Protein AF-A0A6A4HMK0-F1 (afdb_monomer)

Foldseek 3Di:
DPVVLVDDLVVLLVVLVVDPDLVVLVVQLVPDVSSVVRSLLSNAQADAPVDPVLVQLLDDLVRDPPNPHARSLLSYQHYAQADDQDDDDPPDDPVVSVVVSVVVQVVQLSSQQSNQQSNLVRYQHAYYAYADLEDQQCSSHPPQLPRANANHQEYAYHYDCQDPSSLSNVLSHLQSYPNHAEYHYACQSDPDQLLSVLVSLLSCCVSHQNHQYYAYAHDDDLVRNPSVLVSLQDLSSAHQNHQYYHYECNLSRLCLSVLLRVLNHQEYAYAAPPDDPVPPSLVSVLNSLLNNQNHAEYAAPHPPPDFDDLVSLLSNLQSHQNYQYYHGEHDPVVVDVVVPLCPLVSNCVSNCVSHLNHAEYEYEYEAAADPCPVVVVVSNQVNQQDDHNHQKYKYWYFYDDPVDTDIDIWIWGDDPNGIDTDDVVCCVVVPPD

InterPro domains:
  IPR032675 Leucine-rich repeat domain superfamily [G3DSA:3.80.10.10] (70-401)

pLDDT: mean 87.78, std 10.61, range [50.75, 98.56]

Secondary structure (DSSP, 8-state):
--SSTTS-HHHHHHHHHH---HHHHHHHHTS-HHHHHHHHHHHHSEEETTSTHHHHHH--GGG-SSTTSPPGGGG-SEEEEE--PPP--TTS-HHHHHHHHHHHHHHHHHHHHHHHHHHHHH----EEEEEEEEEEHHHHH-SGGG---TT--EEEEEEE--SHHHHHHHHHHHHH-TT--EEEEE-TT----HHHHHHHHHHHHHH-TT--EEEEE----GGG-HHHHHHHH-TT---TT--EEEEESGGGS--HHHHHH-TT--EEEEE----SSHHHHHHHHHHHHHH-TT--EEEE----SS-B-HHHHHHHHHH-TT-SEEEEEEP--HHHHTT-TTHHHHHHHHHHHH-TT--EEEEEEEES-STTHHHHHHHHHHHHTSS---SEEEEEEEEEETTEEEEEEEEEEEETTEEEEEPGGGGGGG---

Radius of gyration: 25.21 Å; Cα contacts (8 Å, |Δi|>4): 790; chains: 1; bounding box: 72×58×59 Å

Mean predicted aligned error: 6.37 Å

Sequence (433 aa):
MDRFSALPDEILDLISGEVQEPRSLFYMSLVSKNCYHVFSRRLYESVKSGDKQIDTLALLENERIPLTSPHPASFVKTLELEFFPLDPEWDVEEKEWQEQETIRENLFKRQADSALNNVAKYAILRRLSLRFPKIHLHKGLGKLNSIKLGHLRHLAVRCLILEHQSLDIFESLCRSSRTLNHLELHWDEWNDSPEAVARLLEVIPKACSNLQGIRMSTSFYPESYEPVQRVLDDPNFTFPLLDNCHCNDFMQCNALKFLERHPKIEKLQVSNVNIGDPEDEELDLVNGLANAKTLRQLDLTDYSMNTMSLVLLASVTKACPKLTHFKCALGNEKSMASRCPTFPDLIYSTIFRNLPNLEHLRLQFRHASDPEADMFQNSYFQVLASRHPLKTMQIDILVICAQRAQWKCFYFMKDNNRIIPAPKLDANRFDWF

Structure (mmCIF, N/CA/C/O backbone):
data_AF-A0A6A4HMK0-F1
#
_entry.id   AF-A0A6A4HMK0-F1
#
loop_
_atom_site.group_PDB
_atom_site.id
_atom_site.type_symbol
_atom_site.label_atom_id
_atom_site.label_alt_id
_atom_site.label_comp_id
_atom_site.label_asym_id
_atom_site.label_entity_id
_atom_site.label_seq_id
_atom_site.pdbx_PDB_ins_code
_atom_site.Cartn_x
_atom_site.Cartn_y
_atom_site.Cartn_z
_atom_site.occupancy
_atom_site.B_iso_or_equiv
_atom_site.auth_seq_id
_atom_site.auth_comp_id
_atom_site.auth_asym_id
_atom_site.auth_atom_id
_atom_site.pdbx_PDB_model_num
ATOM 1 N N . MET A 1 1 ? -43.613 18.886 -5.105 1.00 55.53 1 MET A N 1
ATOM 2 C CA . MET A 1 1 ? -42.780 17.817 -4.519 1.00 55.53 1 MET A CA 1
ATOM 3 C C . MET A 1 1 ? -41.610 17.594 -5.448 1.00 55.53 1 MET A C 1
ATOM 5 O O . MET A 1 1 ? -41.834 17.514 -6.653 1.00 55.53 1 MET A O 1
ATOM 9 N N . ASP A 1 2 ? -40.397 17.576 -4.908 1.00 71.88 2 ASP A N 1
ATOM 10 C CA . ASP A 1 2 ? -39.198 17.279 -5.683 1.00 71.88 2 ASP A CA 1
ATOM 11 C C . ASP A 1 2 ? -39.264 15.826 -6.180 1.00 71.88 2 ASP A C 1
ATOM 13 O O . ASP A 1 2 ? -39.354 14.897 -5.381 1.00 71.88 2 ASP A O 1
ATOM 17 N N . ARG A 1 3 ? -39.293 15.632 -7.503 1.00 87.12 3 ARG A N 1
ATOM 18 C CA . ARG A 1 3 ? -39.366 14.293 -8.112 1.00 87.12 3 ARG A CA 1
ATOM 19 C C . ARG A 1 3 ? -38.065 13.517 -7.927 1.00 87.12 3 ARG A C 1
ATOM 21 O O . ARG A 1 3 ? -38.087 12.296 -8.018 1.00 87.12 3 ARG A O 1
ATOM 28 N N . PHE A 1 4 ? -36.960 14.212 -7.668 1.00 88.12 4 PHE A N 1
ATOM 29 C CA . PHE A 1 4 ? -35.649 13.599 -7.535 1.00 88.12 4 PHE A CA 1
ATOM 30 C C . PHE A 1 4 ? -35.541 12.738 -6.270 1.00 88.12 4 PHE A C 1
ATOM 32 O O . PHE A 1 4 ? -35.101 11.596 -6.327 1.00 88.12 4 PHE A O 1
ATOM 39 N N . SER A 1 5 ? -36.031 13.241 -5.135 1.00 87.06 5 SER A N 1
ATOM 40 C CA . SER A 1 5 ? -36.038 12.495 -3.864 1.00 87.06 5 SER A CA 1
ATOM 41 C C . SER A 1 5 ? -37.018 11.315 -3.823 1.00 87.06 5 SER A C 1
ATOM 43 O O . SER A 1 5 ? -36.953 10.499 -2.905 1.00 87.06 5 SER A O 1
ATOM 45 N N . ALA A 1 6 ? -37.907 11.211 -4.816 1.00 91.75 6 ALA A N 1
ATOM 46 C CA . ALA A 1 6 ? -38.821 10.086 -4.991 1.00 91.75 6 ALA A CA 1
ATOM 47 C C . ALA A 1 6 ? -38.238 8.959 -5.867 1.00 91.75 6 ALA A C 1
ATOM 49 O O . ALA A 1 6 ? -38.919 7.956 -6.086 1.00 91.75 6 ALA A O 1
ATOM 50 N N . LEU A 1 7 ? -37.019 9.121 -6.398 1.00 93.69 7 LEU A N 1
ATOM 51 C CA . LEU A 1 7 ? -36.340 8.060 -7.139 1.00 93.69 7 LEU A CA 1
ATOM 52 C C . LEU A 1 7 ? -36.016 6.872 -6.210 1.00 93.69 7 LEU A C 1
ATOM 54 O O . LEU A 1 7 ? -35.704 7.096 -5.039 1.00 93.69 7 LEU A O 1
ATOM 58 N N . PRO A 1 8 ? -36.061 5.624 -6.716 1.00 95.06 8 PRO A N 1
ATOM 59 C CA . PRO A 1 8 ? -35.603 4.454 -5.969 1.00 95.06 8 PRO A CA 1
ATOM 60 C C . PRO A 1 8 ? -34.127 4.562 -5.570 1.00 95.06 8 PRO A C 1
ATOM 62 O O . PRO A 1 8 ? -33.325 5.144 -6.309 1.00 95.06 8 PRO A O 1
ATOM 65 N N . ASP A 1 9 ? -33.763 3.954 -4.439 1.00 94.06 9 ASP A N 1
ATOM 66 C CA . ASP A 1 9 ? -32.397 3.985 -3.904 1.00 94.06 9 ASP A CA 1
ATOM 67 C C . ASP A 1 9 ? -31.376 3.429 -4.906 1.00 94.06 9 ASP A C 1
ATOM 69 O O . ASP A 1 9 ? -30.271 3.953 -4.996 1.00 94.06 9 ASP A O 1
ATOM 73 N N . GLU A 1 10 ? -31.746 2.439 -5.723 1.00 96.00 10 GLU A N 1
ATOM 74 C CA . GLU A 1 10 ? -30.881 1.866 -6.760 1.00 96.00 10 GLU A CA 1
ATOM 75 C C . GLU A 1 10 ? -30.523 2.891 -7.842 1.00 96.00 10 GLU A C 1
ATOM 77 O O . GLU A 1 10 ? -29.394 2.930 -8.327 1.00 96.00 10 GLU A O 1
ATOM 82 N N . ILE A 1 11 ? -31.476 3.751 -8.214 1.00 96.81 11 ILE A N 1
ATOM 83 C CA . ILE A 1 11 ? -31.242 4.810 -9.201 1.00 96.81 11 ILE A CA 1
ATOM 84 C C . ILE A 1 11 ? -30.371 5.907 -8.592 1.00 96.81 11 ILE A C 1
ATOM 86 O O . ILE A 1 11 ? -29.451 6.395 -9.247 1.00 96.81 11 ILE A O 1
ATOM 90 N N . LEU A 1 12 ? -30.626 6.278 -7.335 1.00 95.69 12 LEU A N 1
ATOM 91 C CA . LEU A 1 12 ? -29.790 7.240 -6.619 1.00 95.69 12 LEU A CA 1
ATOM 92 C C . LEU A 1 12 ? -28.357 6.718 -6.437 1.00 95.69 12 LEU A C 1
ATOM 94 O O . LEU A 1 12 ? -27.416 7.499 -6.560 1.00 95.69 12 LEU A O 1
ATOM 98 N N . ASP A 1 13 ? -28.182 5.418 -6.183 1.00 94.69 13 ASP A N 1
ATOM 99 C CA . ASP A 1 13 ? -26.871 4.780 -6.022 1.00 94.69 13 ASP A CA 1
ATOM 100 C C . ASP A 1 13 ? -26.079 4.826 -7.334 1.00 94.69 13 ASP A C 1
ATOM 102 O O . ASP A 1 13 ? -24.933 5.281 -7.329 1.00 94.69 13 ASP A O 1
ATOM 106 N N . LEU A 1 14 ? -26.717 4.498 -8.469 1.00 96.25 14 LEU A N 1
ATOM 107 C CA . LEU A 1 14 ? -26.123 4.657 -9.804 1.00 96.25 14 LEU A CA 1
ATOM 108 C C . LEU A 1 14 ? -25.698 6.106 -10.068 1.00 96.25 14 LEU A C 1
ATOM 110 O O . LEU A 1 14 ? -24.568 6.346 -10.485 1.00 96.25 14 LEU A O 1
ATOM 114 N N . ILE A 1 15 ? -26.561 7.081 -9.763 1.00 95.75 15 ILE A N 1
ATOM 115 C CA . ILE A 1 15 ? -26.228 8.506 -9.906 1.00 95.75 15 ILE A CA 1
ATOM 116 C C . ILE A 1 15 ? -25.032 8.871 -9.019 1.00 95.75 15 ILE A C 1
ATOM 118 O O . ILE A 1 15 ? -24.119 9.556 -9.470 1.00 95.75 15 ILE A O 1
ATOM 122 N N . SER A 1 16 ? -24.996 8.398 -7.770 1.00 94.88 16 SER A N 1
ATOM 123 C CA . SER A 1 16 ? -23.876 8.655 -6.856 1.00 94.88 16 SER A CA 1
ATOM 124 C C . SER A 1 16 ? -22.554 8.058 -7.356 1.00 94.88 16 SER A C 1
ATOM 126 O O . SER A 1 16 ? -21.490 8.602 -7.066 1.00 94.88 16 SER A O 1
ATOM 128 N N . GLY A 1 17 ? -22.614 6.970 -8.132 1.00 93.44 17 GLY A N 1
ATOM 129 C CA . GLY A 1 17 ? -21.458 6.360 -8.785 1.00 93.44 17 GLY A CA 1
ATOM 130 C C . GLY A 1 17 ? -20.823 7.255 -9.851 1.00 93.44 17 GLY A C 1
ATOM 131 O O . GLY A 1 17 ? -19.598 7.272 -9.964 1.00 93.44 17 GLY A O 1
ATOM 132 N N . GLU A 1 18 ? -21.640 8.030 -10.566 1.00 95.81 18 GLU A N 1
ATOM 133 C CA . GLU A 1 18 ? -21.206 8.949 -11.629 1.00 95.81 18 GLU A CA 1
ATOM 134 C C . GLU A 1 18 ? -20.711 10.305 -11.091 1.00 95.81 18 GLU A C 1
ATOM 136 O O . GLU A 1 18 ? -19.932 11.001 -11.747 1.00 95.81 18 GLU A O 1
ATOM 141 N N . VAL A 1 19 ? -21.127 10.702 -9.884 1.00 93.50 19 VAL A N 1
ATOM 142 C CA . VAL A 1 19 ? -20.701 11.968 -9.267 1.00 93.50 19 VAL A CA 1
ATOM 143 C C . VAL A 1 19 ? -19.356 11.787 -8.562 1.00 93.50 19 VAL A C 1
ATOM 145 O O . VAL A 1 19 ? -19.277 11.248 -7.460 1.00 93.50 19 VAL A O 1
ATOM 148 N N . GLN A 1 20 ? -18.287 12.293 -9.180 1.00 87.44 20 GLN A N 1
ATOM 149 C CA . GLN A 1 20 ? -16.934 12.211 -8.614 1.00 87.44 20 GLN A CA 1
ATOM 150 C C . GLN A 1 20 ? -16.586 13.362 -7.662 1.00 87.44 20 GLN A C 1
ATOM 152 O O . GLN A 1 20 ? -15.716 13.209 -6.809 1.00 87.44 20 GLN A O 1
ATOM 157 N N . GLU A 1 21 ? -17.241 14.519 -7.794 1.00 92.25 21 GLU A N 1
ATOM 158 C CA . GLU A 1 21 ? -16.908 15.703 -7.000 1.00 92.25 21 GLU A CA 1
ATOM 159 C C . GLU A 1 21 ? -17.531 15.626 -5.587 1.00 92.25 21 GLU A C 1
ATOM 161 O O . GLU A 1 21 ? -18.763 15.613 -5.459 1.00 92.25 21 GLU A O 1
ATOM 166 N N . PRO A 1 22 ? -16.728 15.675 -4.504 1.00 91.12 22 PRO A N 1
ATOM 167 C CA . PRO A 1 22 ? -17.240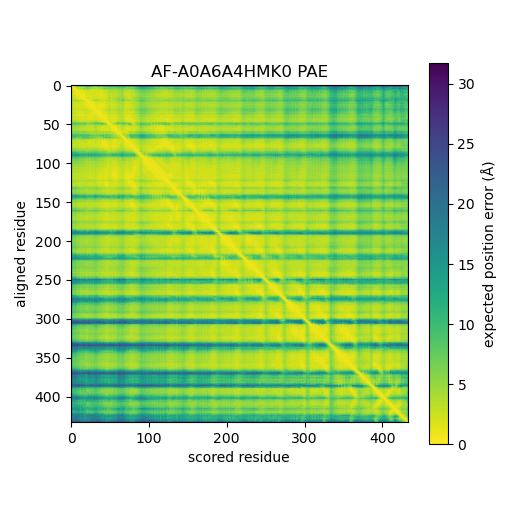 15.606 -3.132 1.00 91.12 22 PRO A CA 1
ATOM 168 C C . PRO A 1 22 ? -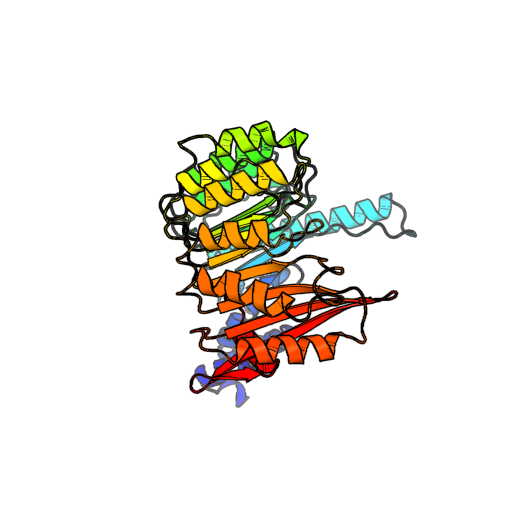18.237 16.717 -2.791 1.00 91.12 22 PRO A C 1
ATOM 170 O O . PRO A 1 22 ? -19.200 16.502 -2.057 1.00 91.12 22 PRO A O 1
ATOM 173 N N . ARG A 1 23 ? -18.043 17.916 -3.350 1.00 92.06 23 ARG A N 1
ATOM 174 C CA . ARG A 1 23 ? -18.943 19.054 -3.132 1.00 92.06 23 ARG A CA 1
ATOM 175 C C . ARG A 1 23 ? -20.336 18.788 -3.700 1.00 92.06 23 ARG A C 1
ATOM 177 O O . ARG A 1 23 ? -21.334 19.115 -3.059 1.00 92.06 23 ARG A O 1
ATOM 184 N N . SER A 1 24 ? -20.398 18.165 -4.872 1.00 94.50 24 SER A N 1
ATOM 185 C CA . SER A 1 24 ? -21.652 17.772 -5.506 1.00 94.50 24 SER A CA 1
ATOM 186 C C . SER A 1 24 ? -22.370 16.710 -4.666 1.00 94.50 24 SER A C 1
ATOM 188 O O . SER A 1 24 ? -23.535 16.894 -4.322 1.00 94.50 24 SER A O 1
ATOM 190 N N . LEU A 1 25 ? -21.661 15.669 -4.214 1.00 94.31 25 LEU A N 1
ATOM 191 C CA . LEU A 1 25 ? -22.210 14.665 -3.288 1.00 94.31 25 LEU A CA 1
ATOM 192 C C . LEU A 1 25 ? -22.740 15.284 -1.982 1.00 94.31 25 LEU A C 1
ATOM 194 O O . LEU A 1 25 ? -23.803 14.888 -1.503 1.00 94.31 25 LEU A O 1
ATOM 198 N N . PHE A 1 26 ? -22.035 16.275 -1.428 1.00 92.69 26 PHE A N 1
ATOM 199 C CA . PHE A 1 26 ? -22.480 17.006 -0.242 1.00 92.69 26 PHE A CA 1
ATOM 200 C C . PHE A 1 26 ? -23.797 17.748 -0.478 1.00 92.69 26 PHE A C 1
ATOM 202 O O . PHE A 1 26 ? -24.720 17.607 0.313 1.00 92.69 26 PHE A O 1
ATOM 209 N N . TYR A 1 27 ? -23.942 18.504 -1.568 1.00 92.25 27 TYR A N 1
ATOM 210 C CA . TYR A 1 27 ? -25.212 19.190 -1.828 1.00 92.25 27 TYR A CA 1
ATOM 211 C C . TYR A 1 27 ? -26.361 18.210 -2.072 1.00 92.25 27 TYR A C 1
ATOM 213 O O . TYR A 1 27 ? -27.469 18.432 -1.586 1.00 92.25 27 TYR A O 1
ATOM 221 N N . MET A 1 28 ? -26.090 17.100 -2.761 1.00 93.31 28 MET A N 1
ATOM 222 C CA . MET A 1 28 ? -27.088 16.060 -3.003 1.00 93.31 28 MET A CA 1
ATOM 223 C C . MET A 1 28 ? -27.552 15.400 -1.701 1.00 93.31 28 MET A C 1
ATOM 225 O O . MET A 1 28 ? -28.738 15.106 -1.555 1.00 93.31 28 MET A O 1
ATOM 229 N N . SER A 1 29 ? -26.667 15.228 -0.714 1.00 92.69 29 SER A N 1
ATOM 230 C CA . SER A 1 29 ? -27.039 14.652 0.583 1.00 92.69 29 SER A CA 1
ATOM 231 C C . SER A 1 29 ? -27.976 15.544 1.409 1.00 92.69 29 SER A C 1
ATOM 233 O O . SER A 1 29 ? -28.674 15.039 2.290 1.00 92.69 29 SER A O 1
ATOM 235 N N . LEU A 1 30 ? -28.054 16.844 1.097 1.00 90.44 30 LEU A N 1
ATOM 236 C CA . LEU A 1 30 ? -28.933 17.808 1.768 1.00 90.44 30 LEU A CA 1
ATOM 237 C C . LEU A 1 30 ? -30.353 17.869 1.181 1.00 90.44 30 LEU A C 1
ATOM 239 O O . LEU A 1 30 ? -31.225 18.493 1.782 1.00 90.44 30 LEU A O 1
ATOM 243 N N . VAL A 1 31 ? -30.610 17.233 0.031 1.00 91.00 31 VAL A N 1
ATOM 244 C CA . VAL A 1 31 ? -31.899 17.334 -0.683 1.00 91.00 31 VAL A CA 1
ATOM 245 C C . VAL A 1 31 ? -33.040 16.654 0.079 1.00 91.00 31 VAL A C 1
ATOM 247 O O . VAL A 1 31 ? -34.144 17.186 0.176 1.00 91.00 31 VAL A O 1
ATOM 250 N N . SER A 1 32 ? -32.800 15.456 0.614 1.00 90.25 32 SER A N 1
ATOM 251 C CA . SER A 1 32 ? -33.805 14.678 1.346 1.00 90.25 32 SER A CA 1
ATOM 252 C C . SER A 1 32 ? -33.154 13.630 2.245 1.00 90.25 32 SER A C 1
ATOM 254 O O . SER A 1 32 ? -31.968 13.335 2.111 1.00 90.25 32 SER A O 1
ATOM 256 N N . LYS A 1 33 ? -33.940 12.997 3.127 1.00 88.69 33 LYS A N 1
ATOM 257 C CA . LYS A 1 33 ? -33.454 11.892 3.967 1.00 88.69 33 LYS A CA 1
ATOM 258 C C . LYS A 1 33 ? -32.966 10.691 3.141 1.00 88.69 33 LYS A C 1
ATOM 260 O O . LYS A 1 33 ? -31.953 10.098 3.494 1.00 88.69 33 LYS A O 1
ATOM 265 N N . ASN A 1 34 ? -33.642 10.358 2.040 1.00 89.69 34 ASN A N 1
ATOM 266 C CA . ASN A 1 34 ? -33.226 9.255 1.164 1.00 89.69 34 ASN A CA 1
ATOM 267 C C . ASN A 1 34 ? -31.892 9.589 0.487 1.00 89.69 34 ASN A C 1
ATOM 269 O O . ASN A 1 34 ? -30.935 8.819 0.557 1.00 89.69 34 ASN A O 1
ATOM 273 N N . CYS A 1 35 ? -31.789 10.805 -0.058 1.00 92.75 35 CYS A N 1
ATOM 274 C CA . CYS A 1 35 ? -30.549 11.309 -0.636 1.00 92.75 35 CYS A CA 1
ATOM 275 C C . CYS A 1 35 ? -29.411 11.332 0.400 1.00 92.75 35 CYS A C 1
ATOM 277 O O . CYS A 1 35 ? -28.285 10.960 0.078 1.00 92.75 35 CYS A O 1
ATOM 279 N N . TYR A 1 36 ? -29.692 11.686 1.659 1.00 92.25 36 TYR A N 1
ATOM 280 C CA . TYR A 1 36 ? -28.692 11.647 2.721 1.00 92.25 36 TYR A CA 1
ATOM 281 C C . TYR A 1 36 ? -28.042 10.265 2.836 1.00 92.25 36 TYR A C 1
ATOM 283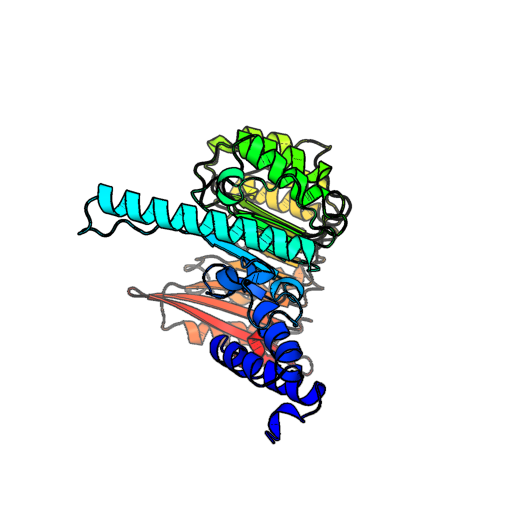 O O . TYR A 1 36 ? -26.818 10.180 2.841 1.00 92.25 36 TYR A O 1
ATOM 291 N N . HIS A 1 37 ? -28.830 9.189 2.901 1.00 91.06 37 HIS A N 1
ATOM 292 C CA . HIS A 1 37 ? -28.291 7.837 3.066 1.00 91.06 37 HIS A CA 1
ATOM 293 C C . HIS A 1 37 ? -27.422 7.397 1.885 1.00 91.06 37 HIS A C 1
ATOM 295 O O . HIS A 1 37 ? -26.344 6.843 2.100 1.00 91.06 37 HIS A O 1
ATOM 301 N N . VAL A 1 38 ? -27.860 7.668 0.655 1.00 94.44 38 VAL A N 1
ATOM 302 C CA . VAL A 1 38 ? -27.146 7.241 -0.554 1.00 94.44 38 VAL A CA 1
ATOM 303 C C . VAL A 1 38 ? -25.898 8.095 -0.794 1.00 94.44 38 VAL A C 1
ATOM 305 O O . VAL A 1 38 ? -24.782 7.579 -0.856 1.00 94.44 38 VAL A O 1
ATOM 308 N N . PHE A 1 39 ? -26.051 9.420 -0.851 1.00 95.44 39 PHE A N 1
ATOM 309 C CA . PHE A 1 39 ? -24.945 10.311 -1.199 1.00 95.44 39 PHE A CA 1
ATOM 310 C C . PHE A 1 39 ? -23.952 10.496 -0.048 1.00 95.44 39 PHE A C 1
ATOM 312 O O . PHE A 1 39 ? -22.755 10.558 -0.314 1.00 95.44 39 PHE A O 1
ATOM 319 N N . SER A 1 40 ? -24.386 10.509 1.225 1.00 94.81 40 SER A N 1
ATOM 320 C CA . SER A 1 40 ? -23.434 10.574 2.354 1.00 94.81 40 SER A CA 1
ATOM 321 C C . SER A 1 40 ? -22.623 9.294 2.476 1.00 94.81 40 SER A C 1
ATOM 323 O O . SER A 1 40 ? -21.447 9.360 2.827 1.00 94.81 40 SER A O 1
ATOM 325 N N . ARG A 1 41 ? -23.210 8.134 2.143 1.00 95.06 41 ARG A N 1
ATOM 326 C CA . ARG A 1 41 ? -22.447 6.889 2.071 1.00 95.06 41 ARG A CA 1
ATOM 327 C C . ARG A 1 41 ? -21.294 7.033 1.090 1.00 95.06 41 ARG A C 1
ATOM 329 O O . ARG A 1 41 ? -20.169 6.742 1.467 1.00 95.06 41 ARG A O 1
ATOM 336 N N . ARG A 1 42 ? -21.555 7.506 -0.132 1.00 95.06 42 ARG A N 1
ATOM 337 C CA . ARG A 1 42 ? -20.510 7.691 -1.149 1.00 95.06 42 ARG A CA 1
ATOM 338 C C . ARG A 1 42 ? -19.501 8.770 -0.760 1.00 95.06 42 ARG A C 1
ATOM 340 O O . ARG A 1 42 ? -18.305 8.561 -0.921 1.00 95.06 42 ARG A O 1
ATOM 347 N N . LEU A 1 43 ? -19.987 9.882 -0.209 1.00 95.38 43 LEU A N 1
ATOM 348 C CA . LEU A 1 43 ? -19.169 11.005 0.241 1.00 95.38 43 LEU A CA 1
ATOM 349 C C . LEU A 1 43 ? -18.161 10.571 1.311 1.00 95.38 43 LEU A C 1
ATOM 351 O O . LEU A 1 43 ? -16.985 10.880 1.185 1.00 95.38 43 LEU A O 1
ATOM 355 N N . TYR A 1 44 ? -18.602 9.844 2.340 1.00 96.69 44 TYR A N 1
ATOM 356 C CA . TYR A 1 44 ? -17.776 9.513 3.505 1.00 96.69 44 TYR A CA 1
ATOM 357 C C . TYR A 1 44 ? -17.198 8.089 3.489 1.00 96.69 44 TYR A C 1
ATOM 359 O O . TYR A 1 44 ? -16.541 7.704 4.449 1.00 96.69 44 TYR A O 1
ATOM 367 N N . GLU A 1 45 ? -17.401 7.287 2.436 1.00 96.56 45 GLU A N 1
ATOM 368 C CA . GLU A 1 45 ? -16.859 5.916 2.370 1.00 96.56 45 GLU A CA 1
ATOM 369 C C . GLU A 1 45 ? -15.324 5.888 2.471 1.00 96.56 45 GLU A C 1
ATOM 371 O O . GLU A 1 45 ? -14.756 4.992 3.108 1.00 96.56 45 GLU A O 1
ATOM 376 N N . SER A 1 46 ? -14.661 6.886 1.882 1.00 96.50 46 SER A N 1
ATOM 377 C CA . SER A 1 46 ? -13.212 7.073 1.915 1.00 96.50 46 SER A CA 1
ATOM 378 C C . SER A 1 46 ? -12.886 8.534 2.202 1.00 96.50 46 SER A C 1
ATOM 380 O O . SER A 1 46 ? -13.090 9.376 1.335 1.00 96.50 46 SER A O 1
ATOM 382 N N . VAL A 1 47 ? -12.368 8.823 3.395 1.00 96.44 47 VAL A N 1
ATOM 383 C CA . VAL A 1 47 ? -12.099 10.193 3.861 1.00 96.44 47 VAL A CA 1
ATOM 384 C C . VAL A 1 47 ? -10.603 10.431 4.007 1.00 96.44 47 VAL A C 1
ATOM 386 O O . VAL A 1 47 ? -9.902 9.592 4.577 1.00 96.44 47 VAL A O 1
ATOM 389 N N . LYS A 1 48 ? -10.138 11.593 3.539 1.00 95.06 48 LYS A N 1
ATOM 390 C CA . LYS A 1 48 ? -8.771 12.093 3.725 1.00 95.06 48 LYS A CA 1
ATOM 391 C C . LYS A 1 48 ? -8.788 13.376 4.555 1.00 95.06 48 LYS A C 1
ATOM 393 O O . LYS A 1 48 ? -9.676 14.203 4.375 1.00 95.06 48 LYS A O 1
ATOM 398 N N . SER A 1 49 ? -7.823 13.579 5.451 1.00 88.50 49 SER A N 1
ATOM 399 C CA . SER A 1 49 ? -7.761 14.792 6.293 1.00 88.50 49 SER A CA 1
ATOM 400 C C . SER A 1 49 ? -7.502 16.085 5.518 1.00 88.50 49 SER A C 1
ATOM 402 O O . SER A 1 49 ? -7.831 17.154 6.019 1.00 88.50 49 SER A O 1
ATOM 404 N N . GLY A 1 50 ? -6.937 16.004 4.307 1.00 81.69 50 GLY A N 1
ATOM 405 C CA . GLY A 1 50 ? -6.830 17.153 3.401 1.00 81.69 50 GLY A CA 1
ATOM 406 C C . GLY A 1 50 ? -8.194 17.688 2.945 1.00 81.69 50 GLY A C 1
ATOM 407 O O . GLY A 1 50 ? -8.295 18.836 2.511 1.00 81.69 50 GLY A O 1
ATOM 408 N N . ASP A 1 51 ? -9.253 16.886 3.089 1.00 84.69 51 ASP A N 1
ATOM 409 C CA . ASP A 1 51 ? -10.618 17.264 2.758 1.00 84.69 51 ASP A CA 1
ATOM 410 C C . ASP A 1 51 ? -11.363 17.789 3.994 1.00 84.69 51 ASP A C 1
ATOM 412 O O . ASP A 1 51 ? -11.239 17.272 5.104 1.00 84.69 51 ASP A O 1
ATOM 416 N N . LYS A 1 52 ? -12.281 18.742 3.787 1.00 89.50 52 LYS A N 1
ATOM 417 C CA . LYS A 1 52 ? -13.171 19.291 4.841 1.00 89.50 52 LYS A CA 1
ATOM 418 C C . LYS A 1 52 ? -14.117 18.258 5.475 1.00 89.50 52 LYS A C 1
ATOM 420 O O . LYS A 1 52 ? -14.912 18.570 6.358 1.00 89.50 52 LYS A O 1
ATOM 425 N N . GLN A 1 53 ? -14.083 17.019 4.995 1.00 92.75 53 GLN A N 1
ATOM 426 C CA . GLN A 1 53 ? -14.884 15.919 5.511 1.00 92.75 53 GLN A CA 1
ATOM 427 C C . GLN A 1 53 ? -14.484 15.546 6.940 1.00 92.75 53 GLN A C 1
ATOM 429 O O . GLN A 1 53 ? -15.363 15.180 7.722 1.00 92.75 53 GLN A O 1
ATOM 434 N N . ILE A 1 54 ? -13.197 15.673 7.292 1.00 94.50 54 ILE A N 1
ATOM 435 C CA . ILE A 1 54 ? -12.696 15.339 8.632 1.00 94.50 54 ILE A CA 1
ATOM 436 C C . ILE A 1 54 ? -13.352 16.205 9.711 1.00 94.50 54 ILE A C 1
ATOM 438 O O . ILE A 1 54 ? -13.752 15.677 10.747 1.00 94.50 54 ILE A O 1
ATOM 442 N N . ASP A 1 55 ? -13.585 17.489 9.421 1.00 94.00 55 ASP A N 1
ATOM 443 C CA . ASP A 1 55 ? -14.285 18.421 10.308 1.00 94.00 55 ASP A CA 1
ATOM 444 C C . ASP A 1 55 ? -15.664 17.876 10.678 1.00 94.00 55 ASP A C 1
ATOM 446 O O . ASP A 1 55 ? -16.058 17.880 11.839 1.00 94.00 55 ASP A O 1
ATOM 450 N N . THR A 1 56 ? -16.377 17.334 9.686 1.00 93.69 56 THR A N 1
ATOM 451 C CA . THR A 1 56 ? -17.716 16.764 9.875 1.00 93.69 56 THR A CA 1
ATOM 452 C C . THR A 1 56 ? -17.675 15.431 10.624 1.00 93.69 56 THR A C 1
ATOM 454 O O . THR A 1 56 ? -18.585 15.132 11.397 1.00 93.69 56 THR A O 1
ATOM 457 N N . LEU A 1 57 ? -16.631 14.621 10.417 1.00 95.56 57 LEU A N 1
ATOM 458 C CA . LEU A 1 57 ? -16.429 13.386 11.177 1.00 95.56 57 LEU A CA 1
ATOM 459 C C . LEU A 1 57 ? -16.091 13.656 12.646 1.00 95.56 57 LEU A C 1
ATOM 461 O O . LEU A 1 57 ? -16.399 12.815 13.488 1.00 95.56 57 LEU A O 1
ATOM 465 N N . ALA A 1 58 ? -15.462 14.794 12.937 1.00 95.81 58 ALA A N 1
ATOM 466 C CA . ALA A 1 58 ? -15.050 15.207 14.272 1.00 95.81 58 ALA A CA 1
ATOM 467 C C . ALA A 1 58 ? -16.190 15.804 15.116 1.00 95.81 58 ALA A C 1
ATOM 469 O O . ALA A 1 58 ? -16.045 15.882 16.333 1.00 95.81 58 ALA A O 1
ATOM 470 N N . LEU A 1 59 ? -17.310 16.202 14.501 1.00 95.44 59 LEU A N 1
ATOM 471 C CA . LEU A 1 59 ? -18.441 16.801 15.216 1.00 95.44 59 LEU A CA 1
ATOM 472 C C . LEU A 1 59 ? -19.050 15.847 16.246 1.00 95.44 59 LEU A C 1
ATOM 474 O O . LEU A 1 59 ? -19.183 14.641 16.018 1.00 95.44 59 LEU A O 1
ATOM 478 N N . LEU A 1 60 ? -19.498 16.409 17.365 1.00 93.44 60 LEU A N 1
ATOM 479 C CA . LEU A 1 60 ? -20.311 15.691 18.336 1.00 93.44 60 LEU A CA 1
ATOM 480 C C . LEU A 1 60 ? -21.726 15.454 17.800 1.00 93.44 60 LEU A C 1
ATOM 482 O O . LEU A 1 60 ? -22.216 16.125 16.894 1.00 93.44 60 LEU A O 1
ATOM 486 N N . GLU A 1 61 ? -22.434 14.501 18.403 1.00 89.38 61 GLU A N 1
ATOM 487 C CA . GLU A 1 61 ? -23.794 14.138 17.999 1.00 89.38 61 GLU A CA 1
ATOM 488 C C . GLU A 1 61 ? -24.767 15.324 17.968 1.00 89.38 61 GLU A C 1
ATOM 490 O O . GLU A 1 61 ? -25.565 15.419 17.042 1.00 89.38 61 GLU A O 1
ATOM 495 N N . ASN A 1 62 ? -24.648 16.245 18.922 1.00 91.50 62 ASN A N 1
ATOM 496 C CA . ASN A 1 62 ? -25.468 17.449 19.048 1.00 91.50 62 ASN A CA 1
ATOM 497 C C . ASN A 1 62 ? -25.024 18.625 18.158 1.00 91.50 62 ASN A C 1
ATOM 499 O O . ASN A 1 62 ? -25.754 19.607 18.065 1.00 91.50 62 ASN A O 1
ATOM 503 N N . GLU A 1 63 ? -23.856 18.546 17.521 1.00 89.94 63 GLU A N 1
ATOM 504 C CA . GLU A 1 63 ? -23.320 19.591 16.634 1.00 89.94 63 GLU A CA 1
ATOM 505 C C . GLU A 1 63 ? -23.627 19.308 15.157 1.00 89.94 63 GLU A C 1
ATOM 507 O O . GLU A 1 63 ? -23.423 20.156 14.287 1.00 89.94 63 GLU A O 1
ATOM 512 N N . ARG A 1 64 ? -24.126 18.105 14.853 1.00 84.25 64 ARG A N 1
ATOM 513 C CA . ARG A 1 64 ? -24.416 17.669 13.487 1.00 84.25 64 ARG A CA 1
ATOM 514 C C . ARG A 1 64 ? -25.721 18.248 12.963 1.00 84.25 64 ARG A C 1
ATOM 516 O O . ARG A 1 64 ? -26.71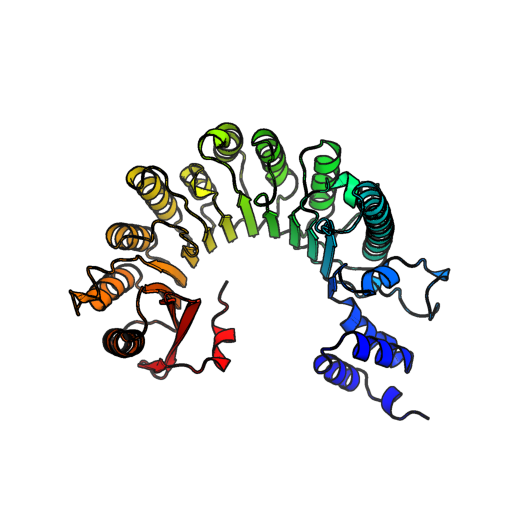0 18.384 13.676 1.00 84.25 64 ARG A O 1
ATOM 523 N N . ILE A 1 65 ? -25.769 18.462 11.653 1.00 74.81 65 ILE A N 1
ATOM 524 C CA . ILE A 1 65 ? -27.010 18.749 10.936 1.00 74.81 65 ILE A CA 1
ATOM 525 C C . ILE A 1 65 ? -27.099 17.796 9.734 1.00 74.81 65 ILE A C 1
ATOM 527 O O . ILE A 1 65 ? -26.155 17.748 8.946 1.00 74.81 65 ILE A O 1
ATOM 531 N N . PRO A 1 66 ? -28.206 17.045 9.566 1.00 77.81 66 PRO A N 1
ATOM 532 C CA . PRO A 1 66 ? -29.338 16.902 10.490 1.00 77.81 66 PRO A CA 1
ATOM 533 C C . PRO A 1 66 ? -29.031 15.955 11.671 1.00 77.81 66 PRO A C 1
ATOM 535 O O . PRO A 1 66 ? -28.361 14.935 11.511 1.00 77.81 66 PRO A O 1
ATOM 538 N N . LEU A 1 67 ? -29.592 16.249 12.849 1.00 80.31 67 LEU A N 1
ATOM 539 C CA . LEU A 1 67 ? -29.388 15.466 14.083 1.00 80.31 67 LEU A CA 1
ATOM 540 C C . LEU A 1 67 ? -29.998 14.054 14.036 1.00 80.31 67 LEU A C 1
ATOM 542 O O . LEU A 1 67 ? -29.528 13.148 14.714 1.00 80.31 67 LEU A O 1
ATOM 546 N N . THR A 1 68 ? -31.052 13.853 13.242 1.00 81.81 68 THR A N 1
ATOM 547 C CA . THR A 1 68 ? -31.829 12.598 13.207 1.00 81.81 68 THR A CA 1
ATOM 548 C C . THR A 1 68 ? -31.267 11.537 12.264 1.00 81.81 68 THR A C 1
ATOM 550 O O . THR A 1 68 ? -31.817 10.439 12.174 1.00 81.81 68 THR A O 1
ATOM 553 N N . SER A 1 69 ? -30.230 11.872 11.501 1.00 85.94 69 SER A N 1
ATOM 554 C CA . SER A 1 69 ? -29.600 10.951 10.558 1.00 85.94 69 SER A CA 1
ATOM 555 C C . SER A 1 69 ? -28.409 10.226 11.200 1.00 85.94 69 SER A C 1
ATOM 557 O O . SER A 1 69 ? -27.844 10.731 12.180 1.00 85.94 69 SER A O 1
ATOM 559 N N . PRO A 1 70 ? -28.000 9.056 10.662 1.00 91.62 70 PRO A N 1
ATOM 560 C CA . PRO A 1 70 ? -26.801 8.362 11.120 1.00 91.62 70 PRO A CA 1
ATOM 561 C C . PRO A 1 70 ? -25.590 9.290 11.152 1.00 91.62 70 PRO A C 1
ATOM 563 O O . PRO A 1 70 ? -25.468 10.194 10.330 1.00 91.62 70 PRO A O 1
ATOM 566 N N . HIS A 1 71 ? -24.673 9.050 12.084 1.00 94.56 71 HIS A N 1
ATOM 567 C CA . HIS A 1 71 ? -23.424 9.798 12.122 1.00 94.56 71 HIS A CA 1
ATOM 568 C C . HIS A 1 71 ? -22.654 9.599 10.799 1.00 94.56 71 HIS A C 1
ATOM 570 O O . HIS A 1 71 ? -22.499 8.446 10.393 1.00 94.56 71 HIS A O 1
ATOM 576 N N . PRO A 1 72 ? -22.112 10.645 10.145 1.00 94.69 72 PRO A N 1
ATOM 577 C CA . PRO A 1 72 ? -21.319 10.509 8.914 1.00 94.69 72 PRO A CA 1
ATOM 578 C C . PRO A 1 72 ? -20.198 9.464 9.013 1.00 94.69 72 PRO A C 1
ATOM 580 O O . PRO A 1 72 ? -19.996 8.664 8.105 1.00 94.69 72 PRO A O 1
ATOM 583 N N . ALA A 1 73 ? -19.548 9.392 10.179 1.00 96.56 73 ALA A N 1
ATOM 584 C CA . ALA A 1 73 ? -18.554 8.364 10.500 1.00 96.56 73 ALA A CA 1
ATOM 585 C C . ALA A 1 73 ? -19.039 6.919 10.282 1.00 96.56 73 ALA A C 1
ATOM 587 O O . ALA A 1 73 ? -18.229 6.076 9.926 1.00 96.56 73 ALA A O 1
ATOM 588 N N . SER A 1 74 ? -20.337 6.622 10.425 1.00 96.69 74 SER A N 1
ATOM 589 C CA . SER A 1 74 ? -20.886 5.271 10.208 1.00 96.69 74 SER A CA 1
ATOM 590 C C . SER A 1 74 ? -20.691 4.738 8.784 1.00 96.69 74 SER A C 1
ATOM 592 O O . SER A 1 74 ? -20.717 3.526 8.571 1.00 96.69 74 SER A O 1
ATOM 594 N N . PHE A 1 75 ? -20.460 5.624 7.813 1.00 96.69 75 PHE A N 1
ATOM 595 C CA . PHE A 1 75 ? -20.213 5.252 6.423 1.00 96.69 75 PHE A CA 1
ATOM 596 C C . PHE A 1 75 ? -18.733 4.995 6.111 1.00 96.69 75 PHE A C 1
ATOM 598 O O . PHE A 1 75 ? -18.430 4.420 5.065 1.00 96.69 75 PHE A O 1
ATOM 605 N N . VAL A 1 76 ? -17.818 5.385 7.004 1.00 97.88 76 VAL A N 1
ATOM 606 C CA . VAL A 1 76 ? -16.372 5.363 6.757 1.00 97.88 76 VAL A CA 1
ATOM 607 C C . VAL A 1 76 ? -15.849 3.930 6.707 1.00 97.88 76 VAL A C 1
ATOM 609 O O . VAL A 1 76 ? -15.951 3.170 7.671 1.00 97.88 76 VAL A O 1
ATOM 612 N N . LYS A 1 77 ? -15.233 3.566 5.578 1.00 98.25 77 LYS A N 1
ATOM 613 C CA . LYS A 1 77 ? -14.500 2.300 5.400 1.00 98.25 77 LYS A CA 1
ATOM 614 C C . LYS A 1 77 ? -12.996 2.515 5.309 1.00 98.25 77 LYS A C 1
ATOM 616 O O . LYS A 1 77 ? -12.243 1.645 5.753 1.00 98.25 77 LYS A O 1
ATOM 621 N N . THR A 1 78 ? -12.581 3.653 4.763 1.00 98.38 78 THR A N 1
ATOM 622 C CA . THR A 1 78 ? -11.182 4.064 4.641 1.00 98.38 78 THR A CA 1
ATOM 623 C C . THR A 1 78 ? -11.011 5.439 5.265 1.00 98.38 78 THR A C 1
ATOM 625 O O . THR A 1 78 ? -11.738 6.367 4.916 1.00 98.38 78 THR A O 1
ATOM 628 N N . LEU A 1 79 ? -10.041 5.565 6.165 1.00 98.12 79 LEU A N 1
ATOM 629 C CA . LEU A 1 79 ? -9.656 6.833 6.771 1.00 98.12 79 LEU A CA 1
ATOM 630 C C . LEU A 1 79 ? -8.161 7.061 6.551 1.00 98.12 79 LEU A C 1
ATOM 632 O O . LEU A 1 79 ? -7.342 6.218 6.916 1.00 98.12 79 LEU A O 1
ATOM 636 N N . GLU A 1 80 ? -7.820 8.200 5.965 1.00 98.00 80 GLU A N 1
ATOM 637 C CA . GLU A 1 80 ? -6.451 8.667 5.780 1.00 98.00 80 GLU A CA 1
ATOM 638 C C . GLU A 1 80 ? -6.266 9.979 6.538 1.00 98.00 80 GLU A C 1
ATOM 640 O O . GLU A 1 80 ? -6.938 10.975 6.276 1.00 98.00 80 GLU A O 1
ATOM 645 N N . LEU A 1 81 ? -5.370 9.956 7.517 1.00 97.19 81 LEU A N 1
ATOM 646 C CA . LEU A 1 81 ? -5.001 11.109 8.314 1.00 97.19 81 LEU A CA 1
ATOM 647 C C . LEU A 1 81 ? -3.588 11.505 7.927 1.00 97.19 81 LEU A C 1
ATOM 649 O O . LEU A 1 81 ? -2.643 10.754 8.137 1.00 97.19 81 LEU A O 1
ATOM 653 N N . GLU A 1 82 ? -3.470 12.692 7.369 1.00 95.56 82 GLU A N 1
ATOM 654 C CA . GLU A 1 82 ? -2.260 13.271 6.821 1.00 95.56 82 GLU A CA 1
ATOM 655 C C . GLU A 1 82 ? -2.064 14.680 7.390 1.00 95.56 82 GLU A C 1
ATOM 657 O O . GLU A 1 82 ? -3.000 15.488 7.432 1.00 95.56 82 GLU A O 1
ATOM 662 N N . PHE A 1 83 ? -0.849 14.960 7.849 1.00 94.12 83 PHE A N 1
ATOM 663 C CA . PHE A 1 83 ? -0.438 16.280 8.304 1.00 94.12 83 PHE A CA 1
ATOM 664 C C . PHE A 1 83 ? 0.974 16.568 7.806 1.00 94.12 83 PHE A C 1
ATOM 666 O O . PHE A 1 83 ? 1.927 15.876 8.175 1.00 94.12 83 PHE A O 1
ATOM 673 N N . PHE A 1 84 ? 1.094 17.620 6.999 1.00 91.81 84 PHE A N 1
ATOM 674 C CA . PHE A 1 84 ? 2.373 18.161 6.567 1.00 91.81 84 PHE A CA 1
ATOM 675 C C . PHE A 1 84 ? 2.569 19.553 7.143 1.00 91.81 84 PHE A C 1
ATOM 677 O O . PHE A 1 84 ? 1.697 20.418 6.954 1.00 91.81 84 PHE A O 1
ATOM 684 N N . PRO A 1 85 ? 3.720 19.784 7.788 1.00 88.38 85 PRO A N 1
ATOM 685 C CA . PRO A 1 85 ? 4.115 21.130 8.133 1.00 88.38 85 PRO A CA 1
ATOM 686 C C . PRO A 1 85 ? 4.203 22.011 6.898 1.00 88.38 85 PRO A C 1
ATOM 688 O O . PRO A 1 85 ? 4.605 21.529 5.837 1.00 88.38 85 PRO A O 1
ATOM 691 N N . LEU A 1 86 ? 3.801 23.279 7.028 1.00 88.44 86 LEU A N 1
ATOM 692 C CA . LEU A 1 86 ? 4.024 24.249 5.955 1.00 88.44 86 LEU A CA 1
ATOM 693 C C . LEU A 1 86 ? 5.521 24.350 5.673 1.00 88.44 86 LEU A C 1
ATOM 695 O O . LEU A 1 86 ? 6.332 24.302 6.597 1.00 88.44 86 LEU A O 1
ATOM 699 N N . ASP A 1 87 ? 5.896 24.536 4.414 1.00 88.75 87 ASP A N 1
ATOM 700 C CA . ASP A 1 87 ? 7.239 25.027 4.135 1.00 88.75 87 ASP A CA 1
ATOM 701 C C . ASP A 1 87 ? 7.338 26.469 4.665 1.00 88.75 87 ASP A C 1
ATOM 703 O O . ASP A 1 87 ? 6.368 27.225 4.549 1.00 88.75 87 ASP A O 1
ATOM 707 N N . PRO A 1 88 ? 8.455 26.861 5.300 1.00 85.00 88 PRO A N 1
ATOM 708 C CA . PRO A 1 88 ? 8.625 28.228 5.771 1.00 85.00 88 PRO A CA 1
ATOM 709 C C . PRO A 1 88 ? 8.596 29.186 4.575 1.00 85.00 88 PRO A C 1
ATOM 711 O O . PRO A 1 88 ? 9.457 29.124 3.694 1.00 85.00 88 PRO A O 1
ATOM 714 N N . GLU A 1 89 ? 7.588 30.059 4.531 1.00 87.31 89 GLU A N 1
ATOM 715 C CA . GLU A 1 89 ? 7.524 31.138 3.545 1.00 87.31 89 GLU A CA 1
ATOM 716 C C . GLU A 1 89 ? 8.667 32.122 3.810 1.00 87.31 89 GLU A C 1
ATOM 718 O O . GLU A 1 89 ? 8.893 32.529 4.948 1.00 87.31 89 GLU A O 1
ATOM 723 N N . TRP A 1 90 ? 9.401 32.509 2.763 1.00 85.06 90 TRP A N 1
ATOM 724 C CA . TRP A 1 90 ? 10.607 33.337 2.908 1.00 85.06 90 TRP A CA 1
ATOM 725 C C . TRP A 1 90 ? 10.336 34.732 3.493 1.00 85.06 90 TRP A C 1
ATOM 727 O O . TRP A 1 90 ? 11.252 35.337 4.044 1.00 85.06 90 TRP A O 1
ATOM 737 N N . ASP A 1 91 ? 9.095 35.214 3.397 1.00 85.56 91 ASP A N 1
ATOM 738 C CA . ASP A 1 91 ? 8.696 36.567 3.795 1.00 85.56 91 ASP A CA 1
ATOM 739 C C . ASP A 1 91 ? 7.940 36.623 5.139 1.00 85.56 91 ASP A C 1
ATOM 741 O O . ASP A 1 91 ? 7.580 37.711 5.590 1.00 85.56 91 ASP A O 1
ATOM 745 N N . VAL A 1 92 ? 7.692 35.480 5.792 1.00 86.12 92 VAL A N 1
ATOM 746 C CA . VAL A 1 92 ? 7.000 35.419 7.092 1.00 86.12 92 VAL A CA 1
ATOM 747 C C . VAL A 1 92 ? 8.035 35.311 8.209 1.00 86.12 92 VAL A C 1
ATOM 749 O O . VAL A 1 92 ? 8.948 34.489 8.147 1.00 86.12 92 VAL A O 1
ATOM 752 N N . GLU A 1 93 ? 7.903 36.131 9.257 1.00 92.81 93 GLU A N 1
ATOM 753 C CA . GLU A 1 93 ? 8.778 36.020 10.427 1.00 92.81 93 GLU A CA 1
ATOM 754 C C . GLU A 1 93 ? 8.677 34.608 11.029 1.00 92.81 93 GLU A C 1
ATOM 756 O O . GLU A 1 93 ? 7.581 34.103 11.272 1.00 92.81 93 GLU A O 1
ATOM 761 N N . GLU A 1 94 ? 9.819 33.975 11.329 1.00 92.81 94 GLU A N 1
ATOM 762 C CA . GLU A 1 94 ? 9.888 32.589 11.827 1.00 92.81 94 GLU A CA 1
ATOM 763 C C . GLU A 1 94 ? 8.938 32.335 13.009 1.00 92.81 94 GLU A C 1
ATOM 765 O O . GLU A 1 94 ? 8.309 31.282 13.105 1.00 92.81 94 GLU A O 1
ATOM 770 N N . LYS A 1 95 ? 8.787 33.328 13.892 1.00 93.12 95 LYS A N 1
ATOM 771 C CA . LYS A 1 95 ? 7.887 33.262 15.045 1.00 93.12 95 LYS A CA 1
ATOM 772 C C . LYS A 1 95 ? 6.410 33.197 14.644 1.00 93.12 95 LYS A C 1
ATOM 774 O O . LYS A 1 95 ? 5.666 32.422 15.240 1.00 93.12 95 LYS A O 1
ATOM 779 N N . GLU A 1 96 ? 5.987 33.996 13.665 1.00 92.69 96 GLU A N 1
ATOM 780 C CA . GLU A 1 96 ? 4.611 33.972 13.156 1.00 92.69 96 GLU A CA 1
ATOM 781 C C . GLU A 1 96 ? 4.322 32.631 12.475 1.00 92.69 96 GLU A C 1
ATOM 783 O O . GLU A 1 96 ? 3.295 32.008 12.745 1.00 92.69 96 GLU A O 1
ATOM 788 N N . TRP A 1 97 ? 5.268 32.133 11.674 1.00 92.25 97 TRP A N 1
ATOM 789 C CA . TRP A 1 97 ? 5.164 30.815 11.049 1.00 92.25 97 TRP A CA 1
ATOM 790 C C . TRP A 1 97 ? 5.040 29.690 12.095 1.00 92.25 97 TRP A C 1
ATOM 792 O O . TRP A 1 97 ? 4.141 28.854 11.997 1.00 92.25 97 TRP A O 1
ATOM 802 N N . GLN A 1 98 ? 5.869 29.700 13.148 1.00 92.31 98 GLN A N 1
ATOM 803 C CA . GLN A 1 98 ? 5.797 28.720 14.243 1.00 92.31 98 GLN A CA 1
ATOM 804 C C . GLN A 1 98 ? 4.453 28.768 14.988 1.00 92.31 98 GLN A C 1
ATOM 806 O O . GLN A 1 98 ? 3.912 27.723 15.366 1.00 92.31 98 GLN A O 1
ATOM 811 N N . GLU A 1 99 ? 3.899 29.963 15.210 1.00 94.62 99 GLU A N 1
ATOM 812 C CA 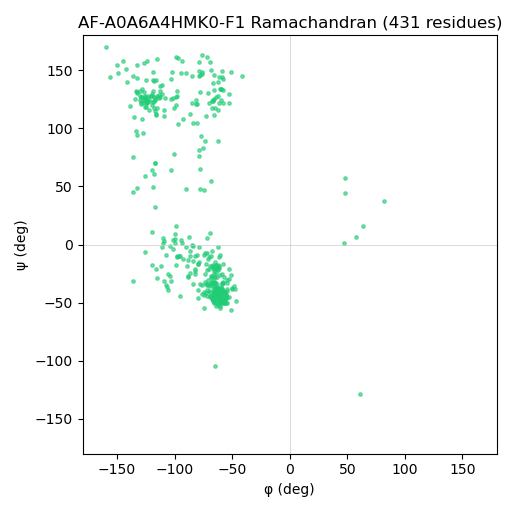. GLU A 1 99 ? 2.595 30.134 15.855 1.00 94.62 99 GLU A CA 1
ATOM 813 C C . GLU A 1 99 ? 1.463 29.575 14.982 1.00 94.62 99 GLU A C 1
ATOM 815 O O . GLU A 1 99 ? 0.644 28.784 15.464 1.00 94.62 99 GLU A O 1
ATOM 820 N N . GLN A 1 100 ? 1.448 29.910 13.689 1.00 93.12 100 GLN A N 1
ATOM 821 C CA . GLN A 1 100 ? 0.471 29.379 12.735 1.00 93.12 100 GLN A CA 1
ATOM 822 C C . GLN A 1 100 ? 0.548 27.851 12.633 1.00 93.12 100 GLN A C 1
ATOM 824 O O . GLN A 1 100 ? -0.481 27.172 12.684 1.00 93.12 100 GLN A O 1
ATOM 829 N N . GLU A 1 101 ? 1.756 27.297 12.546 1.00 92.81 101 GLU A N 1
ATOM 830 C CA . GLU A 1 101 ? 1.972 25.855 12.458 1.00 92.81 101 GLU A CA 1
ATOM 831 C C . GLU A 1 101 ? 1.510 25.138 13.736 1.00 92.81 101 GLU A C 1
ATOM 833 O O . GLU A 1 101 ? 0.796 24.137 13.666 1.00 92.81 101 GLU A O 1
ATOM 838 N N . THR A 1 102 ? 1.777 25.719 14.910 1.00 93.94 102 THR A N 1
ATOM 839 C CA . THR A 1 102 ? 1.274 25.213 16.197 1.00 93.94 102 THR A CA 1
ATOM 840 C C . THR A 1 102 ? -0.259 25.208 16.250 1.00 93.94 102 THR A C 1
ATOM 842 O O . THR A 1 102 ? -0.871 24.258 16.752 1.00 93.94 102 THR A O 1
ATOM 845 N N . ILE A 1 103 ? -0.917 26.253 15.733 1.00 95.25 103 ILE A N 1
ATOM 846 C CA . ILE A 1 103 ? -2.385 26.329 15.665 1.00 95.25 103 ILE A CA 1
ATOM 847 C C . ILE A 1 103 ? -2.937 25.238 14.738 1.00 95.25 103 ILE A C 1
ATOM 849 O O . ILE A 1 103 ? -3.885 24.542 15.122 1.00 95.25 103 ILE A O 1
ATOM 853 N N . ARG A 1 104 ? -2.339 25.058 13.552 1.00 94.12 104 ARG A N 1
ATOM 854 C CA . ARG A 1 104 ? -2.725 24.019 12.579 1.00 94.12 104 ARG A CA 1
ATOM 855 C C . ARG A 1 104 ? -2.563 22.625 13.168 1.00 94.12 104 ARG A C 1
ATOM 857 O O . ARG A 1 104 ? -3.503 21.834 13.110 1.00 94.12 104 ARG A O 1
ATOM 864 N N . GLU A 1 105 ? -1.420 22.345 13.788 1.00 93.69 105 GLU A N 1
ATOM 865 C CA . GLU A 1 105 ? -1.132 21.060 14.422 1.00 93.69 105 GLU A CA 1
ATOM 866 C C . GLU A 1 105 ? -2.142 20.751 15.542 1.00 93.69 105 GLU A C 1
ATOM 868 O O . GLU A 1 105 ? -2.701 19.655 15.604 1.00 93.69 105 GLU A O 1
ATOM 873 N N . ASN A 1 106 ? -2.448 21.723 16.407 1.00 94.44 106 ASN A N 1
ATOM 874 C CA . ASN A 1 106 ? -3.415 21.544 17.495 1.00 94.44 106 ASN A CA 1
ATOM 875 C C . ASN A 1 106 ? -4.860 21.383 17.004 1.00 94.44 106 ASN A C 1
ATOM 877 O O . ASN A 1 106 ? -5.652 20.662 17.621 1.00 94.44 106 ASN A O 1
ATOM 881 N N . LEU A 1 107 ? -5.242 22.066 15.922 1.00 94.00 107 LEU A N 1
ATOM 882 C CA . LEU A 1 107 ? -6.542 21.864 15.286 1.00 94.00 107 LEU A CA 1
ATOM 883 C C . LEU A 1 107 ? -6.633 20.453 14.697 1.00 94.00 107 LEU A C 1
ATOM 885 O O . LEU A 1 107 ? -7.569 19.727 15.034 1.00 94.00 107 LEU A O 1
ATOM 889 N N . PHE A 1 108 ? -5.625 20.051 13.920 1.00 94.06 108 PHE A N 1
ATOM 890 C CA . PHE A 1 108 ? -5.540 18.725 13.321 1.00 94.06 108 PHE A CA 1
ATOM 891 C C . PHE A 1 108 ? -5.643 17.621 14.379 1.00 94.06 108 PHE A C 1
ATOM 893 O O . PHE A 1 108 ? -6.497 16.748 14.260 1.00 94.06 108 PHE A O 1
ATOM 900 N N . LYS A 1 109 ? -4.855 17.689 15.461 1.00 93.81 109 LYS A N 1
ATOM 901 C CA . LYS A 1 109 ? -4.890 16.695 16.551 1.00 93.81 109 LYS A CA 1
ATOM 902 C C . LYS A 1 109 ? -6.284 16.537 17.152 1.00 93.81 109 LYS A C 1
ATOM 904 O O . LYS A 1 109 ? -6.754 15.416 17.332 1.00 93.81 109 LYS A O 1
ATOM 909 N N . ARG A 1 110 ? -6.966 17.652 17.444 1.00 94.00 110 ARG A N 1
ATOM 910 C CA . ARG A 1 110 ? -8.331 17.628 17.999 1.00 94.00 110 ARG A CA 1
ATOM 911 C C . ARG A 1 110 ? -9.325 16.988 17.032 1.00 94.00 110 ARG A C 1
ATOM 913 O O . ARG A 1 110 ? -10.167 16.198 17.459 1.00 94.00 110 ARG A O 1
ATOM 920 N N . GLN A 1 111 ? -9.226 17.318 15.747 1.00 94.38 111 GLN A N 1
ATOM 921 C CA . GLN A 1 111 ? -10.104 16.767 14.716 1.00 94.38 111 GLN A CA 1
ATOM 922 C C . GLN A 1 111 ? -9.833 15.281 14.478 1.00 94.38 111 GLN A C 1
ATOM 924 O O . GLN A 1 111 ? -10.776 14.497 14.442 1.00 94.38 111 GLN A O 1
ATOM 929 N N . ALA A 1 112 ? -8.565 14.884 14.376 1.00 94.69 112 ALA A N 1
ATOM 930 C CA . ALA A 1 112 ? -8.143 13.502 14.188 1.00 94.69 112 ALA A CA 1
ATOM 931 C C . ALA A 1 112 ? -8.604 12.606 15.346 1.00 94.69 112 ALA A C 1
ATOM 933 O O . ALA A 1 112 ? -9.221 11.572 15.097 1.00 94.69 112 ALA A O 1
ATOM 934 N N . ASP A 1 113 ? -8.382 13.027 16.596 1.00 94.00 113 ASP A N 1
ATOM 935 C CA . ASP A 1 113 ? -8.831 12.299 17.789 1.00 94.00 113 ASP A CA 1
ATOM 936 C C . ASP A 1 113 ? -10.360 12.148 17.810 1.00 94.00 113 ASP A C 1
ATOM 938 O O . ASP A 1 113 ? -10.890 11.040 17.920 1.00 94.00 113 ASP A O 1
ATOM 942 N N . SER A 1 114 ? -11.097 13.245 17.613 1.00 95.06 114 SER A N 1
ATOM 943 C CA . SER A 1 114 ? -12.568 13.216 17.604 1.00 95.06 114 SER A CA 1
ATOM 944 C C . SER A 1 114 ? -13.120 12.343 16.471 1.00 95.06 114 SER A C 1
ATOM 946 O O . SER A 1 114 ? -14.009 11.516 16.690 1.00 95.06 114 SER A O 1
ATOM 948 N N . ALA A 1 115 ? -12.559 12.468 15.265 1.00 96.00 115 ALA A N 1
ATOM 949 C CA . ALA A 1 115 ? -12.966 11.688 14.104 1.00 96.00 115 ALA A CA 1
ATOM 950 C C . ALA A 1 115 ? -12.686 10.193 14.295 1.00 96.00 115 ALA A C 1
ATOM 952 O O . ALA A 1 115 ? -13.557 9.376 14.004 1.00 96.00 115 ALA A O 1
ATOM 953 N N . LEU A 1 116 ? -11.519 9.818 14.825 1.00 96.06 116 LEU A N 1
ATOM 954 C CA . LEU A 1 116 ? -11.178 8.423 15.117 1.00 96.06 116 LEU A CA 1
ATOM 955 C C . LEU A 1 116 ? -12.089 7.821 16.183 1.00 96.06 116 LEU A C 1
ATOM 957 O O . LEU A 1 116 ? -12.557 6.697 16.007 1.00 96.06 116 LEU A O 1
ATOM 961 N N . ASN A 1 117 ? -12.394 8.569 17.246 1.00 95.69 117 ASN A N 1
ATOM 962 C CA . ASN A 1 117 ? -13.343 8.137 18.272 1.00 95.69 117 ASN A CA 1
ATOM 963 C C . ASN A 1 117 ? -14.737 7.893 17.679 1.00 95.69 117 ASN A C 1
ATOM 965 O O . ASN A 1 117 ? -15.352 6.854 17.932 1.00 95.69 117 ASN A O 1
ATOM 969 N N . ASN A 1 118 ? -15.219 8.806 16.834 1.00 96.44 118 ASN A N 1
ATOM 970 C CA . ASN A 1 118 ? -16.497 8.645 16.147 1.00 96.44 118 ASN A CA 1
ATOM 971 C C . ASN A 1 118 ? -16.478 7.460 15.166 1.00 96.44 118 ASN A C 1
ATOM 973 O O . ASN A 1 118 ? -17.410 6.657 15.150 1.00 96.44 118 ASN A O 1
ATOM 977 N N . VAL A 1 119 ? -15.417 7.294 14.377 1.00 97.19 119 VAL A N 1
ATOM 978 C CA . VAL A 1 119 ? -15.263 6.163 13.447 1.00 97.19 119 VAL A CA 1
ATOM 979 C C . VAL A 1 119 ? -15.226 4.838 14.197 1.00 97.19 119 VAL A C 1
ATOM 981 O O . VAL A 1 119 ? -15.934 3.909 13.824 1.00 97.19 119 VAL A O 1
ATOM 984 N N . ALA A 1 120 ? -14.484 4.746 15.294 1.00 96.12 120 ALA A N 1
ATOM 985 C CA . ALA A 1 120 ? -14.448 3.536 16.103 1.00 96.12 120 ALA A CA 1
ATOM 986 C C . ALA A 1 120 ? -15.794 3.215 16.763 1.00 96.12 120 ALA A C 1
ATOM 988 O O . ALA A 1 120 ? -16.126 2.046 16.953 1.00 96.12 120 ALA A O 1
ATOM 989 N N . LYS A 1 121 ? -16.577 4.245 17.105 1.00 96.06 121 LYS A N 1
ATOM 990 C CA . LYS A 1 121 ? -17.905 4.086 17.703 1.00 96.06 121 LYS A CA 1
ATOM 991 C C . LYS A 1 121 ? -18.958 3.635 16.691 1.00 96.06 121 LYS A C 1
ATOM 993 O O . LYS A 1 121 ? -19.816 2.827 17.037 1.00 96.06 121 LYS A O 1
ATOM 998 N N . TYR A 1 122 ? -18.935 4.184 15.477 1.00 96.31 122 TYR A N 1
ATOM 999 C CA . TYR A 1 122 ? -20.048 4.050 14.531 1.00 96.31 122 TYR A CA 1
ATOM 1000 C C . TYR A 1 122 ? -19.740 3.204 13.292 1.00 96.31 122 TYR A C 1
ATOM 1002 O O . TYR A 1 122 ? -20.678 2.797 12.608 1.00 96.31 122 TYR A O 1
ATOM 1010 N N . ALA A 1 123 ? -18.468 2.971 12.965 1.00 96.81 123 ALA A N 1
ATOM 1011 C CA . ALA A 1 123 ? -18.051 2.446 11.670 1.00 96.81 123 ALA A CA 1
ATOM 1012 C C . ALA A 1 123 ? -17.399 1.063 11.753 1.00 96.81 123 ALA A C 1
ATOM 1014 O O . ALA A 1 123 ? -16.827 0.653 12.761 1.00 96.81 123 ALA A O 1
ATOM 1015 N N . ILE A 1 124 ? -17.403 0.375 10.612 1.00 97.00 124 ILE A N 1
ATOM 1016 C CA . ILE A 1 124 ? -16.577 -0.808 10.362 1.00 97.00 124 ILE A CA 1
ATOM 1017 C C . ILE A 1 124 ? -15.381 -0.345 9.528 1.00 97.00 124 ILE A C 1
ATOM 1019 O O . ILE A 1 124 ? -15.354 -0.516 8.305 1.00 97.00 124 ILE A O 1
ATOM 1023 N N . LEU A 1 125 ? -14.404 0.278 10.191 1.00 98.00 125 LEU A N 1
ATOM 1024 C CA . LEU A 1 125 ? -13.204 0.775 9.523 1.00 98.00 125 LEU A CA 1
ATOM 1025 C C . LEU A 1 125 ? -12.364 -0.400 9.009 1.00 98.00 125 LEU A C 1
ATOM 1027 O O . LEU A 1 125 ? -11.976 -1.274 9.780 1.00 98.00 125 LEU A O 1
ATOM 1031 N N . ARG A 1 126 ? -12.080 -0.419 7.703 1.00 98.25 126 ARG A N 1
ATOM 1032 C CA . ARG A 1 126 ? -11.306 -1.479 7.037 1.00 98.25 126 ARG A CA 1
ATOM 1033 C C . ARG A 1 126 ? -9.878 -1.055 6.729 1.00 98.25 126 ARG A C 1
ATOM 1035 O O . ARG A 1 126 ? -8.995 -1.910 6.735 1.00 98.25 126 ARG A O 1
ATOM 1042 N N . ARG A 1 127 ? -9.647 0.230 6.458 1.00 98.44 127 ARG A N 1
ATOM 1043 C CA . ARG A 1 127 ? -8.321 0.777 6.161 1.00 98.44 127 ARG A CA 1
ATOM 1044 C C . ARG A 1 127 ? -8.070 2.049 6.957 1.00 98.44 127 ARG A C 1
ATOM 1046 O O . ARG A 1 127 ? -8.894 2.959 6.925 1.00 98.44 127 ARG A O 1
ATOM 1053 N N . LEU A 1 128 ? -6.920 2.101 7.617 1.00 98.19 128 LEU A N 1
ATOM 1054 C CA . LEU A 1 128 ? -6.410 3.278 8.309 1.00 98.19 128 LEU A CA 1
ATOM 1055 C C . LEU A 1 128 ? -5.029 3.611 7.746 1.00 98.19 128 LEU A C 1
ATOM 1057 O O . LEU A 1 128 ? -4.160 2.742 7.711 1.00 98.19 128 LEU A O 1
ATOM 1061 N N . SER A 1 129 ? -4.844 4.850 7.305 1.00 97.94 129 SER A N 1
ATOM 1062 C CA . SER A 1 129 ? -3.557 5.398 6.876 1.00 97.94 129 SER A CA 1
ATOM 1063 C C . SER A 1 129 ? -3.213 6.596 7.752 1.00 97.94 129 SER A C 1
ATOM 1065 O O . SER A 1 129 ? -4.043 7.486 7.929 1.00 97.94 129 SER A O 1
ATOM 1067 N N . LEU A 1 130 ? -2.014 6.597 8.325 1.00 96.81 130 LEU A N 1
ATOM 1068 C CA . LEU A 1 130 ? -1.507 7.632 9.221 1.00 96.81 130 LEU A CA 1
ATOM 1069 C C . LEU A 1 130 ? -0.221 8.191 8.622 1.00 96.81 130 LEU A C 1
ATOM 1071 O O . LEU A 1 130 ? 0.752 7.452 8.494 1.00 96.81 130 LEU A O 1
ATOM 1075 N N . ARG A 1 131 ? -0.199 9.469 8.247 1.00 95.38 131 ARG A N 1
ATOM 1076 C CA . ARG A 1 131 ? 0.928 10.100 7.556 1.00 95.38 131 ARG A CA 1
ATOM 1077 C C . ARG A 1 131 ? 1.297 11.438 8.179 1.00 95.38 131 ARG A C 1
ATOM 1079 O O . ARG A 1 131 ? 0.738 12.477 7.843 1.00 95.38 131 ARG A O 1
ATOM 1086 N N . PHE A 1 132 ? 2.264 11.389 9.089 1.00 92.44 132 PHE A N 1
ATOM 1087 C CA . PHE A 1 132 ? 2.762 12.540 9.839 1.00 92.44 132 PHE A CA 1
ATOM 1088 C C . PHE A 1 132 ? 4.303 12.490 9.880 1.00 92.44 132 PHE A C 1
ATOM 1090 O O . PHE A 1 132 ? 4.865 12.117 10.911 1.00 92.44 132 PHE A O 1
ATOM 1097 N N . PRO A 1 133 ? 5.012 12.823 8.782 1.00 89.19 133 PRO A N 1
ATOM 1098 C CA . PRO A 1 133 ? 6.464 12.627 8.651 1.00 89.19 133 PRO A CA 1
ATOM 1099 C C . PRO A 1 133 ? 7.294 13.115 9.840 1.00 89.19 133 PRO A C 1
ATOM 1101 O O . PRO A 1 133 ? 8.266 12.482 10.230 1.00 89.19 133 PRO A O 1
ATOM 1104 N N . LYS A 1 134 ? 6.900 14.256 10.418 1.00 88.94 134 LYS A N 1
ATOM 1105 C CA . LYS A 1 134 ? 7.657 14.964 11.461 1.00 88.94 134 LYS A CA 1
ATOM 1106 C C . LYS A 1 134 ? 6.996 14.908 12.841 1.00 88.94 134 LYS A C 1
ATOM 1108 O O . LYS A 1 134 ? 7.456 15.571 13.765 1.00 88.94 134 LYS A O 1
ATOM 1113 N N . ILE A 1 135 ? 5.905 14.154 12.994 1.00 91.31 135 ILE A N 1
ATOM 1114 C CA . ILE A 1 135 ? 5.144 14.079 14.246 1.00 91.31 135 ILE A CA 1
ATOM 1115 C C . ILE A 1 135 ? 5.140 12.636 14.734 1.00 91.31 135 ILE A C 1
ATOM 1117 O O . ILE A 1 135 ? 4.789 11.709 14.006 1.00 91.31 135 ILE A O 1
ATOM 1121 N N . HIS A 1 136 ? 5.493 12.446 16.003 1.00 92.56 136 HIS A N 1
ATOM 1122 C CA . HIS A 1 136 ? 5.379 11.139 16.639 1.00 92.56 136 HIS A CA 1
ATOM 1123 C C . HIS A 1 136 ? 3.927 10.676 16.686 1.00 92.56 136 HIS A C 1
ATOM 1125 O O . HIS A 1 136 ? 3.035 11.460 17.015 1.00 92.56 136 HIS A O 1
ATOM 1131 N N . LEU A 1 137 ? 3.706 9.385 16.438 1.00 93.44 137 LEU A N 1
ATOM 1132 C CA . LEU A 1 137 ? 2.378 8.771 16.422 1.00 93.44 137 LEU A CA 1
ATOM 1133 C C . LEU A 1 137 ? 1.527 9.181 17.638 1.00 93.44 137 LEU A C 1
ATOM 1135 O O . LEU A 1 137 ? 0.412 9.663 17.463 1.00 93.44 137 LEU A O 1
ATOM 1139 N N . HIS A 1 138 ? 2.070 9.100 18.859 1.00 93.88 138 HIS A N 1
ATOM 1140 C CA . HIS A 1 138 ? 1.343 9.491 20.076 1.00 93.88 138 HIS A CA 1
ATOM 1141 C C . HIS A 1 138 ? 1.005 10.988 20.165 1.00 93.88 138 HIS A C 1
ATOM 1143 O O . HIS A 1 138 ? -0.012 11.351 20.752 1.00 93.88 138 HIS A O 1
ATOM 1149 N N . LYS A 1 139 ? 1.808 11.871 19.557 1.00 92.81 139 LYS A N 1
ATOM 1150 C CA . LYS A 1 139 ? 1.510 13.310 19.504 1.00 92.81 139 LYS A CA 1
ATOM 1151 C C . LYS A 1 139 ? 0.396 13.593 18.508 1.00 92.81 139 LYS A C 1
ATOM 1153 O O . LYS A 1 139 ? -0.494 14.374 18.827 1.00 92.81 139 LYS A O 1
ATOM 1158 N N . GLY A 1 140 ? 0.435 12.965 17.331 1.00 90.12 140 GLY A N 1
ATOM 1159 C CA . GLY A 1 140 ? -0.581 13.149 16.289 1.00 90.12 140 GLY A CA 1
ATOM 1160 C C . GLY A 1 140 ? -1.951 12.597 16.686 1.00 90.12 140 GLY A C 1
ATOM 1161 O O . GLY A 1 140 ? -2.977 13.151 16.306 1.00 90.12 140 GLY A O 1
ATOM 1162 N N . LEU A 1 141 ? -1.956 11.530 17.485 1.00 89.75 141 LEU A N 1
ATOM 1163 C CA . LEU A 1 141 ? -3.151 10.764 17.824 1.00 89.75 141 LEU A CA 1
ATOM 1164 C C . LEU A 1 141 ? -3.660 10.957 19.259 1.00 89.75 141 LEU A C 1
ATOM 1166 O O . LEU A 1 141 ? -4.753 10.502 19.586 1.00 89.75 141 LEU A O 1
ATOM 1170 N N . GLY A 1 142 ? -2.906 11.637 20.123 1.00 84.94 142 GLY A N 1
ATOM 1171 C CA . GLY A 1 142 ? -3.340 11.940 21.484 1.00 84.94 142 GLY A CA 1
ATOM 1172 C C . GLY A 1 142 ? -3.610 10.683 22.324 1.00 84.94 142 GLY A C 1
ATOM 1173 O O . GLY A 1 142 ? -2.764 9.801 22.446 1.00 84.94 142 GLY A O 1
ATOM 1174 N N . LYS A 1 143 ? -4.790 10.603 22.954 1.00 80.50 143 LYS A N 1
ATOM 1175 C CA . LYS A 1 143 ? -5.144 9.568 23.951 1.00 80.50 143 LYS A CA 1
ATOM 1176 C C . LYS A 1 143 ? -5.783 8.322 23.324 1.00 80.50 143 LYS A C 1
ATOM 1178 O O . LYS A 1 143 ? -6.793 7.817 23.810 1.00 80.50 143 LYS A O 1
ATOM 1183 N N . LEU A 1 144 ? -5.176 7.799 22.266 1.00 78.44 144 LEU A N 1
ATOM 1184 C CA . LEU A 1 144 ? -5.774 6.761 21.421 1.00 78.44 144 LEU A CA 1
ATOM 1185 C C . LEU A 1 144 ? -5.696 5.329 22.004 1.00 78.44 144 LEU A C 1
ATOM 1187 O O . LEU A 1 144 ? -6.255 4.389 21.446 1.00 78.44 144 LEU A O 1
ATOM 1191 N N . ASN A 1 145 ? -5.076 5.141 23.172 1.00 74.25 145 ASN A N 1
ATOM 1192 C CA . ASN A 1 145 ? -4.860 3.817 23.783 1.00 74.25 145 ASN A CA 1
ATOM 1193 C C . ASN A 1 145 ? -6.146 3.005 24.048 1.00 74.25 145 ASN A C 1
ATOM 1195 O O . ASN A 1 145 ? -6.066 1.797 24.266 1.00 74.25 145 ASN A O 1
ATOM 1199 N N . SER A 1 146 ? -7.324 3.634 24.047 1.00 82.19 146 SER A N 1
ATOM 1200 C CA . SER A 1 146 ? -8.614 2.989 24.325 1.00 82.19 146 SER A CA 1
ATOM 1201 C C . SER A 1 146 ? -9.416 2.597 23.079 1.00 82.19 146 SER A C 1
ATOM 1203 O O . SER A 1 146 ? -10.420 1.888 23.212 1.00 82.19 146 SER A O 1
ATOM 1205 N N . ILE A 1 147 ? -9.016 3.039 21.882 1.00 89.81 147 ILE A N 1
ATOM 1206 C CA . ILE A 1 147 ? -9.820 2.841 20.674 1.00 89.81 147 ILE A CA 1
ATOM 1207 C C . ILE A 1 147 ? -9.677 1.406 20.167 1.00 89.81 147 ILE A C 1
ATOM 1209 O O . ILE A 1 147 ? -8.577 0.883 20.004 1.00 89.81 147 ILE A O 1
ATOM 1213 N N . LYS A 1 148 ? -10.813 0.763 19.882 1.00 93.12 148 LYS A N 1
ATOM 1214 C CA . LYS A 1 148 ? -10.863 -0.599 19.342 1.00 93.12 148 LYS A CA 1
ATOM 1215 C C . LYS A 1 148 ? -11.323 -0.572 17.892 1.00 93.12 148 LYS A C 1
ATOM 1217 O O . LYS A 1 148 ? -12.495 -0.324 17.626 1.00 93.12 148 LYS A O 1
ATOM 1222 N N . LEU A 1 149 ? -10.424 -0.884 16.961 1.00 95.06 149 LEU A N 1
ATOM 1223 C CA . LEU A 1 149 ? -10.723 -0.948 15.527 1.00 95.06 149 LEU A CA 1
ATOM 1224 C C . LEU A 1 149 ? -10.849 -2.409 15.076 1.00 95.06 149 LEU A C 1
ATOM 1226 O O . LEU A 1 149 ? -10.068 -2.895 14.267 1.00 95.06 149 LEU A O 1
ATOM 1230 N N . GLY A 1 150 ? -11.851 -3.124 15.599 1.00 95.62 150 GLY A N 1
ATOM 1231 C CA . GLY A 1 150 ? -11.952 -4.591 15.505 1.00 95.62 150 GLY A CA 1
ATOM 1232 C C . GLY A 1 150 ? -12.049 -5.207 14.100 1.00 95.62 150 GLY A C 1
ATOM 1233 O O . GLY A 1 150 ? -11.943 -6.427 13.969 1.00 95.62 150 GLY A O 1
ATOM 1234 N N . HIS A 1 151 ? -12.256 -4.387 13.067 1.00 97.19 151 HIS A N 1
ATOM 1235 C CA . HIS A 1 151 ? -12.440 -4.807 11.673 1.00 97.19 151 HIS A CA 1
ATOM 1236 C C . HIS A 1 151 ? -11.381 -4.251 10.711 1.00 97.19 151 HIS A C 1
ATOM 1238 O O . HIS A 1 151 ? -11.534 -4.372 9.488 1.00 97.19 151 HIS A O 1
ATOM 1244 N N . LEU A 1 152 ? -10.316 -3.649 11.246 1.00 98.12 152 LEU A N 1
ATOM 1245 C CA . LEU A 1 152 ? -9.226 -3.110 10.446 1.00 98.12 152 LEU A CA 1
ATOM 1246 C C . LEU A 1 152 ? -8.549 -4.247 9.672 1.00 98.12 152 LEU A C 1
ATOM 1248 O O . LEU A 1 152 ? -8.184 -5.260 10.260 1.00 98.12 152 LEU A O 1
ATOM 1252 N N . ARG A 1 153 ? -8.403 -4.107 8.357 1.00 98.25 153 ARG A N 1
ATOM 1253 C CA . ARG A 1 153 ? -7.725 -5.081 7.483 1.00 98.25 153 ARG A CA 1
ATOM 1254 C C . ARG A 1 153 ? -6.372 -4.579 7.013 1.00 98.25 153 ARG A C 1
ATOM 1256 O O . ARG A 1 153 ? -5.443 -5.362 6.889 1.00 98.25 153 ARG A O 1
ATOM 1263 N N . HIS A 1 154 ? -6.274 -3.274 6.795 1.00 98.56 154 HIS A N 1
ATOM 1264 C CA . HIS A 1 154 ? -5.076 -2.613 6.306 1.00 98.56 154 HIS A CA 1
ATOM 1265 C C . HIS A 1 154 ? -4.712 -1.464 7.245 1.00 98.56 154 HIS A C 1
ATOM 1267 O O . HIS A 1 154 ? -5.525 -0.559 7.454 1.00 98.56 154 HIS A O 1
ATOM 1273 N N . LEU A 1 155 ? -3.483 -1.475 7.754 1.00 98.06 155 LEU A N 1
ATOM 1274 C CA . LEU A 1 155 ? -2.890 -0.368 8.501 1.00 98.06 155 LEU A CA 1
ATOM 1275 C C . LEU A 1 155 ? -1.659 0.148 7.751 1.00 98.06 155 LEU A C 1
ATOM 1277 O O . LEU A 1 155 ? -0.749 -0.626 7.483 1.00 98.06 155 LEU A O 1
ATOM 1281 N N . ALA A 1 156 ? -1.629 1.437 7.429 1.00 97.62 156 ALA A N 1
ATOM 1282 C CA . ALA A 1 156 ? -0.452 2.106 6.887 1.00 97.62 156 ALA A CA 1
ATOM 1283 C C . ALA A 1 156 ? 0.034 3.170 7.874 1.00 97.62 156 ALA A C 1
ATOM 1285 O O . ALA A 1 156 ? -0.749 4.018 8.307 1.00 97.62 156 ALA A O 1
ATOM 1286 N N . VAL A 1 157 ? 1.317 3.126 8.232 1.00 95.75 157 VAL A N 1
ATOM 1287 C CA . VAL A 1 157 ? 1.940 4.048 9.186 1.00 95.75 157 VAL A CA 1
ATOM 1288 C C . VAL A 1 157 ? 3.160 4.704 8.548 1.00 95.75 157 VAL A C 1
ATOM 1290 O O . VAL A 1 157 ? 4.124 4.045 8.164 1.00 95.75 157 VAL A O 1
ATOM 1293 N N . ARG A 1 158 ? 3.086 6.028 8.434 1.00 94.44 158 ARG A N 1
ATOM 1294 C CA . ARG A 1 158 ? 4.081 6.940 7.859 1.00 94.44 158 ARG A CA 1
ATOM 1295 C C . ARG A 1 158 ? 4.297 8.128 8.810 1.00 94.44 158 ARG A C 1
ATOM 1297 O O . ARG A 1 158 ? 4.169 9.290 8.436 1.00 94.44 158 ARG A O 1
ATOM 1304 N N . CYS A 1 159 ? 4.506 7.831 10.089 1.00 91.94 159 CYS A N 1
ATOM 1305 C CA . CYS A 1 159 ? 4.823 8.789 11.149 1.00 91.94 159 CYS A CA 1
ATOM 1306 C C . CYS A 1 159 ? 5.786 8.181 12.178 1.00 91.94 159 CYS A C 1
ATOM 1308 O O . CYS A 1 159 ? 5.793 6.964 12.349 1.00 91.94 159 CYS A O 1
ATOM 1310 N N . LEU A 1 160 ? 6.506 9.013 12.933 1.00 90.38 160 LEU A N 1
ATOM 1311 C CA . LEU A 1 160 ? 7.588 8.566 13.823 1.00 90.38 160 LEU A CA 1
ATOM 1312 C C . LEU A 1 160 ? 7.090 7.649 14.965 1.00 90.38 160 LEU A C 1
ATOM 1314 O O . LEU A 1 160 ? 6.216 8.028 15.761 1.00 90.38 160 LEU A O 1
ATOM 1318 N N . ILE A 1 161 ? 7.701 6.464 15.109 1.00 87.44 161 ILE A N 1
ATOM 1319 C CA . ILE A 1 161 ? 7.387 5.462 16.159 1.00 87.44 161 ILE A CA 1
ATOM 1320 C C . ILE A 1 161 ? 8.585 5.226 17.100 1.00 87.44 161 ILE A C 1
ATOM 1322 O O . ILE A 1 161 ? 8.796 4.139 17.626 1.00 87.44 161 ILE A O 1
ATOM 1326 N N . LEU A 1 162 ? 9.396 6.260 17.329 1.00 84.06 162 LEU A N 1
ATOM 1327 C CA . LEU A 1 162 ? 10.608 6.149 18.151 1.00 84.06 162 LEU A CA 1
ATOM 1328 C C . LEU A 1 162 ? 10.337 5.966 19.653 1.00 84.06 162 LEU A C 1
ATOM 1330 O O . LEU A 1 162 ? 11.106 5.310 20.360 1.00 84.06 162 LEU A O 1
ATOM 1334 N N . GLU A 1 163 ? 9.267 6.588 20.147 1.00 90.50 163 GLU A N 1
ATOM 1335 C CA . GLU A 1 163 ? 8.961 6.670 21.574 1.00 90.50 163 GLU A CA 1
ATOM 1336 C C . GLU A 1 163 ? 8.092 5.496 22.040 1.00 90.50 163 GLU A C 1
ATOM 1338 O O . GLU A 1 163 ? 7.219 5.026 21.309 1.00 90.50 163 GLU A O 1
ATOM 1343 N N . HIS A 1 164 ? 8.273 5.071 23.295 1.00 92.12 164 HIS A N 1
ATOM 1344 C CA . HIS A 1 164 ? 7.531 3.946 23.875 1.00 92.12 164 HIS A CA 1
ATOM 1345 C C . HIS A 1 164 ? 6.008 4.124 23.764 1.00 92.12 164 HIS A C 1
ATOM 1347 O O . HIS A 1 164 ? 5.315 3.199 23.361 1.00 92.12 164 HIS A O 1
ATOM 1353 N N . GLN A 1 165 ? 5.501 5.343 23.982 1.00 93.50 165 GLN A N 1
ATOM 1354 C CA . GLN A 1 165 ? 4.072 5.651 23.839 1.00 93.50 165 GLN A CA 1
ATOM 1355 C C . GLN A 1 165 ? 3.562 5.468 22.402 1.00 93.50 165 GLN A C 1
ATOM 1357 O O . GLN A 1 165 ? 2.437 5.019 22.195 1.00 93.50 165 GLN A O 1
ATOM 1362 N N . SER A 1 166 ? 4.375 5.809 21.395 1.00 93.94 166 SER A N 1
ATOM 1363 C CA . SER A 1 166 ? 4.026 5.559 19.993 1.00 93.94 166 SER A CA 1
ATOM 1364 C C . SER A 1 166 ? 3.972 4.057 19.709 1.00 93.94 166 SER A C 1
ATOM 1366 O O . SER A 1 166 ? 3.059 3.601 19.025 1.00 93.94 166 SER A O 1
ATOM 1368 N N . LEU A 1 167 ? 4.918 3.288 20.255 1.00 93.75 167 LEU A N 1
ATOM 1369 C CA . LEU A 1 167 ? 4.935 1.834 20.115 1.00 93.75 167 LEU A CA 1
ATOM 1370 C C . LEU A 1 167 ? 3.708 1.189 20.777 1.00 93.75 167 LEU A C 1
ATOM 1372 O O . LEU A 1 167 ? 3.081 0.330 20.167 1.00 93.75 167 LEU A O 1
ATOM 1376 N N . ASP A 1 168 ? 3.305 1.663 21.958 1.00 94.19 168 ASP A N 1
ATOM 1377 C CA . ASP A 1 168 ? 2.106 1.186 22.657 1.00 94.19 168 ASP A CA 1
ATOM 1378 C C . ASP A 1 168 ? 0.828 1.440 21.842 1.00 94.19 168 ASP A C 1
ATOM 1380 O O . ASP A 1 168 ? -0.040 0.569 21.745 1.00 94.19 168 ASP A O 1
ATOM 1384 N N . ILE A 1 169 ? 0.712 2.615 21.210 1.00 94.94 169 ILE A N 1
ATOM 1385 C CA . ILE A 1 169 ? -0.412 2.933 20.315 1.00 94.94 169 ILE A CA 1
ATOM 1386 C C . ILE A 1 169 ? -0.393 2.020 19.092 1.00 94.94 169 ILE A C 1
ATOM 1388 O O . ILE A 1 169 ? -1.430 1.460 18.738 1.00 94.94 169 ILE A O 1
ATOM 1392 N N . PHE A 1 170 ? 0.767 1.848 18.456 1.00 95.62 170 PHE A N 1
ATOM 1393 C CA . PHE A 1 170 ? 0.920 0.956 17.309 1.00 95.62 170 PHE A CA 1
ATOM 1394 C C . PHE A 1 170 ? 0.511 -0.483 17.657 1.00 95.62 170 PHE A C 1
ATOM 1396 O O . PHE A 1 170 ? -0.299 -1.095 16.957 1.00 95.62 170 PHE A O 1
ATOM 1403 N N . GLU A 1 171 ? 1.013 -1.002 18.775 1.00 95.56 171 GLU A N 1
ATOM 1404 C CA . GLU A 1 171 ? 0.708 -2.336 19.281 1.00 95.56 171 GLU A CA 1
ATOM 1405 C C . GLU A 1 171 ? -0.782 -2.484 19.612 1.00 95.56 171 GLU A C 1
ATOM 1407 O O . GLU A 1 171 ? -1.396 -3.493 19.257 1.00 95.56 171 GLU A O 1
ATOM 1412 N N . SER A 1 172 ? -1.386 -1.463 20.230 1.00 95.12 172 SER A N 1
ATOM 1413 C CA . SER A 1 172 ? -2.821 -1.419 20.522 1.00 95.12 172 SER A CA 1
ATOM 1414 C C . SER A 1 172 ? -3.660 -1.459 19.243 1.00 95.12 172 SER A C 1
ATOM 1416 O O . SER A 1 172 ? -4.567 -2.288 19.133 1.00 95.12 172 SER A O 1
ATOM 1418 N N . LEU A 1 173 ? -3.323 -0.646 18.232 1.00 95.31 173 LEU A N 1
ATOM 1419 C CA . LEU A 1 173 ? -4.006 -0.639 16.934 1.00 95.31 173 LEU A CA 1
ATOM 1420 C C . LEU A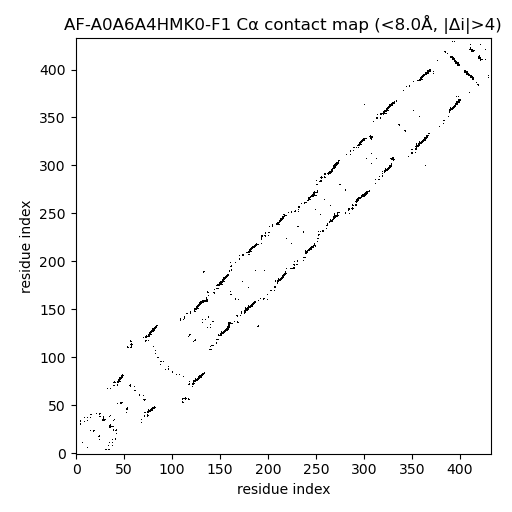 1 173 ? -3.962 -2.023 16.282 1.00 95.31 173 LEU A C 1
ATOM 1422 O O . LEU A 1 173 ? -5.010 -2.548 15.894 1.00 95.31 173 LEU A O 1
ATOM 1426 N N . CYS A 1 174 ? -2.780 -2.638 16.241 1.00 96.12 174 CYS A N 1
ATOM 1427 C CA . CYS A 1 174 ? -2.576 -3.967 15.675 1.00 96.12 174 CYS A CA 1
ATOM 1428 C C . CYS A 1 174 ? -3.374 -5.043 16.425 1.00 96.12 174 CYS A C 1
ATOM 1430 O O . CYS A 1 174 ? -4.171 -5.763 15.824 1.00 96.12 174 CYS A O 1
ATOM 1432 N N . ARG A 1 175 ? -3.244 -5.106 17.757 1.00 94.81 175 ARG A N 1
ATOM 1433 C CA . ARG A 1 175 ? -3.928 -6.112 18.588 1.00 94.81 175 ARG A CA 1
ATOM 1434 C C . ARG A 1 175 ? -5.436 -5.930 18.652 1.00 94.81 175 ARG A C 1
ATOM 1436 O O . ARG A 1 175 ? -6.159 -6.903 18.879 1.00 94.81 175 ARG A O 1
ATOM 1443 N N . SER A 1 176 ? -5.922 -4.701 18.487 1.00 94.56 176 SER A N 1
ATOM 1444 C CA . SER A 1 176 ? -7.356 -4.421 18.519 1.00 94.56 176 SER A CA 1
ATOM 1445 C C . SER A 1 176 ? -8.100 -5.075 17.354 1.00 94.56 176 SER A C 1
ATOM 1447 O O . SER A 1 176 ? -9.295 -5.343 17.489 1.00 94.56 176 SER A O 1
ATOM 1449 N N . SER A 1 177 ? -7.405 -5.388 16.252 1.00 96.00 177 SER A N 1
ATOM 1450 C CA . SER A 1 177 ? -8.001 -5.962 15.052 1.00 96.00 177 SER A CA 1
ATOM 1451 C C . SER A 1 177 ? -7.500 -7.368 14.746 1.00 96.00 177 SER A C 1
ATOM 1453 O O . SER A 1 177 ? -6.391 -7.582 14.265 1.00 96.00 177 SER A O 1
ATOM 1455 N N . ARG A 1 178 ? -8.387 -8.355 14.895 1.00 95.25 178 ARG A N 1
ATOM 1456 C CA . ARG A 1 178 ? -8.098 -9.737 14.475 1.00 95.25 178 ARG A CA 1
ATOM 1457 C C . ARG A 1 178 ? -8.104 -9.916 12.959 1.00 95.25 178 ARG A C 1
ATOM 1459 O O . ARG A 1 178 ? -7.621 -10.935 12.477 1.00 95.25 178 ARG A O 1
ATOM 1466 N N . THR A 1 179 ? -8.677 -8.970 12.216 1.00 97.25 179 THR A N 1
ATOM 1467 C CA . THR A 1 179 ? -8.767 -9.034 10.752 1.00 97.25 179 THR A CA 1
ATOM 1468 C C . THR A 1 179 ? -7.622 -8.317 10.049 1.00 97.25 179 THR A C 1
ATOM 1470 O O . THR A 1 179 ? -7.639 -8.267 8.821 1.00 97.25 179 THR A O 1
ATOM 1473 N N . LEU A 1 180 ? -6.671 -7.741 10.796 1.00 98.19 180 LEU A N 1
ATOM 1474 C CA . LEU A 1 180 ? -5.529 -7.041 10.221 1.00 98.19 180 LEU A CA 1
ATOM 1475 C C . LEU A 1 180 ? -4.658 -8.052 9.481 1.00 98.19 180 LEU A C 1
ATOM 1477 O O . LEU A 1 180 ? -4.060 -8.933 10.096 1.00 98.19 180 LEU A O 1
ATOM 1481 N N . ASN A 1 181 ? -4.631 -7.932 8.158 1.00 98.19 181 ASN A N 1
ATOM 1482 C CA . ASN A 1 181 ? -3.907 -8.837 7.278 1.00 98.19 181 ASN A CA 1
ATOM 1483 C C . ASN A 1 181 ? -2.936 -8.108 6.344 1.00 98.19 181 ASN A C 1
ATOM 1485 O O . ASN A 1 181 ? -2.154 -8.777 5.679 1.00 98.19 181 ASN A O 1
ATOM 1489 N N . HIS A 1 182 ? -2.930 -6.773 6.324 1.00 98.44 182 HIS A N 1
ATOM 1490 C CA . HIS A 1 182 ? -1.965 -5.976 5.570 1.00 98.44 182 HIS A CA 1
ATOM 1491 C C . HIS A 1 182 ? -1.394 -4.838 6.417 1.00 98.44 182 HIS A C 1
ATOM 1493 O O . HIS A 1 182 ? -2.148 -4.093 7.051 1.00 98.44 182 HIS A O 1
ATOM 1499 N N . LEU A 1 183 ? -0.071 -4.692 6.407 1.00 97.94 183 LEU A N 1
ATOM 1500 C CA . LEU A 1 183 ? 0.655 -3.664 7.149 1.00 97.94 183 LEU A CA 1
ATOM 1501 C C . LEU A 1 183 ? 1.635 -2.941 6.224 1.00 97.94 183 LEU A C 1
ATOM 1503 O O . LEU A 1 183 ? 2.457 -3.587 5.583 1.00 97.94 183 LEU A O 1
ATOM 1507 N N . GLU A 1 184 ? 1.583 -1.611 6.197 1.00 97.00 184 GLU A N 1
ATOM 1508 C CA . GLU A 1 184 ? 2.559 -0.770 5.500 1.00 97.00 184 GLU A CA 1
ATOM 1509 C C . GLU A 1 184 ? 3.292 0.125 6.494 1.00 97.00 184 GLU A C 1
ATOM 1511 O O . GLU A 1 184 ? 2.670 0.864 7.257 1.00 97.00 184 GLU A O 1
ATOM 1516 N N . LEU A 1 185 ? 4.617 0.074 6.462 1.00 94.25 185 LEU A N 1
ATOM 1517 C CA . LEU A 1 185 ? 5.514 0.889 7.263 1.00 94.25 185 LEU A CA 1
ATOM 1518 C C . LEU A 1 185 ? 6.453 1.623 6.310 1.00 94.25 185 LEU A C 1
ATOM 1520 O O . LEU A 1 185 ? 7.137 0.988 5.507 1.00 94.25 185 LEU A O 1
ATOM 1524 N N . HIS A 1 186 ? 6.457 2.951 6.376 1.00 91.00 186 HIS A N 1
ATOM 1525 C CA . HIS A 1 186 ? 7.352 3.780 5.571 1.00 91.00 186 HIS A CA 1
ATOM 1526 C C . HIS A 1 186 ? 8.240 4.614 6.480 1.00 91.00 186 HIS A C 1
ATOM 1528 O O . HIS A 1 186 ? 7.719 5.416 7.254 1.00 91.00 186 HIS A O 1
ATOM 1534 N N . TRP A 1 187 ? 9.551 4.425 6.358 1.00 84.12 187 TRP A N 1
ATOM 1535 C CA . TRP A 1 187 ? 10.579 5.062 7.181 1.00 84.12 187 TRP A CA 1
ATOM 1536 C C . TRP A 1 187 ? 11.421 6.072 6.391 1.00 84.12 187 TRP A C 1
ATOM 1538 O O . TRP A 1 187 ? 12.269 6.738 6.966 1.00 84.12 187 TRP A O 1
ATOM 1548 N N . ASP A 1 188 ? 11.156 6.218 5.090 1.00 73.19 188 ASP A N 1
ATOM 1549 C CA . ASP A 1 188 ? 11.975 6.982 4.135 1.00 73.19 188 ASP A CA 1
ATOM 1550 C C . ASP A 1 188 ? 12.033 8.493 4.435 1.00 73.19 188 ASP A C 1
ATOM 1552 O O . ASP A 1 188 ? 12.885 9.224 3.939 1.00 73.19 188 ASP A O 1
ATOM 1556 N N . GLU A 1 189 ? 11.090 8.987 5.237 1.00 66.81 189 GLU A N 1
ATOM 1557 C CA . GLU A 1 189 ? 11.011 10.392 5.645 1.00 66.81 189 GLU A CA 1
ATOM 1558 C C . GLU A 1 189 ? 11.699 10.629 7.008 1.00 66.81 189 GLU A C 1
ATOM 1560 O O . GLU A 1 189 ? 11.623 11.733 7.553 1.00 66.81 189 GLU A O 1
ATOM 1565 N N . TRP A 1 190 ? 12.326 9.601 7.598 1.00 67.38 190 TRP A N 1
ATOM 1566 C CA . TRP A 1 190 ? 12.770 9.603 8.989 1.00 67.38 190 TRP A CA 1
ATOM 1567 C C . TRP A 1 190 ? 14.299 9.505 9.098 1.00 67.38 190 TRP A C 1
ATOM 1569 O O . TRP A 1 190 ? 14.909 8.544 8.639 1.00 67.38 190 TRP A O 1
ATOM 1579 N N . ASN A 1 191 ? 14.927 10.437 9.821 1.00 65.56 191 ASN A N 1
ATOM 1580 C CA . ASN A 1 191 ? 16.281 10.242 10.366 1.00 65.56 191 ASN A CA 1
ATOM 1581 C C . ASN A 1 191 ? 16.215 9.353 11.624 1.00 65.56 191 ASN A C 1
ATOM 1583 O O . ASN A 1 191 ? 16.721 9.717 12.687 1.00 65.56 191 ASN A O 1
ATOM 1587 N N . ASP A 1 192 ? 15.496 8.236 11.537 1.00 68.44 192 ASP A N 1
ATOM 1588 C CA . ASP A 1 192 ? 15.222 7.387 12.688 1.00 68.44 192 ASP A CA 1
ATOM 1589 C C . ASP A 1 192 ? 16.449 6.554 13.067 1.00 68.44 192 ASP A C 1
ATOM 1591 O O . ASP A 1 192 ? 17.266 6.172 12.232 1.00 68.44 192 ASP A O 1
ATOM 1595 N N . SER A 1 193 ? 16.585 6.265 14.362 1.00 86.31 193 SER A N 1
ATOM 1596 C CA . SER A 1 193 ? 17.621 5.351 14.843 1.00 86.31 193 SER A CA 1
ATOM 1597 C C . SER A 1 193 ? 17.253 3.919 14.414 1.00 86.31 193 SER A C 1
ATOM 1599 O O . SER A 1 193 ? 16.122 3.483 14.669 1.00 86.31 193 SER A O 1
ATOM 1601 N N . PRO A 1 194 ? 18.173 3.158 13.797 1.00 88.00 194 PRO A N 1
ATOM 1602 C CA . PRO A 1 194 ? 17.931 1.768 13.407 1.00 88.00 194 PRO A CA 1
ATOM 1603 C C . PRO A 1 194 ? 17.455 0.882 14.563 1.00 88.00 194 PRO A C 1
ATOM 1605 O O . PRO A 1 194 ? 16.671 -0.043 14.365 1.00 88.00 194 PRO A O 1
ATOM 1608 N N . GLU A 1 195 ? 17.867 1.183 15.797 1.00 90.69 195 GLU A N 1
ATOM 1609 C CA . GLU A 1 195 ? 17.409 0.501 17.006 1.00 90.69 195 GLU A CA 1
ATOM 1610 C C . GLU A 1 195 ? 15.911 0.681 17.247 1.00 90.69 195 GLU A C 1
ATOM 1612 O O . GLU A 1 195 ? 15.255 -0.217 17.771 1.00 90.69 195 GLU A O 1
ATOM 1617 N N . ALA A 1 196 ? 15.345 1.834 16.899 1.00 88.25 196 ALA A N 1
ATOM 1618 C CA . ALA A 1 196 ? 13.914 2.049 17.035 1.00 88.25 196 ALA A CA 1
ATOM 1619 C C . ALA A 1 196 ? 13.116 1.262 15.993 1.00 88.25 196 ALA A C 1
ATOM 1621 O O . ALA A 1 196 ? 12.091 0.673 16.341 1.00 88.25 196 ALA A O 1
ATOM 1622 N N . VAL A 1 197 ? 13.615 1.177 14.756 1.00 89.69 197 VAL A N 1
ATOM 1623 C CA . VAL A 1 197 ? 13.021 0.305 13.733 1.00 89.69 197 VAL A CA 1
ATOM 1624 C C . VAL A 1 197 ? 13.143 -1.161 14.125 1.00 89.69 197 VAL A C 1
ATOM 1626 O O . VAL A 1 197 ? 12.160 -1.890 14.028 1.00 89.69 197 VAL A O 1
ATOM 1629 N N . ALA A 1 198 ? 14.289 -1.588 14.657 1.00 92.44 198 ALA A N 1
ATOM 1630 C CA . ALA A 1 198 ? 14.464 -2.935 15.191 1.00 92.44 198 ALA A CA 1
ATOM 1631 C C . ALA A 1 198 ? 13.426 -3.252 16.285 1.00 92.44 198 ALA A C 1
ATOM 1633 O O . ALA A 1 198 ? 12.712 -4.248 16.181 1.00 92.44 198 ALA A O 1
ATOM 1634 N N . ARG A 1 199 ? 13.245 -2.362 17.274 1.00 93.50 199 ARG A N 1
ATOM 1635 C CA . ARG A 1 199 ? 12.208 -2.522 18.315 1.00 93.50 199 ARG A CA 1
ATOM 1636 C C . ARG A 1 199 ? 10.799 -2.619 17.734 1.00 93.50 199 ARG A C 1
ATOM 1638 O O . ARG A 1 199 ? 9.998 -3.421 18.207 1.00 93.50 199 ARG A O 1
ATOM 1645 N N . LEU A 1 200 ? 10.482 -1.810 16.723 1.00 93.31 200 LEU A N 1
ATOM 1646 C CA . LEU A 1 200 ? 9.194 -1.885 16.039 1.00 93.31 200 LEU A CA 1
ATOM 1647 C C . LEU A 1 200 ? 9.016 -3.251 15.368 1.00 93.31 200 LEU A C 1
ATOM 1649 O O . LEU A 1 200 ? 7.997 -3.904 15.586 1.00 93.31 200 LEU A O 1
ATOM 1653 N N . LEU A 1 201 ? 10.014 -3.707 14.606 1.00 93.88 201 LEU A N 1
ATOM 1654 C CA . LEU A 1 201 ? 10.003 -5.008 13.937 1.00 93.88 201 LEU A CA 1
ATOM 1655 C C . LEU A 1 201 ? 9.804 -6.159 14.933 1.00 93.88 201 LEU A C 1
ATOM 1657 O O . LEU A 1 201 ? 8.972 -7.027 14.688 1.00 93.88 201 LEU A O 1
ATOM 1661 N N . GLU A 1 202 ? 10.460 -6.141 16.094 1.00 95.44 202 GLU A N 1
ATOM 1662 C CA . GLU A 1 202 ? 10.289 -7.164 17.142 1.00 95.44 202 GLU A CA 1
ATOM 1663 C C . GLU A 1 202 ? 8.845 -7.286 17.668 1.00 95.44 202 GLU A C 1
ATOM 1665 O O . GLU A 1 202 ? 8.440 -8.346 18.168 1.00 95.44 202 GLU A O 1
ATOM 1670 N N . VAL A 1 203 ? 8.054 -6.212 17.572 1.00 95.75 203 VAL A N 1
ATOM 1671 C CA . VAL A 1 203 ? 6.654 -6.176 18.016 1.00 95.75 203 VAL A CA 1
ATOM 1672 C C . VAL A 1 203 ? 5.702 -6.726 16.952 1.00 95.75 203 VAL A C 1
ATOM 1674 O O . VAL A 1 203 ? 4.710 -7.371 17.308 1.00 95.75 203 VAL A O 1
ATOM 1677 N N . ILE A 1 204 ? 5.988 -6.532 15.659 1.00 96.12 204 ILE A N 1
ATOM 1678 C CA . ILE A 1 204 ? 5.040 -6.837 14.571 1.00 96.12 204 ILE A CA 1
ATOM 1679 C C . ILE A 1 204 ? 4.576 -8.304 14.580 1.00 96.12 204 ILE A C 1
ATOM 1681 O O . ILE A 1 204 ? 3.361 -8.508 14.594 1.00 96.12 204 ILE A O 1
ATOM 1685 N N . PRO A 1 205 ? 5.442 -9.341 14.637 1.00 96.25 205 PRO A N 1
ATOM 1686 C CA . PRO A 1 205 ? 4.978 -10.734 14.632 1.00 96.25 205 PRO A CA 1
ATOM 1687 C C . PRO A 1 205 ? 4.044 -11.066 15.802 1.00 96.25 205 PRO A C 1
ATOM 1689 O O . PRO A 1 205 ? 3.113 -11.859 15.666 1.00 96.25 205 PRO A O 1
ATOM 1692 N N . LYS A 1 206 ? 4.268 -10.428 16.959 1.00 95.62 206 LYS A N 1
ATOM 1693 C CA . LYS A 1 206 ? 3.475 -10.631 18.181 1.00 95.62 206 LYS A CA 1
ATOM 1694 C C . LYS A 1 206 ? 2.138 -9.894 18.119 1.00 95.62 206 LYS A C 1
ATOM 1696 O O . LYS A 1 206 ? 1.155 -10.360 18.694 1.00 95.62 206 LYS A O 1
ATOM 1701 N N . ALA A 1 207 ? 2.102 -8.734 17.468 1.00 96.00 207 ALA A N 1
ATOM 1702 C CA . ALA A 1 207 ? 0.914 -7.893 17.368 1.00 96.00 207 ALA A CA 1
ATOM 1703 C C . ALA A 1 207 ? 0.021 -8.244 16.161 1.00 96.00 207 ALA A C 1
ATOM 1705 O O . ALA A 1 207 ? -1.193 -8.065 16.239 1.00 96.00 207 ALA A O 1
ATOM 1706 N N . CYS A 1 208 ? 0.602 -8.784 15.084 1.00 96.06 208 CYS A N 1
ATOM 1707 C CA . CYS A 1 208 ? -0.034 -9.011 13.783 1.00 96.06 208 CYS A CA 1
ATOM 1708 C C . CYS A 1 208 ? 0.091 -10.476 13.323 1.00 96.06 208 CYS A C 1
ATOM 1710 O O . CYS A 1 208 ? 0.634 -10.762 12.259 1.00 96.06 208 CYS A O 1
ATOM 1712 N N . SER A 1 209 ? -0.423 -11.435 14.096 1.00 94.25 209 SER A N 1
ATOM 1713 C CA . SER A 1 209 ? -0.264 -12.867 13.778 1.00 94.25 209 SER A CA 1
ATOM 1714 C C . SER A 1 209 ? -0.981 -13.338 12.499 1.00 94.25 209 SER A C 1
ATOM 1716 O O . SER A 1 209 ? -0.640 -14.391 11.963 1.00 94.25 209 SER A O 1
ATOM 1718 N N . ASN A 1 210 ? -1.951 -12.565 11.993 1.00 96.62 210 ASN A N 1
ATOM 1719 C CA . ASN A 1 210 ? -2.739 -12.876 10.792 1.00 96.62 210 ASN A CA 1
ATOM 1720 C C . ASN A 1 210 ? -2.236 -12.167 9.520 1.00 96.62 210 ASN A C 1
ATOM 1722 O O . ASN A 1 210 ? -2.970 -12.077 8.533 1.00 96.62 210 ASN A O 1
ATOM 1726 N N . LEU A 1 211 ? -1.012 -11.632 9.543 1.00 98.00 211 LEU A N 1
ATOM 1727 C CA . LEU A 1 211 ? -0.471 -10.843 8.443 1.00 98.00 211 LEU A CA 1
ATOM 1728 C C . LEU A 1 211 ? -0.267 -11.692 7.177 1.00 98.00 211 LEU A C 1
ATOM 1730 O O . LEU A 1 211 ? 0.408 -12.719 7.212 1.00 98.00 211 LEU A O 1
ATOM 1734 N N . GLN A 1 212 ? -0.858 -11.236 6.073 1.00 98.25 212 GLN A N 1
ATOM 1735 C CA . GLN A 1 212 ? -0.732 -11.796 4.723 1.00 98.25 212 GLN A CA 1
ATOM 1736 C C . GLN A 1 212 ? 0.157 -10.911 3.845 1.00 98.25 212 GLN A C 1
ATOM 1738 O O . GLN A 1 212 ? 0.990 -11.419 3.101 1.00 98.25 212 GLN A O 1
ATOM 1743 N N . GLY A 1 213 ? 0.030 -9.589 3.993 1.00 98.00 213 GLY A N 1
ATOM 1744 C CA . GLY A 1 213 ? 0.823 -8.592 3.286 1.00 98.00 213 GLY A CA 1
ATOM 1745 C C . GLY A 1 213 ? 1.648 -7.716 4.223 1.00 98.00 213 GLY A C 1
ATOM 1746 O O . GLY A 1 213 ? 1.116 -7.168 5.190 1.00 98.00 213 GLY A O 1
ATOM 1747 N N . ILE A 1 214 ? 2.932 -7.537 3.918 1.00 96.81 214 ILE A N 1
ATOM 1748 C CA . ILE A 1 214 ? 3.779 -6.542 4.581 1.00 96.81 214 ILE A CA 1
ATOM 1749 C C . ILE A 1 214 ? 4.478 -5.663 3.550 1.00 96.81 214 ILE A C 1
ATOM 1751 O O . ILE A 1 214 ? 5.044 -6.164 2.579 1.00 96.81 214 ILE A O 1
ATOM 1755 N N . ARG A 1 215 ? 4.455 -4.350 3.773 1.00 95.19 215 ARG A N 1
ATOM 1756 C CA . ARG A 1 215 ? 5.269 -3.376 3.053 1.00 95.19 215 ARG A CA 1
ATOM 1757 C C . ARG A 1 215 ? 6.183 -2.665 4.034 1.00 95.19 215 ARG A C 1
ATOM 1759 O O . ARG A 1 215 ? 5.697 -2.041 4.971 1.00 95.19 215 ARG A O 1
ATOM 1766 N N . MET A 1 216 ? 7.482 -2.740 3.798 1.00 92.00 216 MET A N 1
ATOM 1767 C CA . MET A 1 216 ? 8.506 -2.043 4.569 1.00 92.00 216 MET A CA 1
ATOM 1768 C C . MET A 1 216 ? 9.284 -1.163 3.605 1.00 92.00 216 MET A C 1
ATOM 1770 O O . MET A 1 216 ? 9.774 -1.652 2.589 1.00 92.00 216 MET A O 1
ATOM 1774 N N . SER A 1 217 ? 9.345 0.133 3.887 1.00 88.31 217 SER A N 1
ATOM 1775 C CA . SER A 1 217 ? 10.197 1.073 3.159 1.00 88.31 217 SER A CA 1
ATOM 1776 C C . SER A 1 217 ? 11.159 1.712 4.139 1.00 88.31 217 SER A C 1
ATOM 1778 O O . SER A 1 217 ? 10.720 2.158 5.200 1.00 88.31 217 SER A O 1
ATOM 1780 N N . THR A 1 218 ? 12.451 1.666 3.824 1.00 83.56 218 THR A N 1
ATOM 1781 C CA . THR A 1 218 ? 13.519 2.235 4.649 1.00 83.56 218 THR A CA 1
ATOM 1782 C C . THR A 1 218 ? 14.339 3.220 3.826 1.00 83.56 218 THR A C 1
ATOM 1784 O O . THR A 1 218 ? 14.408 3.073 2.619 1.00 83.56 218 THR A O 1
ATOM 1787 N N . SER A 1 219 ? 15.046 4.158 4.450 1.00 79.06 219 SER A N 1
ATOM 1788 C CA . SER A 1 219 ? 16.086 4.938 3.758 1.00 79.06 219 SER A CA 1
ATOM 1789 C C . SER A 1 219 ? 17.344 5.071 4.617 1.00 79.06 219 SER A C 1
ATOM 1791 O O . SER A 1 219 ? 17.874 6.169 4.800 1.00 79.06 219 SER A O 1
ATOM 1793 N N . PHE A 1 220 ? 17.789 3.969 5.224 1.00 72.81 220 PHE A N 1
ATOM 1794 C CA . PHE A 1 220 ? 18.985 3.991 6.063 1.00 72.81 220 PHE A CA 1
ATOM 1795 C C . PHE A 1 220 ? 20.266 3.972 5.225 1.00 72.81 220 PHE A C 1
ATOM 1797 O O . PHE A 1 220 ? 20.293 3.533 4.077 1.00 72.81 220 PHE A O 1
ATOM 1804 N N . TYR A 1 221 ? 21.354 4.451 5.827 1.00 75.88 221 TYR A N 1
ATOM 1805 C CA . TYR A 1 221 ? 22.689 4.241 5.277 1.00 75.88 221 TYR A CA 1
ATOM 1806 C C . TYR A 1 221 ? 23.176 2.819 5.620 1.00 75.88 221 TYR A C 1
ATOM 1808 O O . TYR A 1 221 ? 22.905 2.359 6.739 1.00 75.88 221 TYR A O 1
ATOM 1816 N N . PRO A 1 222 ? 23.942 2.152 4.730 1.00 70.12 222 PRO A N 1
ATOM 1817 C CA . PRO A 1 222 ? 24.415 0.770 4.900 1.00 70.12 222 PRO A CA 1
ATOM 1818 C C . PRO A 1 222 ? 25.059 0.464 6.263 1.00 70.12 222 PRO A C 1
ATOM 1820 O O . PRO A 1 222 ? 24.870 -0.606 6.834 1.00 70.12 222 PRO A O 1
ATOM 1823 N N . GLU A 1 223 ? 25.782 1.427 6.837 1.00 73.56 223 GLU A N 1
ATOM 1824 C CA . GLU A 1 223 ? 26.517 1.258 8.100 1.00 73.56 223 GLU A CA 1
ATOM 1825 C C . GLU A 1 223 ? 25.613 1.094 9.335 1.00 73.56 223 GLU A C 1
ATOM 1827 O O . GLU A 1 223 ? 26.088 0.762 10.418 1.00 73.56 223 GLU A O 1
ATOM 1832 N N . SER A 1 224 ? 24.306 1.319 9.192 1.00 79.31 224 SER A N 1
ATOM 1833 C CA . SER A 1 224 ? 23.373 1.431 10.313 1.00 79.31 224 SER A CA 1
ATOM 1834 C C . SER A 1 224 ? 22.385 0.257 10.430 1.00 79.31 224 SER A C 1
ATOM 1836 O O . SER A 1 224 ? 21.581 0.218 11.355 1.00 79.31 224 SER A O 1
ATOM 1838 N N . TYR A 1 225 ? 22.457 -0.757 9.560 1.00 84.06 225 TYR A N 1
ATOM 1839 C CA . TYR A 1 225 ? 21.457 -1.836 9.521 1.00 84.06 225 TYR A CA 1
ATOM 1840 C C . TYR A 1 225 ? 21.626 -2.943 10.570 1.00 84.06 225 TYR A C 1
ATOM 1842 O O . TYR A 1 225 ? 20.717 -3.757 10.708 1.00 84.06 225 TYR A O 1
ATOM 1850 N N . GLU A 1 226 ? 22.724 -3.005 11.333 1.00 90.38 226 GLU A N 1
ATOM 1851 C CA . GLU A 1 226 ? 22.995 -4.137 12.243 1.00 90.38 226 GLU A CA 1
ATOM 1852 C C . GLU A 1 226 ? 21.829 -4.458 13.210 1.00 90.38 226 GLU A C 1
ATOM 1854 O O . GLU A 1 226 ? 21.456 -5.632 13.318 1.00 90.38 226 GLU A O 1
ATOM 1859 N N . PRO A 1 227 ? 21.179 -3.474 13.874 1.00 92.56 227 PRO A N 1
ATOM 1860 C CA . PRO A 1 227 ? 20.043 -3.759 14.749 1.00 92.56 227 PRO A CA 1
ATOM 1861 C C . PRO A 1 227 ? 18.847 -4.345 13.993 1.00 92.56 227 PRO A C 1
ATOM 1863 O O . PRO A 1 227 ? 18.212 -5.277 14.479 1.00 92.56 227 PRO A O 1
ATOM 1866 N N . VAL A 1 228 ? 18.557 -3.826 12.797 1.00 90.62 228 VAL A N 1
ATOM 1867 C CA . VAL A 1 228 ? 17.464 -4.306 11.940 1.00 90.62 228 VAL A CA 1
ATOM 1868 C C . VAL A 1 228 ? 17.776 -5.714 11.440 1.00 90.62 228 VAL A C 1
ATOM 1870 O O . VAL A 1 228 ? 16.949 -6.612 11.596 1.00 90.62 228 VAL A O 1
ATOM 1873 N N . GLN A 1 229 ? 18.994 -5.943 10.943 1.00 89.94 229 GLN A N 1
ATOM 1874 C CA . GLN A 1 229 ? 19.460 -7.251 10.496 1.00 89.94 229 GLN A CA 1
ATOM 1875 C C . GLN A 1 229 ? 19.336 -8.297 11.601 1.00 89.94 229 GLN A C 1
ATOM 1877 O O . GLN A 1 229 ? 18.896 -9.408 11.336 1.00 89.94 229 GLN A O 1
ATOM 1882 N N . ARG A 1 230 ? 19.674 -7.953 12.849 1.00 93.38 230 ARG A N 1
ATOM 1883 C CA . ARG A 1 230 ? 19.556 -8.873 13.987 1.00 93.38 230 ARG A CA 1
ATOM 1884 C C . ARG A 1 230 ? 18.125 -9.378 14.175 1.00 93.38 230 ARG A C 1
ATOM 1886 O O . ARG A 1 230 ? 17.932 -10.564 14.421 1.00 93.38 230 ARG A O 1
ATOM 1893 N N . VAL A 1 231 ? 17.132 -8.501 14.024 1.00 93.56 231 VAL A N 1
ATOM 1894 C CA . VAL A 1 231 ? 15.710 -8.872 14.112 1.00 93.56 231 VAL A CA 1
ATOM 1895 C C . VAL A 1 231 ? 15.294 -9.713 12.910 1.00 93.56 231 VAL A C 1
ATOM 1897 O O . VAL A 1 231 ? 14.589 -10.708 13.062 1.00 93.56 231 VAL A O 1
ATOM 1900 N N . LEU A 1 232 ? 15.775 -9.363 11.717 1.00 91.50 232 LEU A N 1
ATOM 1901 C CA . LEU A 1 232 ? 15.555 -10.151 10.504 1.00 91.50 232 LEU A CA 1
ATOM 1902 C C . LEU A 1 232 ? 16.302 -11.486 10.509 1.00 91.50 232 LEU A C 1
ATOM 1904 O O . LEU A 1 232 ? 15.940 -12.384 9.758 1.00 91.50 232 LEU A O 1
ATOM 1908 N N . ASP A 1 233 ? 17.313 -11.662 11.344 1.00 91.44 233 ASP A N 1
ATOM 1909 C CA . ASP A 1 233 ? 18.019 -12.926 11.522 1.00 91.44 233 ASP A CA 1
ATOM 1910 C C . ASP A 1 233 ? 17.380 -13.805 12.598 1.00 91.44 233 ASP A C 1
ATOM 1912 O O . ASP A 1 233 ? 17.608 -15.019 12.594 1.00 91.44 233 ASP A O 1
ATOM 1916 N N . ASP A 1 234 ? 16.551 -13.229 13.474 1.00 95.00 234 ASP A N 1
ATOM 1917 C CA . ASP A 1 234 ? 15.877 -13.956 14.545 1.00 95.00 234 ASP A CA 1
ATOM 1918 C C . ASP A 1 234 ? 14.951 -15.043 13.955 1.00 95.00 234 ASP A C 1
ATOM 1920 O O . ASP A 1 234 ? 14.028 -14.737 13.189 1.00 95.00 234 ASP A O 1
ATOM 1924 N N . PRO A 1 235 ? 15.144 -16.331 14.305 1.00 94.88 235 PRO A N 1
ATOM 1925 C CA . PRO A 1 235 ? 14.285 -17.416 13.835 1.00 94.88 235 PRO A CA 1
ATOM 1926 C C . PRO A 1 235 ? 12.823 -17.286 14.287 1.00 94.88 235 PRO A C 1
ATOM 1928 O O . PRO A 1 235 ? 11.956 -17.929 13.699 1.00 94.88 235 PRO A O 1
ATOM 1931 N N . ASN A 1 236 ? 12.529 -16.468 15.302 1.00 95.56 236 ASN A N 1
ATOM 1932 C CA . ASN A 1 236 ? 11.171 -16.187 15.763 1.00 95.56 236 ASN A CA 1
ATOM 1933 C C . ASN A 1 236 ? 10.479 -15.083 14.950 1.00 95.56 236 ASN A C 1
ATOM 1935 O O . ASN A 1 236 ? 9.256 -14.945 15.042 1.00 95.56 236 ASN A O 1
ATOM 1939 N N . PHE A 1 237 ? 11.220 -14.315 14.142 1.00 95.56 237 PHE A N 1
ATOM 1940 C CA . PHE A 1 237 ? 10.657 -13.305 13.250 1.00 95.56 237 PHE A CA 1
ATOM 1941 C C . PHE A 1 237 ? 10.002 -13.988 12.041 1.00 95.56 237 PHE A C 1
ATOM 1943 O O . PHE A 1 237 ? 10.612 -14.185 10.982 1.00 95.56 237 PHE A O 1
ATOM 1950 N N . THR A 1 238 ? 8.757 -14.429 12.250 1.00 95.81 238 THR A N 1
ATOM 1951 C CA . THR A 1 238 ? 7.992 -15.253 11.310 1.00 95.81 238 THR A CA 1
ATOM 1952 C C . THR A 1 238 ? 6.544 -14.789 11.171 1.00 95.81 238 THR A C 1
ATOM 1954 O O . THR A 1 238 ? 5.901 -14.381 12.137 1.00 95.81 238 THR A O 1
ATOM 1957 N N . PHE A 1 239 ? 6.014 -14.916 9.956 1.00 96.62 239 PHE A N 1
ATOM 1958 C CA . PHE A 1 239 ? 4.636 -14.604 9.591 1.00 96.62 239 PHE A CA 1
ATOM 1959 C C . PHE A 1 239 ? 4.010 -15.812 8.868 1.00 96.62 239 PHE A C 1
ATOM 1961 O O . PHE A 1 239 ? 4.189 -15.977 7.659 1.00 96.62 239 PHE A O 1
ATOM 1968 N N . PRO A 1 240 ? 3.275 -16.696 9.571 1.00 96.12 240 PRO A N 1
ATOM 1969 C CA . PRO A 1 240 ? 2.830 -17.984 9.018 1.00 96.12 240 PRO A CA 1
ATOM 1970 C C . PRO A 1 240 ? 1.895 -17.910 7.798 1.00 96.12 240 PRO A C 1
ATOM 1972 O O . PRO A 1 240 ? 1.732 -18.915 7.087 1.00 96.12 240 PRO A O 1
ATOM 1975 N N . LEU A 1 241 ? 1.244 -16.758 7.606 1.00 97.44 241 LEU A N 1
ATOM 1976 C CA . LEU A 1 241 ? 0.282 -16.481 6.536 1.00 97.44 241 LEU A CA 1
ATOM 1977 C C . LEU A 1 241 ? 0.813 -15.503 5.479 1.00 97.44 241 LEU A C 1
ATOM 1979 O O . LEU A 1 241 ? 0.057 -15.165 4.575 1.00 97.44 241 LEU A O 1
ATOM 1983 N N . LEU A 1 242 ? 2.071 -15.060 5.578 1.00 97.94 242 LEU A N 1
ATOM 1984 C CA . LEU A 1 242 ? 2.624 -14.060 4.670 1.00 97.94 242 LEU A CA 1
ATOM 1985 C C . LEU A 1 242 ? 2.752 -14.621 3.252 1.00 97.94 242 LEU A C 1
ATOM 1987 O O . LEU A 1 242 ? 3.504 -15.570 3.017 1.00 97.94 242 LEU A O 1
ATOM 1991 N N . ASP A 1 243 ? 2.023 -14.009 2.325 1.00 97.50 243 ASP A N 1
ATOM 1992 C CA . ASP A 1 243 ? 2.018 -14.330 0.899 1.00 97.50 243 ASP A CA 1
ATOM 1993 C C . ASP A 1 243 ? 2.467 -13.144 0.027 1.00 97.50 243 ASP A C 1
ATOM 1995 O O . ASP A 1 243 ? 2.890 -13.350 -1.113 1.00 97.50 243 ASP A O 1
ATOM 1999 N N . ASN A 1 244 ? 2.455 -11.923 0.568 1.00 97.38 244 ASN A N 1
ATOM 2000 C CA . ASN A 1 244 ? 2.827 -10.703 -0.132 1.00 97.38 244 ASN A CA 1
ATOM 2001 C C . ASN A 1 244 ? 3.847 -9.888 0.673 1.00 97.38 244 ASN A C 1
ATOM 2003 O O . ASN A 1 244 ? 3.607 -9.496 1.815 1.00 97.38 244 ASN A O 1
ATOM 2007 N N . CYS A 1 245 ? 4.996 -9.613 0.066 1.00 95.56 245 CYS A N 1
ATOM 2008 C CA . CYS A 1 245 ? 6.066 -8.844 0.674 1.00 95.56 245 CYS A CA 1
ATOM 2009 C C . CYS A 1 245 ? 6.531 -7.743 -0.280 1.00 95.56 245 CYS A C 1
ATOM 2011 O O . CYS A 1 245 ? 6.919 -8.012 -1.414 1.00 95.56 245 CYS A O 1
ATOM 2013 N N . HIS A 1 246 ? 6.503 -6.501 0.192 1.00 93.50 246 HIS A N 1
ATOM 2014 C CA . HIS A 1 246 ? 7.081 -5.351 -0.484 1.00 93.50 246 HIS A CA 1
ATOM 2015 C C . HIS A 1 246 ? 8.192 -4.778 0.387 1.00 93.50 246 HIS A C 1
ATOM 2017 O O . HIS A 1 246 ? 7.972 -4.385 1.531 1.00 93.50 246 HIS A O 1
ATOM 2023 N N . CYS A 1 247 ? 9.372 -4.676 -0.196 1.00 89.12 247 CYS A N 1
ATOM 2024 C CA . CYS A 1 247 ? 10.600 -4.281 0.456 1.00 89.12 247 CYS A CA 1
ATOM 2025 C C . CYS A 1 247 ? 11.256 -3.153 -0.349 1.00 89.12 247 CYS A C 1
ATOM 2027 O O . CYS A 1 247 ? 11.761 -3.394 -1.441 1.00 89.12 247 CYS A O 1
ATOM 2029 N N . ASN A 1 248 ? 11.237 -1.926 0.169 1.00 85.94 248 ASN A N 1
ATOM 2030 C CA . ASN A 1 248 ? 11.961 -0.796 -0.416 1.00 85.94 248 ASN A CA 1
ATOM 2031 C C . ASN A 1 248 ? 13.244 -0.547 0.385 1.00 85.94 248 ASN A C 1
ATOM 2033 O O . ASN A 1 248 ? 13.172 -0.467 1.614 1.00 85.94 248 ASN A O 1
ATOM 2037 N N . ASP A 1 249 ? 14.396 -0.522 -0.293 1.00 76.31 249 ASP A N 1
ATOM 2038 C CA . ASP A 1 249 ? 15.749 -0.391 0.290 1.00 76.31 249 ASP A CA 1
ATOM 2039 C C . ASP A 1 249 ? 16.125 -1.482 1.319 1.00 76.31 249 ASP A C 1
ATOM 2041 O O . ASP A 1 249 ? 17.170 -1.444 1.964 1.00 76.31 249 ASP A O 1
ATOM 2045 N N . PHE A 1 250 ? 15.277 -2.497 1.478 1.00 64.88 250 PHE A N 1
ATOM 2046 C CA . PHE A 1 250 ? 15.412 -3.534 2.500 1.00 64.88 250 PHE A CA 1
ATOM 2047 C C . PHE A 1 250 ? 16.433 -4.618 2.126 1.00 64.88 250 PHE A C 1
ATOM 2049 O O . PHE A 1 250 ? 16.882 -5.347 3.001 1.00 64.88 250 PHE A O 1
ATOM 2056 N N . MET A 1 251 ? 16.828 -4.733 0.852 1.00 61.06 251 MET A N 1
ATOM 2057 C CA . MET A 1 251 ? 17.841 -5.712 0.413 1.00 61.06 251 MET A CA 1
ATOM 2058 C C . MET A 1 251 ? 19.266 -5.358 0.850 1.00 61.06 251 MET A C 1
ATOM 2060 O O . MET A 1 251 ? 20.151 -6.191 0.708 1.00 61.06 251 MET A O 1
ATOM 2064 N N . GLN A 1 252 ? 19.479 -4.169 1.424 1.00 67.06 252 GLN A N 1
ATOM 2065 C CA . GLN A 1 252 ? 20.718 -3.872 2.149 1.00 67.06 252 GLN A CA 1
ATOM 2066 C C . GLN A 1 252 ? 20.832 -4.717 3.433 1.00 67.06 252 GLN A C 1
ATOM 2068 O O . GLN A 1 252 ? 21.920 -4.916 3.965 1.00 67.06 252 GLN A O 1
ATOM 2073 N N . CYS A 1 253 ? 19.709 -5.247 3.929 1.00 67.44 253 CYS A N 1
ATOM 2074 C CA . CYS A 1 253 ? 19.706 -6.351 4.876 1.00 67.44 253 CYS A CA 1
ATOM 2075 C C . CYS A 1 253 ? 19.789 -7.682 4.117 1.00 67.44 253 CYS A C 1
ATOM 2077 O O . CYS A 1 253 ? 19.162 -7.852 3.072 1.00 67.44 253 CYS A O 1
ATOM 2079 N N . ASN A 1 254 ? 20.480 -8.669 4.686 1.00 74.75 254 ASN A N 1
ATOM 2080 C CA . ASN A 1 254 ? 20.509 -10.037 4.190 1.00 74.75 254 ASN A CA 1
ATOM 2081 C C . ASN A 1 254 ? 19.092 -10.648 4.240 1.00 74.75 254 ASN A C 1
ATOM 2083 O O . ASN A 1 254 ? 18.667 -11.257 5.228 1.00 74.75 254 ASN A O 1
ATOM 2087 N N . ALA A 1 255 ? 18.343 -10.453 3.154 1.00 75.88 255 ALA A N 1
ATOM 2088 C CA . ALA A 1 255 ? 16.967 -10.899 2.990 1.00 75.88 255 ALA A CA 1
ATOM 2089 C C . ALA A 1 255 ? 16.857 -12.415 2.747 1.00 75.88 255 ALA A C 1
ATOM 2091 O O . ALA A 1 255 ? 15.747 -12.954 2.795 1.00 75.88 255 ALA A O 1
ATOM 2092 N N . LEU A 1 256 ? 17.983 -13.118 2.536 1.00 80.75 256 LEU A N 1
ATOM 2093 C CA . LEU A 1 256 ? 18.048 -14.569 2.322 1.00 80.75 256 LEU A CA 1
ATOM 2094 C C . LEU A 1 256 ? 17.293 -15.307 3.425 1.00 80.75 256 LEU A C 1
ATOM 2096 O O . LEU A 1 256 ? 16.341 -16.042 3.164 1.00 80.75 256 LEU A O 1
ATOM 2100 N N . LYS A 1 257 ? 17.684 -15.047 4.676 1.00 87.62 257 LYS A N 1
ATOM 2101 C CA . LYS A 1 257 ? 17.123 -15.724 5.846 1.00 87.62 257 LYS A CA 1
ATOM 2102 C C . LYS A 1 257 ? 15.646 -15.386 6.030 1.00 87.62 257 LYS A C 1
ATOM 2104 O O . LYS A 1 257 ? 14.864 -16.235 6.455 1.00 87.62 257 LYS A O 1
ATOM 2109 N N . PHE A 1 258 ? 15.240 -14.165 5.676 1.00 91.00 258 PHE A N 1
ATOM 2110 C CA . PHE A 1 258 ? 13.831 -13.786 5.689 1.00 91.00 258 PHE A CA 1
ATOM 2111 C C . PHE A 1 258 ? 13.023 -14.613 4.684 1.00 91.00 258 PHE A C 1
ATOM 2113 O O . PHE A 1 258 ? 12.024 -15.215 5.076 1.00 91.00 258 PHE A O 1
ATOM 2120 N N . LEU A 1 259 ? 13.458 -14.710 3.427 1.00 91.69 259 LEU A N 1
ATOM 2121 C CA . LEU A 1 259 ? 12.754 -15.494 2.405 1.00 91.69 259 LEU A CA 1
ATOM 2122 C C . LEU A 1 259 ? 12.742 -16.997 2.726 1.00 91.69 259 LEU A C 1
ATOM 2124 O O . LEU A 1 259 ? 11.713 -17.648 2.554 1.00 91.69 259 LEU A O 1
ATOM 2128 N N . GLU A 1 260 ? 13.837 -17.540 3.265 1.00 90.69 260 GLU A N 1
ATOM 2129 C CA . GLU A 1 260 ? 13.921 -18.941 3.704 1.00 90.69 260 GLU A CA 1
ATOM 2130 C C . GLU A 1 260 ? 12.884 -19.287 4.780 1.00 90.69 260 GLU A C 1
ATOM 2132 O O . GLU A 1 260 ? 12.271 -20.357 4.736 1.00 90.69 260 GLU A O 1
ATOM 2137 N N . ARG A 1 261 ? 12.648 -18.375 5.731 1.00 92.81 261 ARG A N 1
ATOM 2138 C CA . ARG A 1 261 ? 11.654 -18.561 6.801 1.00 92.81 261 ARG A CA 1
ATOM 2139 C C . ARG A 1 261 ? 10.215 -18.310 6.351 1.00 92.81 261 ARG A C 1
ATOM 2141 O O . ARG A 1 261 ? 9.289 -18.746 7.036 1.00 92.81 261 ARG A O 1
ATOM 2148 N N . HIS A 1 262 ? 10.012 -17.674 5.197 1.00 94.94 262 HIS A N 1
ATOM 2149 C CA . HIS A 1 262 ? 8.692 -17.365 4.642 1.00 94.94 262 HIS A CA 1
ATOM 2150 C C . HIS A 1 262 ? 8.462 -18.052 3.285 1.00 94.94 262 HIS A C 1
ATOM 2152 O O . HIS A 1 262 ? 8.161 -17.395 2.286 1.00 94.94 262 HIS A O 1
ATOM 2158 N N . PRO A 1 263 ? 8.506 -19.398 3.226 1.00 93.81 263 PRO A N 1
ATOM 2159 C CA . PRO A 1 263 ? 8.441 -20.153 1.974 1.00 93.81 263 PRO A CA 1
ATOM 2160 C C . PRO A 1 263 ? 7.054 -20.149 1.312 1.00 93.81 263 PRO A C 1
ATOM 2162 O O . PRO A 1 263 ? 6.851 -20.906 0.369 1.00 93.81 263 PRO A O 1
ATOM 2165 N N . LYS A 1 264 ? 6.086 -19.385 1.839 1.00 96.44 264 LYS A N 1
ATOM 2166 C CA . LYS A 1 264 ? 4.742 -19.202 1.272 1.00 96.44 264 LYS A CA 1
ATOM 2167 C C . LYS A 1 264 ? 4.583 -17.884 0.517 1.00 96.44 264 LYS A C 1
ATOM 2169 O O . LYS A 1 264 ? 3.524 -17.677 -0.062 1.00 96.44 264 LYS A O 1
ATOM 2174 N N . ILE A 1 265 ? 5.600 -17.017 0.503 1.00 97.31 265 ILE A N 1
ATOM 2175 C CA . ILE A 1 265 ? 5.543 -15.764 -0.254 1.00 97.31 265 ILE A CA 1
ATOM 2176 C C . ILE A 1 265 ? 5.283 -16.086 -1.731 1.00 97.31 265 ILE A C 1
ATOM 2178 O O . ILE A 1 265 ? 6.030 -16.827 -2.376 1.00 97.31 265 ILE A O 1
ATOM 2182 N N . GLU A 1 266 ? 4.196 -15.541 -2.263 1.00 97.81 266 GLU A N 1
ATOM 2183 C CA . GLU A 1 266 ? 3.802 -15.661 -3.665 1.00 97.81 266 GLU A CA 1
ATOM 2184 C C . GLU A 1 266 ? 4.099 -14.378 -4.440 1.00 97.81 266 GLU A C 1
ATOM 2186 O O . GLU A 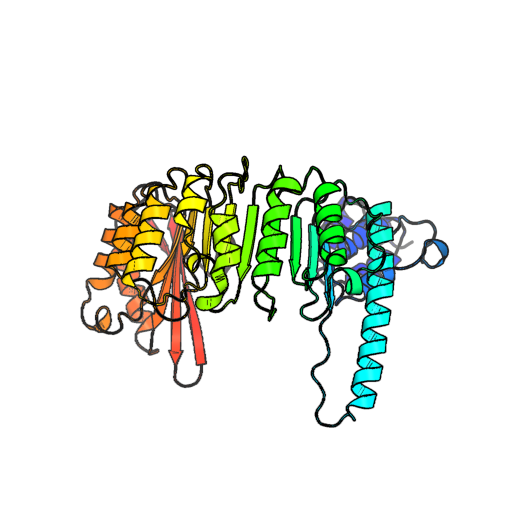1 266 ? 4.347 -14.445 -5.648 1.00 97.81 266 GLU A O 1
ATOM 2191 N N . LYS A 1 267 ? 4.111 -13.228 -3.758 1.00 97.31 267 LYS A N 1
ATOM 2192 C CA . LYS A 1 267 ? 4.398 -11.915 -4.334 1.00 97.31 267 LYS A CA 1
ATOM 2193 C C . LYS A 1 267 ? 5.553 -11.249 -3.599 1.00 97.31 267 LYS A C 1
ATOM 2195 O O . LYS A 1 267 ? 5.474 -11.034 -2.392 1.00 97.31 267 LYS A O 1
ATOM 2200 N N . LEU A 1 268 ? 6.601 -10.907 -4.339 1.00 95.31 268 LEU A N 1
ATOM 2201 C CA . LEU A 1 268 ? 7.743 -10.157 -3.834 1.00 95.31 268 LEU A CA 1
ATOM 2202 C C . LEU A 1 268 ? 7.950 -8.918 -4.698 1.00 95.31 268 LEU A C 1
ATOM 2204 O O . LEU A 1 268 ? 8.174 -9.024 -5.904 1.00 95.31 268 LEU A O 1
ATOM 2208 N N . GLN A 1 269 ? 7.898 -7.752 -4.070 1.00 93.56 269 GLN A N 1
ATOM 2209 C CA . GLN A 1 269 ? 8.301 -6.493 -4.674 1.00 93.56 269 GLN A CA 1
ATOM 2210 C C . GLN A 1 269 ? 9.545 -5.977 -3.964 1.00 93.56 269 GLN A C 1
ATOM 2212 O O . GLN A 1 269 ? 9.556 -5.843 -2.742 1.00 93.56 269 GLN A O 1
ATOM 2217 N N . VAL A 1 270 ? 10.575 -5.678 -4.743 1.00 89.75 270 VAL A N 1
ATOM 2218 C CA . VAL A 1 270 ? 11.815 -5.070 -4.284 1.00 89.75 270 VAL A CA 1
ATOM 2219 C C . VAL A 1 270 ? 12.040 -3.786 -5.069 1.00 89.75 270 VAL A C 1
ATOM 2221 O O . VAL A 1 270 ? 12.099 -3.803 -6.300 1.00 89.75 270 VAL A O 1
ATOM 2224 N N . SER A 1 271 ? 12.180 -2.683 -4.347 1.00 85.81 271 SER A N 1
ATOM 2225 C CA . SER A 1 271 ? 12.447 -1.356 -4.902 1.00 85.81 271 SER A CA 1
ATOM 2226 C C . SER A 1 271 ? 13.680 -0.746 -4.229 1.00 85.81 271 SER A C 1
ATOM 2228 O O . SER A 1 271 ? 14.066 -1.178 -3.142 1.00 85.81 271 SER A O 1
ATOM 2230 N N . ASN A 1 272 ? 14.335 0.197 -4.914 1.00 74.81 272 ASN A N 1
ATOM 2231 C CA . ASN A 1 272 ? 15.542 0.901 -4.471 1.00 74.81 272 ASN A CA 1
ATOM 2232 C C . ASN A 1 272 ? 16.649 -0.008 -3.921 1.00 74.81 272 ASN A C 1
ATOM 2234 O O . ASN A 1 272 ? 17.121 0.148 -2.801 1.00 74.81 272 ASN A O 1
ATOM 2238 N N . VAL A 1 273 ? 17.121 -0.968 -4.713 1.00 68.56 273 VAL A N 1
ATOM 2239 C CA . VAL A 1 273 ? 18.354 -1.671 -4.339 1.00 68.56 273 VAL A CA 1
ATOM 2240 C C . VAL A 1 273 ? 19.530 -0.746 -4.654 1.00 68.56 273 VAL A C 1
ATOM 2242 O O . VAL A 1 273 ? 20.002 -0.673 -5.792 1.00 68.56 273 VAL A O 1
ATOM 2245 N N . ASN A 1 274 ? 19.958 0.031 -3.660 1.00 66.69 274 ASN A N 1
ATOM 2246 C CA . ASN A 1 274 ? 21.223 0.750 -3.725 1.00 66.69 274 ASN A CA 1
ATOM 2247 C C . ASN A 1 274 ? 22.344 -0.240 -3.420 1.00 66.69 274 ASN A C 1
ATOM 2249 O O . ASN A 1 274 ? 22.782 -0.335 -2.278 1.00 66.69 274 ASN A O 1
ATOM 2253 N N . ILE A 1 275 ? 22.742 -1.012 -4.432 1.00 59.16 275 ILE A N 1
ATOM 2254 C CA . ILE A 1 275 ? 23.813 -1.970 -4.223 1.00 59.16 275 ILE A CA 1
ATOM 2255 C C . ILE A 1 275 ? 25.110 -1.219 -3.952 1.00 59.16 275 ILE A C 1
ATOM 2257 O O . ILE A 1 275 ? 25.525 -0.402 -4.782 1.00 59.16 275 ILE A O 1
ATOM 2261 N N . GLY A 1 276 ? 25.745 -1.527 -2.822 1.00 67.38 276 GLY A N 1
ATOM 2262 C CA . GLY A 1 276 ? 27.141 -1.193 -2.588 1.00 67.38 276 GLY A CA 1
ATOM 2263 C C . GLY A 1 276 ? 28.042 -1.952 -3.564 1.00 67.38 276 GLY A C 1
ATOM 2264 O O . GLY A 1 276 ? 28.141 -1.591 -4.737 1.00 67.38 276 GLY A O 1
ATOM 2265 N N . ASP A 1 277 ? 28.719 -2.996 -3.083 1.00 68.69 277 ASP A N 1
ATOM 2266 C CA . ASP A 1 277 ? 29.461 -3.909 -3.958 1.00 68.69 277 ASP A CA 1
ATOM 2267 C C . ASP A 1 277 ? 28.463 -4.788 -4.742 1.00 68.69 277 ASP A C 1
ATOM 2269 O O . ASP A 1 277 ? 27.767 -5.602 -4.128 1.00 68.69 277 ASP A O 1
ATOM 2273 N N . PRO A 1 278 ? 28.326 -4.609 -6.074 1.00 72.69 278 PRO A N 1
ATOM 2274 C CA . PRO A 1 278 ? 27.313 -5.281 -6.887 1.00 72.69 278 PRO A CA 1
ATOM 2275 C C . PRO A 1 278 ? 27.325 -6.799 -6.771 1.00 72.69 278 PRO A C 1
ATOM 2277 O O . PRO A 1 278 ? 26.266 -7.411 -6.858 1.00 72.69 278 PRO A O 1
ATOM 2280 N N . GLU A 1 279 ? 28.485 -7.419 -6.576 1.00 80.06 279 GLU A N 1
ATOM 2281 C CA . GLU A 1 279 ? 28.608 -8.866 -6.748 1.00 80.06 279 GLU A CA 1
ATOM 2282 C C . GLU A 1 279 ? 28.020 -9.665 -5.573 1.00 80.06 279 GLU A C 1
ATOM 2284 O O . GLU A 1 279 ? 27.298 -10.643 -5.799 1.00 80.06 279 GLU A O 1
ATOM 2289 N N . ASP A 1 280 ? 28.270 -9.238 -4.332 1.00 80.31 280 ASP A N 1
ATOM 2290 C CA . ASP A 1 280 ? 27.827 -9.965 -3.135 1.00 80.31 280 ASP A CA 1
ATOM 2291 C C . ASP A 1 280 ? 26.305 -9.855 -2.931 1.00 80.31 280 ASP A C 1
ATOM 2293 O O . ASP A 1 280 ? 25.627 -10.860 -2.699 1.00 80.31 280 ASP A O 1
ATOM 2297 N N . GLU A 1 281 ? 25.730 -8.659 -3.093 1.00 78.44 281 GLU A N 1
ATOM 2298 C CA . GLU A 1 281 ? 24.283 -8.456 -2.934 1.00 78.44 281 GLU A CA 1
ATOM 2299 C C . GLU A 1 281 ? 23.471 -9.115 -4.063 1.00 78.44 281 GLU A C 1
ATOM 2301 O O . GLU A 1 281 ? 22.384 -9.653 -3.823 1.00 78.44 281 GLU A O 1
ATOM 2306 N N . GLU A 1 282 ? 23.994 -9.120 -5.298 1.00 85.19 282 GLU A N 1
ATOM 2307 C CA . GLU A 1 282 ? 23.383 -9.854 -6.411 1.00 85.19 282 GLU A CA 1
ATOM 2308 C C . GLU A 1 282 ? 23.312 -11.354 -6.109 1.00 85.19 282 GLU A C 1
ATOM 2310 O O . GLU A 1 282 ? 22.279 -11.994 -6.350 1.00 85.19 282 GLU A O 1
ATOM 2315 N N . LEU A 1 283 ? 24.392 -11.917 -5.558 1.00 86.94 283 LEU A N 1
ATOM 2316 C CA . LEU A 1 283 ? 24.454 -13.324 -5.187 1.00 86.94 283 LEU A CA 1
ATOM 2317 C C . LEU A 1 283 ? 23.465 -13.652 -4.061 1.00 86.94 283 LEU A C 1
ATOM 2319 O O . LEU A 1 283 ? 22.732 -14.640 -4.166 1.00 86.94 283 LEU A O 1
ATOM 2323 N N . ASP A 1 284 ? 23.388 -12.818 -3.026 1.00 84.75 284 ASP A N 1
ATOM 2324 C CA . ASP A 1 284 ? 22.452 -12.996 -1.912 1.00 84.75 284 ASP A CA 1
ATOM 2325 C C . ASP A 1 284 ? 20.987 -12.901 -2.358 1.00 84.75 284 ASP A C 1
ATOM 2327 O O . ASP A 1 284 ? 20.167 -13.749 -1.978 1.00 84.75 284 ASP A O 1
ATOM 2331 N N . LEU A 1 285 ? 20.651 -11.943 -3.232 1.00 87.31 285 LEU A N 1
ATOM 2332 C CA . LEU A 1 285 ? 19.321 -11.851 -3.840 1.00 87.31 285 LEU A CA 1
ATOM 2333 C C . LEU A 1 285 ? 18.988 -13.130 -4.617 1.00 87.31 285 LEU A C 1
ATOM 2335 O O . LEU A 1 285 ? 17.920 -13.713 -4.418 1.00 87.31 285 LEU A O 1
ATOM 2339 N N . VAL A 1 286 ? 19.888 -13.589 -5.492 1.00 91.62 286 VAL A N 1
ATOM 2340 C CA . VAL A 1 286 ? 19.676 -14.800 -6.300 1.00 91.62 286 VAL A CA 1
ATOM 2341 C C . VAL A 1 286 ? 19.502 -16.032 -5.411 1.00 91.62 286 VAL A C 1
ATOM 2343 O O . VAL A 1 286 ? 18.609 -16.846 -5.665 1.00 91.62 286 VAL A O 1
ATOM 2346 N N . ASN A 1 287 ? 20.298 -16.156 -4.349 1.00 90.69 287 ASN A N 1
ATOM 2347 C CA . ASN A 1 287 ? 20.188 -17.250 -3.388 1.00 90.69 287 ASN A CA 1
ATOM 2348 C C . ASN A 1 287 ? 18.843 -17.210 -2.638 1.00 90.69 287 ASN A C 1
ATOM 2350 O O . ASN A 1 287 ? 18.173 -18.240 -2.520 1.00 90.69 287 ASN A O 1
ATOM 2354 N N . GLY A 1 288 ? 18.384 -16.029 -2.209 1.00 89.44 288 GLY A N 1
ATOM 2355 C CA . GLY A 1 288 ? 17.079 -15.853 -1.554 1.00 89.44 288 GLY A CA 1
ATOM 2356 C C . GLY A 1 288 ? 15.915 -16.208 -2.461 1.00 89.44 288 GLY A C 1
ATOM 2357 O O . GLY A 1 288 ? 15.007 -16.950 -2.075 1.00 89.44 288 GLY A O 1
ATOM 2358 N N . LEU A 1 289 ? 15.983 -15.757 -3.708 1.00 93.00 289 LEU A N 1
ATOM 2359 C CA . LEU A 1 289 ? 15.006 -16.073 -4.738 1.00 93.00 289 LEU A CA 1
ATOM 2360 C C . LEU A 1 289 ? 14.960 -17.571 -5.071 1.00 93.00 289 LEU A C 1
ATOM 2362 O O . LEU A 1 289 ? 13.873 -18.118 -5.263 1.00 93.00 289 LEU A O 1
ATOM 2366 N N . ALA A 1 290 ? 16.106 -18.259 -5.086 1.00 93.56 290 ALA A N 1
ATOM 2367 C CA . ALA A 1 290 ? 16.168 -19.700 -5.337 1.00 93.56 290 ALA A CA 1
ATOM 2368 C C . ALA A 1 290 ? 15.468 -20.521 -4.237 1.00 93.56 290 ALA A C 1
ATOM 2370 O O . ALA A 1 290 ? 14.925 -21.602 -4.500 1.00 93.56 290 ALA A O 1
ATOM 2371 N N . ASN A 1 291 ? 15.428 -19.992 -3.011 1.00 90.56 291 ASN A N 1
ATOM 2372 C CA . ASN A 1 291 ? 14.727 -20.597 -1.882 1.00 90.56 291 ASN A CA 1
ATOM 2373 C C . ASN A 1 291 ? 13.219 -20.279 -1.862 1.00 90.56 291 ASN A C 1
ATOM 2375 O O . ASN A 1 291 ? 12.436 -21.062 -1.313 1.00 90.56 291 ASN A O 1
ATOM 2379 N N . ALA A 1 292 ? 12.776 -19.215 -2.539 1.00 93.69 292 ALA A N 1
ATOM 2380 C CA . ALA A 1 292 ? 11.375 -18.798 -2.644 1.00 93.69 292 ALA A CA 1
ATOM 2381 C C . ALA A 1 292 ? 10.567 -19.641 -3.662 1.00 93.69 292 ALA A C 1
ATOM 2383 O O . ALA A 1 292 ? 10.076 -19.168 -4.688 1.00 93.69 292 ALA A O 1
ATOM 2384 N N . LYS A 1 293 ? 10.390 -20.937 -3.377 1.00 94.44 293 LYS A N 1
ATOM 2385 C CA . LYS A 1 293 ? 9.805 -21.935 -4.305 1.00 94.44 293 LYS A CA 1
ATOM 2386 C C . LYS A 1 293 ? 8.330 -21.719 -4.676 1.00 94.44 293 LYS A C 1
ATOM 2388 O O . LYS A 1 293 ? 7.845 -22.385 -5.605 1.00 94.44 293 LYS A O 1
ATOM 2393 N N . THR A 1 294 ? 7.609 -20.882 -3.935 1.00 97.00 294 THR A N 1
ATOM 2394 C CA . THR A 1 294 ? 6.204 -20.513 -4.177 1.00 97.00 294 THR A CA 1
ATOM 2395 C C . THR A 1 294 ? 6.052 -19.223 -4.965 1.00 97.00 294 THR A C 1
ATOM 2397 O O . THR A 1 294 ? 4.942 -18.942 -5.406 1.00 97.00 294 THR A O 1
ATOM 2400 N N . LEU A 1 295 ? 7.134 -18.471 -5.181 1.00 97.69 295 LEU A N 1
ATOM 2401 C CA . LEU A 1 295 ? 7.067 -17.147 -5.778 1.00 97.69 295 LEU A CA 1
ATOM 2402 C C . LEU A 1 295 ? 6.447 -17.197 -7.182 1.00 97.69 295 LEU A C 1
ATOM 2404 O O . LEU A 1 295 ? 6.899 -17.934 -8.066 1.00 97.69 295 LEU A O 1
ATOM 2408 N N . ARG A 1 296 ? 5.382 -16.414 -7.375 1.00 97.62 296 ARG A N 1
ATOM 2409 C CA . ARG A 1 296 ? 4.625 -16.285 -8.630 1.00 97.62 296 ARG A CA 1
ATOM 2410 C C . ARG A 1 296 ? 4.727 -14.896 -9.231 1.00 97.62 296 ARG A C 1
ATOM 2412 O O . ARG A 1 296 ? 4.639 -14.774 -10.452 1.00 97.62 296 ARG A O 1
ATOM 2419 N N . GLN A 1 297 ? 4.907 -13.878 -8.401 1.00 97.19 297 GLN A N 1
ATOM 2420 C CA . GLN A 1 297 ? 5.023 -12.498 -8.834 1.00 97.19 297 GLN A CA 1
ATOM 2421 C C . GLN A 1 297 ? 6.304 -11.890 -8.277 1.00 97.19 297 GLN A C 1
ATOM 2423 O O . GLN A 1 297 ? 6.530 -11.925 -7.069 1.00 97.19 297 GLN A O 1
ATOM 2428 N N . LEU A 1 298 ? 7.126 -11.345 -9.167 1.00 95.69 298 LEU A N 1
ATOM 2429 C CA . LEU A 1 298 ? 8.364 -10.664 -8.812 1.00 95.69 298 LEU A CA 1
ATOM 2430 C C . LEU A 1 298 ? 8.407 -9.298 -9.496 1.00 95.69 298 LEU A C 1
ATOM 2432 O O . LEU A 1 298 ? 8.341 -9.221 -10.725 1.00 95.69 298 LEU A O 1
ATOM 2436 N N . ASP A 1 299 ? 8.511 -8.242 -8.696 1.00 93.94 299 ASP A N 1
ATOM 2437 C CA . ASP A 1 299 ? 8.679 -6.862 -9.147 1.00 93.94 299 ASP A CA 1
ATOM 2438 C C . ASP A 1 299 ? 10.019 -6.314 -8.650 1.00 93.94 299 ASP A C 1
ATOM 2440 O O . ASP A 1 299 ? 10.231 -6.183 -7.453 1.00 93.94 299 ASP A O 1
ATOM 2444 N N . LEU A 1 300 ? 10.913 -6.014 -9.588 1.00 91.19 300 LEU A N 1
ATOM 2445 C CA . LEU A 1 300 ? 12.238 -5.435 -9.384 1.00 91.19 300 LEU A CA 1
ATOM 2446 C C . LEU A 1 300 ? 12.324 -4.078 -10.101 1.00 91.19 300 LEU A C 1
ATOM 2448 O O . LEU A 1 300 ? 13.209 -3.848 -10.933 1.00 91.19 300 LEU A O 1
ATOM 2452 N N . THR A 1 301 ? 11.332 -3.210 -9.881 1.00 78.81 301 THR A N 1
ATOM 2453 C CA . THR A 1 301 ? 11.326 -1.838 -10.410 1.00 78.81 301 THR A CA 1
ATOM 2454 C C . THR A 1 301 ? 11.701 -0.824 -9.353 1.00 78.81 301 THR A C 1
ATOM 2456 O O . THR A 1 301 ? 11.432 -1.010 -8.171 1.00 78.81 301 THR A O 1
ATOM 2459 N N . ASP A 1 302 ? 12.335 0.252 -9.819 1.00 68.94 302 ASP A N 1
ATOM 2460 C CA . ASP A 1 302 ? 13.031 1.261 -9.012 1.00 68.94 302 ASP A CA 1
ATOM 2461 C C . ASP A 1 302 ? 14.460 0.886 -8.583 1.00 68.94 302 ASP A C 1
ATOM 2463 O O . ASP A 1 302 ? 14.926 1.197 -7.498 1.00 68.94 302 ASP A O 1
ATOM 2467 N N . TYR A 1 303 ? 15.210 0.222 -9.464 1.00 59.38 303 TYR A N 1
ATOM 2468 C CA . TYR A 1 303 ? 16.660 0.076 -9.307 1.00 59.38 303 TYR A CA 1
ATOM 2469 C C . TYR A 1 303 ? 17.330 1.426 -9.617 1.00 59.38 303 TYR A C 1
ATOM 2471 O O . TYR A 1 303 ? 17.592 1.756 -10.780 1.00 59.38 303 TYR A O 1
ATOM 2479 N N . SER A 1 304 ? 17.478 2.278 -8.599 1.00 57.72 304 SER A N 1
ATOM 2480 C CA . SER A 1 304 ? 17.610 3.727 -8.793 1.00 57.72 304 SER A CA 1
ATOM 2481 C C . SER A 1 304 ? 18.895 4.163 -9.517 1.00 57.72 304 SER A C 1
ATOM 2483 O O . SER A 1 304 ? 18.829 5.145 -10.263 1.00 57.72 304 SER A O 1
ATOM 2485 N N . MET A 1 305 ? 20.005 3.410 -9.479 1.00 50.75 305 MET A N 1
ATOM 2486 C CA . MET A 1 305 ? 21.247 3.793 -10.189 1.00 50.75 305 MET A CA 1
ATOM 2487 C C . MET A 1 305 ? 21.972 2.668 -10.955 1.00 50.75 305 MET A C 1
ATOM 2489 O O . MET A 1 305 ? 22.509 2.948 -12.027 1.00 50.75 305 MET A O 1
ATOM 2493 N N . ASN A 1 306 ? 21.915 1.407 -10.508 1.00 58.78 306 ASN A N 1
ATOM 2494 C CA . ASN A 1 306 ? 22.670 0.291 -11.106 1.00 58.78 306 ASN A CA 1
ATOM 2495 C C . ASN A 1 306 ? 21.745 -0.774 -11.679 1.00 58.78 306 ASN A C 1
ATOM 2497 O O . ASN A 1 306 ? 21.575 -1.855 -11.150 1.00 58.78 306 ASN A O 1
ATOM 2501 N N . THR A 1 307 ? 21.077 -0.432 -12.759 1.00 67.38 307 THR A N 1
ATOM 2502 C CA . THR A 1 307 ? 20.152 -1.311 -13.468 1.00 67.38 307 THR A CA 1
ATOM 2503 C C . THR A 1 307 ? 20.601 -2.774 -13.643 1.00 67.38 307 THR A C 1
ATOM 2505 O O . THR A 1 307 ? 21.768 -3.015 -13.942 1.00 67.38 307 THR A O 1
ATOM 2508 N N . MET A 1 308 ? 19.650 -3.716 -13.586 1.00 82.56 308 MET A N 1
ATOM 2509 C CA . MET A 1 308 ? 19.893 -5.161 -13.708 1.00 82.56 308 MET A CA 1
ATOM 2510 C C . MET A 1 308 ? 20.695 -5.521 -14.969 1.00 82.56 308 MET A C 1
ATOM 2512 O O . MET A 1 308 ? 20.248 -5.255 -16.090 1.00 82.56 308 MET A O 1
ATOM 2516 N N . SER A 1 309 ? 21.852 -6.163 -14.772 1.00 86.75 309 SER A N 1
ATOM 2517 C CA . SER A 1 309 ? 22.669 -6.729 -15.850 1.00 86.75 309 SER A CA 1
ATOM 2518 C C . SER A 1 309 ? 21.983 -7.944 -16.487 1.00 86.75 309 SER A C 1
ATOM 2520 O O . SER A 1 309 ? 21.168 -8.622 -15.854 1.00 86.75 309 SER A O 1
ATOM 2522 N N . LEU A 1 310 ? 22.338 -8.285 -17.730 1.00 86.94 310 LEU A N 1
ATOM 2523 C CA . LEU A 1 310 ? 21.868 -9.534 -18.347 1.00 86.94 310 LEU A CA 1
ATOM 2524 C C . LEU A 1 310 ? 22.255 -10.795 -17.556 1.00 86.94 310 LEU A C 1
ATOM 2526 O O . LEU A 1 310 ? 21.506 -11.775 -17.565 1.00 86.94 310 LEU A O 1
ATOM 2530 N N . VAL A 1 311 ? 23.407 -10.781 -16.877 1.00 90.50 311 VAL A N 1
ATOM 2531 C CA . VAL A 1 311 ? 23.860 -11.902 -16.040 1.00 90.50 311 VAL A CA 1
ATOM 2532 C C . VAL A 1 311 ? 22.932 -12.057 -14.837 1.00 90.50 311 VAL A C 1
ATOM 2534 O O . VAL A 1 311 ? 22.407 -13.150 -14.617 1.00 90.50 311 VAL A O 1
ATOM 2537 N N . LEU A 1 312 ? 22.644 -10.962 -14.128 1.00 89.75 312 LEU A N 1
ATOM 2538 C CA . LEU A 1 312 ? 21.702 -10.961 -13.012 1.00 89.75 312 LEU A CA 1
ATOM 2539 C C . LEU A 1 312 ? 20.295 -11.365 -13.463 1.00 89.75 312 LEU A C 1
ATOM 2541 O O . LEU A 1 312 ? 19.668 -12.211 -12.829 1.00 89.75 312 LEU A O 1
ATOM 2545 N N . LEU A 1 313 ? 19.816 -10.842 -14.598 1.00 93.38 313 LEU A N 1
ATOM 2546 C CA . LEU A 1 313 ? 18.531 -11.228 -15.187 1.00 93.38 313 LEU A CA 1
ATOM 2547 C C . LEU A 1 313 ? 18.453 -12.742 -15.427 1.00 93.38 313 LEU A C 1
ATOM 2549 O O . LEU A 1 313 ? 17.457 -13.384 -15.079 1.00 93.38 313 LEU A O 1
ATOM 2553 N N . ALA A 1 314 ? 19.497 -13.332 -16.014 1.00 95.50 314 ALA A N 1
ATOM 2554 C CA . ALA A 1 314 ? 19.559 -14.769 -16.252 1.00 95.50 314 ALA A CA 1
ATOM 2555 C C . ALA A 1 314 ? 19.534 -15.562 -14.936 1.00 95.50 314 ALA A C 1
ATOM 2557 O O . ALA A 1 314 ? 18.825 -16.567 -14.848 1.00 95.50 314 ALA A O 1
ATOM 2558 N N . SER A 1 315 ? 20.257 -15.098 -13.914 1.00 95.38 315 SER A N 1
ATOM 2559 C CA . SER A 1 315 ? 20.300 -15.715 -12.586 1.00 95.38 315 SER A CA 1
ATOM 2560 C C . SER A 1 315 ? 18.953 -15.638 -11.860 1.00 95.38 315 SER A C 1
ATOM 2562 O O . SER A 1 315 ? 18.437 -16.671 -11.438 1.00 95.38 315 SER A O 1
ATOM 2564 N N . VAL A 1 316 ? 18.327 -14.458 -11.802 1.00 94.75 316 VAL A N 1
ATOM 2565 C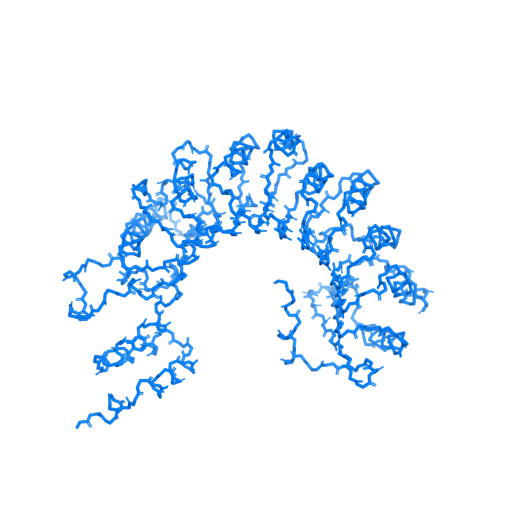 CA . VAL A 1 316 ? 17.006 -14.221 -11.188 1.00 94.75 316 VAL A CA 1
ATOM 2566 C C . VAL A 1 316 ? 15.927 -15.077 -11.849 1.00 94.75 316 VAL A C 1
ATOM 2568 O O . VAL A 1 316 ? 15.181 -15.794 -11.181 1.00 94.75 316 VAL A O 1
ATOM 2571 N N . THR A 1 317 ? 15.858 -15.061 -13.182 1.00 96.94 317 THR A N 1
ATOM 2572 C CA . THR A 1 317 ? 14.842 -15.837 -13.910 1.00 96.94 317 THR A CA 1
ATOM 2573 C C . THR A 1 317 ? 15.056 -17.345 -13.773 1.00 96.94 317 THR A C 1
ATOM 2575 O O . THR A 1 317 ? 14.086 -18.098 -13.719 1.00 96.94 317 THR A O 1
ATOM 2578 N N . LYS A 1 318 ? 16.308 -17.808 -13.657 1.00 97.31 318 LYS A N 1
ATOM 2579 C CA . LYS A 1 318 ? 16.626 -19.215 -13.373 1.00 97.31 318 LYS A CA 1
ATOM 2580 C C . LYS A 1 318 ? 16.292 -19.610 -11.931 1.00 97.31 318 LYS A C 1
ATOM 2582 O O . LYS A 1 318 ? 15.885 -20.749 -11.708 1.00 97.31 318 LYS A O 1
ATOM 2587 N N . ALA A 1 319 ? 16.455 -18.697 -10.974 1.00 96.25 319 ALA A N 1
ATOM 2588 C CA . ALA A 1 319 ? 16.126 -18.913 -9.567 1.00 96.25 319 ALA A CA 1
AT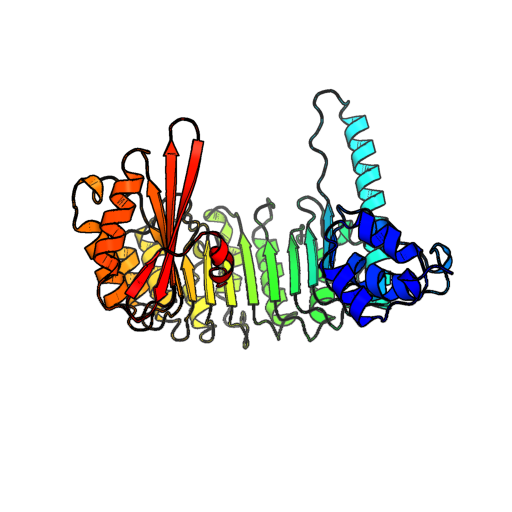OM 2589 C C . ALA A 1 319 ? 14.609 -19.054 -9.341 1.00 96.25 319 ALA A C 1
ATOM 2591 O O . ALA A 1 319 ? 14.184 -19.856 -8.510 1.00 96.25 319 ALA A O 1
ATOM 2592 N N . CYS A 1 320 ? 13.785 -18.356 -10.132 1.00 97.12 320 CYS A N 1
ATOM 2593 C CA . CYS A 1 320 ? 12.325 -18.364 -9.995 1.00 97.12 320 CYS A CA 1
ATOM 2594 C C . CYS A 1 320 ? 11.586 -18.888 -11.249 1.00 97.12 320 CYS A C 1
ATOM 2596 O O . CYS A 1 320 ? 10.772 -18.171 -11.830 1.00 97.12 320 CYS A O 1
ATOM 2598 N N . PRO A 1 321 ? 11.737 -20.165 -11.651 1.00 97.38 321 PRO A N 1
ATOM 2599 C CA . PRO A 1 321 ? 11.154 -20.698 -12.897 1.00 97.38 321 PRO A CA 1
ATOM 2600 C C . PRO A 1 321 ? 9.611 -20.778 -12.903 1.00 97.38 321 PRO A C 1
ATOM 2602 O O . PRO A 1 321 ? 8.980 -21.152 -13.894 1.00 97.38 321 PRO A O 1
ATOM 2605 N N . LYS A 1 322 ? 8.982 -20.482 -11.763 1.00 97.38 322 LYS A N 1
ATOM 2606 C CA . LYS A 1 322 ? 7.540 -20.580 -11.514 1.00 97.38 322 LYS A CA 1
ATOM 2607 C C . LYS A 1 322 ? 6.796 -19.248 -11.613 1.00 97.38 322 LYS A C 1
ATOM 2609 O O . LYS A 1 322 ? 5.579 -19.254 -11.396 1.00 97.38 322 LYS A O 1
ATOM 2614 N N . LEU A 1 323 ? 7.498 -18.155 -11.925 1.00 97.75 323 LEU A N 1
ATOM 2615 C CA . LEU A 1 323 ? 6.889 -16.839 -12.076 1.00 97.75 323 LEU A CA 1
ATOM 2616 C C . LEU A 1 323 ? 5.825 -16.848 -13.173 1.00 97.75 323 LEU A C 1
ATOM 2618 O O . LEU A 1 323 ? 6.037 -17.359 -14.273 1.00 97.75 323 LEU A O 1
ATOM 2622 N N . THR A 1 324 ? 4.686 -16.250 -12.849 1.00 96.88 324 THR A N 1
ATOM 2623 C CA . THR A 1 324 ? 3.612 -15.919 -13.787 1.00 96.88 324 THR A CA 1
ATOM 2624 C C . THR A 1 324 ? 3.587 -14.423 -14.079 1.00 96.88 324 THR A C 1
ATOM 2626 O O . THR A 1 324 ? 3.165 -14.034 -15.164 1.00 96.88 324 THR A O 1
ATOM 2629 N N . HIS A 1 325 ? 4.084 -13.594 -13.153 1.00 96.62 325 HIS A N 1
ATOM 2630 C CA . HIS A 1 325 ? 4.231 -12.152 -13.322 1.00 96.62 325 HIS A CA 1
ATOM 2631 C C . HIS A 1 325 ? 5.676 -11.757 -13.041 1.00 96.62 325 HIS A C 1
ATOM 2633 O O . HIS A 1 325 ? 6.212 -12.062 -11.974 1.00 96.62 325 HIS A O 1
ATOM 2639 N N . PHE A 1 326 ? 6.298 -11.069 -13.989 1.00 95.69 326 PHE A N 1
ATOM 2640 C CA . PHE A 1 326 ? 7.651 -10.567 -13.820 1.00 95.69 326 PHE A CA 1
ATOM 2641 C C . PHE A 1 326 ? 7.738 -9.126 -14.297 1.00 95.69 326 PHE A C 1
ATOM 2643 O O . PHE A 1 326 ? 7.365 -8.805 -15.428 1.00 95.69 326 PHE A O 1
ATOM 2650 N N . LYS A 1 327 ? 8.219 -8.259 -13.415 1.00 94.00 327 LYS A N 1
ATOM 2651 C CA . LYS A 1 327 ? 8.424 -6.845 -13.672 1.00 94.00 327 LYS A CA 1
ATOM 2652 C C . LYS A 1 327 ? 9.856 -6.494 -13.279 1.00 94.00 327 LYS A C 1
ATOM 2654 O O . LYS A 1 327 ? 10.275 -6.818 -12.176 1.00 94.00 327 LYS A O 1
ATOM 2659 N N . CYS A 1 328 ? 10.626 -5.875 -14.168 1.00 92.56 328 CYS A N 1
ATOM 2660 C CA . CYS A 1 328 ? 11.991 -5.456 -13.848 1.00 92.56 328 CYS A CA 1
ATOM 2661 C C . CYS A 1 328 ? 12.423 -4.213 -14.632 1.00 92.56 328 CYS A C 1
ATOM 2663 O O . CYS A 1 328 ? 11.917 -3.936 -15.724 1.00 92.56 328 CYS A O 1
ATOM 2665 N N . ALA A 1 329 ? 13.366 -3.465 -14.060 1.00 89.06 329 ALA A N 1
ATOM 2666 C CA . ALA A 1 329 ? 14.070 -2.388 -14.743 1.00 89.06 329 ALA A CA 1
ATOM 2667 C C . ALA A 1 329 ? 15.437 -2.872 -15.249 1.00 89.06 329 ALA A C 1
ATOM 2669 O O . ALA A 1 329 ? 16.292 -3.294 -14.471 1.00 89.06 329 ALA A O 1
ATOM 2670 N N . LEU A 1 330 ? 15.631 -2.801 -16.564 1.00 87.31 330 LEU A N 1
ATOM 2671 C CA . LEU A 1 330 ? 16.844 -3.196 -17.270 1.00 87.31 330 LEU A CA 1
ATOM 2672 C C . LEU A 1 330 ? 17.751 -2.003 -17.547 1.00 87.31 330 LEU A C 1
ATOM 2674 O O . LEU A 1 330 ? 17.338 -0.838 -17.534 1.00 87.31 330 LEU A O 1
ATOM 2678 N N . GLY A 1 331 ? 19.016 -2.327 -17.802 1.00 78.38 331 GLY A N 1
ATOM 2679 C CA . GLY A 1 331 ? 20.075 -1.346 -17.798 1.00 78.38 331 GLY A CA 1
ATOM 2680 C C . GLY A 1 331 ? 20.279 -0.390 -18.921 1.00 78.38 331 GLY A C 1
ATOM 2681 O O . GLY A 1 331 ? 19.817 -0.580 -20.039 1.00 78.38 331 GLY A O 1
ATOM 2682 N N . ASN A 1 332 ? 21.049 0.650 -18.576 1.00 67.94 332 ASN A N 1
ATOM 2683 C CA . ASN A 1 332 ? 21.725 1.527 -19.523 1.00 67.94 332 ASN A CA 1
ATOM 2684 C C . ASN A 1 332 ? 22.838 0.733 -20.222 1.00 67.94 332 ASN A C 1
ATOM 2686 O O . ASN A 1 332 ? 23.987 1.161 -20.302 1.00 67.94 332 ASN A O 1
ATOM 2690 N N . GLU A 1 333 ? 22.490 -0.397 -20.828 1.00 63.09 333 GLU A N 1
ATOM 2691 C CA . GLU A 1 333 ? 23.311 -1.066 -21.827 1.00 63.09 333 GLU A CA 1
ATOM 2692 C C . GLU A 1 333 ? 23.239 -0.272 -23.146 1.00 63.09 333 GLU A C 1
ATOM 2694 O O . GLU A 1 333 ? 23.056 -0.816 -24.235 1.00 63.09 333 GLU A O 1
ATOM 2699 N N . LYS A 1 334 ? 23.401 1.061 -23.043 1.00 52.69 334 LYS A N 1
ATOM 2700 C CA . LYS A 1 334 ? 23.448 2.036 -24.144 1.00 52.69 334 LYS A CA 1
ATOM 2701 C C . LYS A 1 334 ? 24.456 1.608 -25.215 1.00 52.69 334 LYS A C 1
ATOM 2703 O O . LYS A 1 334 ? 24.314 1.977 -26.378 1.00 52.69 334 LYS A O 1
ATOM 2708 N N . SER A 1 335 ? 25.472 0.834 -24.825 1.00 50.81 335 SER A N 1
ATOM 2709 C CA . SER A 1 335 ? 26.487 0.279 -25.715 1.00 50.81 335 SER A CA 1
ATOM 2710 C C . SER A 1 335 ? 26.063 -1.002 -26.436 1.00 50.81 335 SER A C 1
ATOM 2712 O O . SER A 1 335 ? 26.616 -1.258 -27.499 1.00 50.81 335 SER A O 1
ATOM 2714 N N . MET A 1 336 ? 25.125 -1.804 -25.920 1.00 55.06 336 MET A N 1
ATOM 2715 C CA . MET A 1 336 ? 24.770 -3.087 -26.541 1.00 55.06 336 MET A CA 1
ATOM 2716 C C . MET A 1 336 ? 23.563 -2.978 -27.461 1.00 55.06 336 MET A C 1
ATOM 2718 O O . MET A 1 336 ? 23.640 -3.469 -28.580 1.00 55.06 336 MET A O 1
ATOM 2722 N N . ALA A 1 337 ? 22.490 -2.285 -27.072 1.00 60.88 337 ALA A N 1
ATOM 2723 C CA . ALA A 1 337 ? 21.286 -2.226 -27.907 1.00 60.88 337 ALA A CA 1
ATOM 2724 C C . ALA A 1 337 ? 21.501 -1.460 -29.230 1.00 60.88 337 ALA A C 1
ATOM 2726 O O . ALA A 1 337 ? 21.020 -1.884 -30.277 1.00 60.88 337 ALA A O 1
ATOM 2727 N N . SER A 1 338 ? 22.287 -0.377 -29.203 1.00 63.41 338 SER A N 1
ATOM 2728 C CA . SER A 1 338 ? 22.651 0.396 -30.403 1.00 63.41 338 SER A CA 1
ATOM 2729 C C . SER A 1 338 ? 23.669 -0.321 -31.301 1.00 63.41 338 SER A C 1
ATOM 2731 O O . SER A 1 338 ? 23.718 -0.076 -32.504 1.00 63.41 338 SER A O 1
ATOM 2733 N N . ARG A 1 339 ? 24.489 -1.222 -30.738 1.00 67.94 339 ARG A N 1
ATOM 2734 C CA . ARG A 1 339 ? 25.534 -1.959 -31.477 1.00 67.94 339 ARG A CA 1
ATOM 2735 C C . ARG A 1 339 ? 25.119 -3.369 -31.890 1.00 67.94 339 ARG A C 1
ATOM 2737 O O . ARG A 1 339 ? 25.777 -3.959 -32.741 1.00 67.94 339 ARG A O 1
ATOM 2744 N N . CYS A 1 340 ? 24.073 -3.919 -31.283 1.00 75.44 340 CYS A N 1
ATOM 2745 C CA . CYS A 1 340 ? 23.675 -5.308 -31.437 1.00 75.44 340 CYS A CA 1
ATOM 2746 C C . CYS A 1 340 ? 22.160 -5.392 -31.685 1.00 75.44 340 CYS A C 1
ATOM 2748 O O . CYS A 1 340 ? 21.378 -5.385 -30.733 1.00 75.44 340 CYS A O 1
ATOM 2750 N N . PRO A 1 341 ? 21.716 -5.502 -32.951 1.00 75.44 341 PRO A N 1
ATOM 2751 C CA . PRO A 1 341 ? 20.293 -5.607 -33.277 1.00 75.44 341 PRO A CA 1
ATOM 2752 C C . PRO A 1 341 ? 19.622 -6.853 -32.673 1.00 75.44 341 PRO A C 1
ATOM 2754 O O . PRO A 1 341 ? 18.406 -6.869 -32.526 1.00 75.44 341 PRO A O 1
ATOM 2757 N N . THR A 1 342 ? 20.397 -7.863 -32.264 1.00 83.19 342 THR A N 1
ATOM 2758 C CA . THR A 1 342 ? 19.909 -9.078 -31.588 1.00 83.19 342 THR A CA 1
ATOM 2759 C C . THR A 1 342 ? 19.823 -8.928 -30.065 1.00 83.19 342 THR A C 1
ATOM 2761 O O . THR A 1 342 ? 19.599 -9.904 -29.351 1.00 83.19 342 THR A O 1
ATOM 2764 N N . PHE A 1 343 ? 20.050 -7.732 -29.518 1.00 83.44 343 PHE A N 1
ATOM 2765 C CA . PHE A 1 343 ? 19.998 -7.510 -28.075 1.00 83.44 343 PHE A CA 1
ATOM 2766 C C . PHE A 1 343 ? 18.603 -7.765 -27.467 1.00 83.44 343 PHE A C 1
ATOM 2768 O O . PHE A 1 343 ? 18.522 -8.499 -26.478 1.00 83.44 343 PHE A O 1
ATOM 2775 N N . PRO A 1 344 ? 17.492 -7.277 -28.064 1.00 84.75 344 PRO A N 1
ATOM 2776 C CA . PRO A 1 344 ? 16.150 -7.659 -27.629 1.00 84.75 344 PRO A CA 1
ATOM 2777 C C . PRO A 1 344 ? 15.944 -9.178 -27.640 1.00 84.75 344 PRO A C 1
ATOM 2779 O O . PRO A 1 344 ? 15.437 -9.727 -26.662 1.00 84.75 344 PRO A O 1
ATOM 2782 N N . ASP A 1 345 ? 16.401 -9.869 -28.693 1.00 86.62 345 ASP A N 1
ATOM 2783 C CA . ASP A 1 345 ? 16.318 -11.333 -28.790 1.00 86.62 345 ASP A CA 1
ATOM 2784 C C . ASP A 1 345 ? 16.992 -12.014 -27.602 1.00 86.62 345 ASP A C 1
ATOM 2786 O O . ASP A 1 345 ? 16.455 -12.977 -27.055 1.00 86.62 345 ASP A O 1
ATOM 2790 N N . LEU A 1 346 ? 18.146 -11.512 -27.159 1.00 89.38 346 LEU A N 1
ATOM 2791 C CA . LEU A 1 346 ? 18.868 -12.078 -26.023 1.00 89.38 346 LEU A CA 1
ATOM 2792 C C . LEU A 1 346 ? 18.093 -11.919 -24.705 1.00 89.38 346 LEU A C 1
ATOM 2794 O O . LEU A 1 346 ? 18.003 -12.880 -23.937 1.00 89.38 346 LEU A O 1
ATOM 2798 N N . ILE A 1 347 ? 17.487 -10.752 -24.460 1.00 90.88 347 ILE A N 1
ATOM 2799 C CA . ILE A 1 347 ? 16.643 -10.511 -23.275 1.00 90.88 347 ILE A CA 1
ATOM 2800 C C . ILE A 1 347 ? 15.449 -11.467 -23.276 1.00 90.88 347 ILE A C 1
ATOM 2802 O O . ILE A 1 347 ? 15.243 -12.210 -22.313 1.00 90.88 347 ILE A O 1
ATOM 2806 N N . TYR A 1 348 ? 14.672 -11.484 -24.361 1.00 91.00 348 TYR A N 1
ATOM 2807 C CA . TYR A 1 348 ? 13.460 -12.301 -24.426 1.00 91.00 348 TYR A CA 1
ATOM 2808 C C . TYR A 1 348 ? 13.762 -13.786 -24.414 1.00 91.00 348 TYR A C 1
ATOM 2810 O O . TYR A 1 348 ? 13.108 -14.525 -23.686 1.00 91.00 348 TYR A O 1
ATOM 2818 N N . SER A 1 349 ? 14.765 -14.234 -25.170 1.00 91.75 349 SER A N 1
ATOM 2819 C CA . SER A 1 349 ? 15.168 -15.640 -25.163 1.00 91.75 349 SER A CA 1
ATOM 2820 C C . SER A 1 349 ? 15.625 -16.085 -23.776 1.00 91.75 349 SER A C 1
ATOM 2822 O O . SER A 1 349 ? 15.279 -17.188 -23.361 1.00 91.75 349 SER A O 1
ATOM 2824 N N . THR A 1 350 ? 16.322 -15.228 -23.023 1.00 94.00 350 THR A N 1
ATOM 2825 C CA . THR A 1 350 ? 16.710 -15.517 -21.636 1.00 94.00 350 THR A CA 1
ATOM 2826 C C . THR A 1 350 ? 15.486 -15.651 -20.733 1.00 94.00 350 THR A C 1
ATOM 2828 O O . THR A 1 350 ? 15.330 -16.680 -20.072 1.00 94.00 350 THR A O 1
ATOM 2831 N N . ILE A 1 351 ? 14.590 -14.658 -20.745 1.00 94.94 351 ILE A N 1
ATOM 2832 C CA . ILE A 1 351 ? 13.377 -14.639 -19.915 1.00 94.94 351 ILE A CA 1
ATOM 2833 C C . ILE A 1 351 ? 12.480 -15.836 -20.245 1.00 94.94 351 ILE A C 1
ATOM 2835 O O . ILE A 1 351 ? 12.128 -16.606 -19.358 1.00 94.94 351 ILE A O 1
ATOM 2839 N N . PHE A 1 352 ? 12.137 -16.030 -21.515 1.00 93.88 352 PHE A N 1
ATOM 2840 C CA . PHE A 1 352 ? 11.186 -17.049 -21.956 1.00 93.88 352 PHE A CA 1
ATOM 2841 C C . PHE A 1 352 ? 11.723 -18.474 -21.848 1.00 93.88 352 PHE A C 1
ATOM 2843 O O . PHE A 1 352 ? 10.957 -19.400 -21.586 1.00 93.88 352 PHE A O 1
ATOM 2850 N N . ARG A 1 353 ? 13.038 -18.673 -21.999 1.00 94.75 353 ARG A N 1
ATOM 2851 C CA . ARG A 1 353 ? 13.658 -19.978 -21.734 1.00 94.75 353 ARG A CA 1
ATOM 2852 C C . ARG A 1 353 ? 13.567 -20.346 -20.255 1.00 94.75 353 ARG A C 1
ATOM 2854 O O . ARG A 1 353 ? 13.354 -21.514 -19.939 1.00 94.75 353 ARG A O 1
ATOM 2861 N N . ASN A 1 354 ? 13.760 -19.374 -19.366 1.00 96.88 354 ASN A N 1
ATOM 2862 C CA . ASN A 1 354 ? 13.830 -19.620 -17.928 1.00 96.88 354 ASN A CA 1
ATOM 2863 C C . ASN A 1 354 ? 12.449 -19.583 -17.243 1.00 96.88 354 ASN A C 1
ATOM 2865 O O . ASN A 1 354 ? 12.260 -20.262 -16.237 1.00 96.88 354 ASN A O 1
ATOM 2869 N N . LEU A 1 355 ? 11.479 -18.840 -17.793 1.00 96.56 355 LEU A N 1
ATOM 2870 C CA . LEU A 1 355 ? 10.140 -18.630 -17.230 1.00 96.56 355 LEU A CA 1
ATOM 2871 C C . LEU A 1 355 ? 9.026 -19.190 -18.142 1.00 96.56 355 LEU A C 1
ATOM 2873 O O . LEU A 1 355 ? 8.232 -18.428 -18.699 1.00 96.56 355 LEU A O 1
ATOM 2877 N N . PRO A 1 356 ? 8.896 -20.522 -18.282 1.00 95.31 356 PRO A N 1
ATOM 2878 C CA . PRO A 1 356 ? 7.941 -21.135 -19.214 1.00 95.31 356 PRO A CA 1
ATOM 2879 C C . PRO A 1 356 ? 6.463 -20.873 -18.871 1.00 95.31 356 PRO A C 1
ATOM 2881 O O . PRO A 1 356 ? 5.596 -21.024 -19.728 1.00 95.31 356 PRO A O 1
ATOM 2884 N N . ASN A 1 357 ? 6.168 -20.492 -17.622 1.00 95.81 357 ASN A N 1
ATOM 2885 C CA . ASN A 1 357 ? 4.813 -20.199 -17.138 1.00 95.81 357 ASN A CA 1
ATOM 2886 C C . ASN A 1 357 ? 4.503 -18.695 -17.094 1.00 95.81 357 ASN A C 1
ATOM 2888 O O . ASN A 1 357 ? 3.495 -18.301 -16.508 1.00 95.81 357 ASN A O 1
ATOM 2892 N N . LEU A 1 358 ? 5.372 -17.852 -17.658 1.00 95.56 358 LEU A N 1
ATOM 2893 C CA . LEU A 1 358 ? 5.199 -16.408 -17.602 1.00 95.56 358 LEU A CA 1
ATOM 2894 C C . LEU A 1 358 ? 3.962 -15.984 -18.400 1.00 95.56 358 LEU A C 1
ATOM 2896 O O . LEU A 1 358 ? 3.854 -16.245 -19.600 1.00 95.56 358 LEU A O 1
ATOM 2900 N N . GLU A 1 359 ? 3.046 -15.297 -17.725 1.00 94.06 359 GLU A N 1
ATOM 2901 C CA . GLU A 1 359 ? 1.806 -14.781 -18.300 1.00 94.06 359 GLU A CA 1
ATOM 2902 C C . GLU A 1 359 ? 1.866 -13.260 -18.488 1.00 94.06 359 GLU A C 1
ATOM 2904 O O . GLU A 1 359 ? 1.365 -12.745 -19.490 1.00 94.06 359 GLU A O 1
ATOM 2909 N N . HIS A 1 360 ? 2.504 -12.548 -17.557 1.00 94.19 360 HIS A N 1
ATOM 2910 C CA . HIS A 1 360 ? 2.569 -11.091 -17.526 1.00 94.19 360 HIS A CA 1
ATOM 2911 C C . HIS A 1 360 ? 4.022 -10.629 -17.408 1.00 94.19 360 HIS A C 1
ATOM 2913 O O . HIS A 1 360 ? 4.716 -10.972 -16.451 1.00 94.19 360 HIS A O 1
ATOM 2919 N N . LEU A 1 361 ? 4.478 -9.838 -18.379 1.00 93.62 361 LEU A N 1
ATOM 2920 C CA . LEU A 1 361 ? 5.838 -9.301 -18.415 1.00 93.62 361 LEU A CA 1
ATOM 2921 C C . LEU A 1 361 ? 5.810 -7.774 -18.477 1.00 93.62 361 LEU A C 1
ATOM 2923 O O . LEU A 1 361 ? 5.180 -7.210 -19.371 1.00 93.62 361 LEU A O 1
ATOM 2927 N N . ARG A 1 362 ? 6.530 -7.102 -17.578 1.00 93.19 362 ARG A N 1
ATOM 2928 C CA . ARG A 1 362 ? 6.773 -5.658 -17.653 1.00 93.19 362 ARG A CA 1
ATOM 2929 C C . ARG A 1 362 ? 8.266 -5.360 -17.617 1.00 93.19 362 ARG A C 1
ATOM 2931 O O . ARG A 1 362 ? 8.934 -5.654 -16.635 1.00 93.19 362 ARG A O 1
ATOM 2938 N N . LEU A 1 363 ? 8.781 -4.754 -18.677 1.00 91.75 363 LEU A N 1
ATOM 2939 C CA . LEU A 1 363 ? 10.185 -4.358 -18.770 1.00 91.75 363 LEU A CA 1
ATOM 2940 C C . LEU A 1 363 ? 10.287 -2.840 -18.789 1.00 91.75 363 LEU A C 1
ATOM 2942 O O . LEU A 1 363 ? 9.576 -2.189 -19.553 1.00 91.75 363 LEU A O 1
ATOM 2946 N N . GLN A 1 364 ? 11.173 -2.283 -17.969 1.00 89.62 364 GLN A N 1
ATOM 2947 C CA . GLN A 1 364 ? 11.489 -0.859 -17.985 1.00 89.62 364 GLN A CA 1
ATOM 2948 C C . GLN A 1 364 ? 12.903 -0.644 -18.513 1.00 89.62 364 GLN A C 1
ATOM 2950 O O . GLN A 1 364 ? 13.844 -1.262 -18.031 1.00 89.62 364 GLN A O 1
ATOM 2955 N N . PHE A 1 365 ? 13.059 0.249 -19.480 1.00 86.00 365 PHE A N 1
ATOM 2956 C CA . PHE A 1 365 ? 14.334 0.608 -20.089 1.00 86.00 365 PHE A CA 1
ATOM 2957 C C . PHE A 1 365 ? 14.619 2.089 -19.846 1.00 86.00 365 PHE A C 1
ATOM 2959 O O . PHE A 1 365 ? 13.716 2.919 -19.946 1.00 86.00 365 PHE A O 1
ATOM 2966 N N . ARG A 1 366 ? 15.879 2.446 -19.581 1.00 81.19 366 ARG A N 1
ATOM 2967 C CA . ARG A 1 366 ? 16.342 3.844 -19.607 1.00 81.19 366 ARG A CA 1
ATOM 2968 C C . ARG A 1 366 ? 17.031 4.116 -20.948 1.00 81.19 366 ARG A C 1
ATOM 2970 O O . ARG A 1 366 ? 17.933 3.383 -21.338 1.00 81.19 366 ARG A O 1
ATOM 2977 N N . HIS A 1 367 ? 16.607 5.161 -21.657 1.00 79.56 367 HIS A N 1
ATOM 2978 C CA . HIS A 1 367 ? 17.144 5.558 -22.960 1.00 79.56 367 HIS A CA 1
ATOM 2979 C C . HIS A 1 367 ? 17.619 7.018 -22.948 1.00 79.56 367 HIS A C 1
ATOM 2981 O O . HIS A 1 367 ? 17.000 7.884 -22.334 1.00 79.56 367 HIS A O 1
ATOM 2987 N N . ALA A 1 368 ? 18.737 7.302 -23.621 1.00 65.94 368 ALA A N 1
ATOM 2988 C CA . ALA A 1 368 ? 19.428 8.598 -23.551 1.00 65.94 368 ALA A CA 1
ATOM 2989 C C . ALA A 1 368 ? 19.029 9.616 -24.631 1.00 65.94 368 ALA A C 1
ATOM 2991 O O . ALA A 1 368 ? 19.463 10.761 -24.572 1.00 65.94 368 ALA A O 1
ATOM 2992 N N . SER A 1 369 ? 18.308 9.188 -25.666 1.00 71.19 369 SER A N 1
ATOM 2993 C CA . SER A 1 369 ? 18.018 10.010 -26.846 1.00 71.19 369 SER A CA 1
ATOM 2994 C C . SER A 1 369 ? 16.662 9.661 -27.468 1.00 71.19 369 SER A C 1
ATOM 2996 O O . SER A 1 369 ? 16.212 8.517 -27.399 1.00 71.19 369 SER A O 1
ATOM 2998 N N . ASP A 1 370 ? 16.003 10.667 -28.050 1.00 64.62 370 ASP A N 1
ATOM 2999 C CA . ASP A 1 370 ? 14.617 10.613 -28.545 1.00 64.62 370 ASP A CA 1
ATOM 3000 C C . ASP A 1 370 ? 14.409 9.935 -29.924 1.00 64.62 370 ASP A C 1
ATOM 3002 O O . ASP A 1 370 ? 13.434 9.192 -30.054 1.00 64.62 370 ASP A O 1
ATOM 3006 N N . PRO A 1 371 ? 15.272 10.099 -30.957 1.00 59.78 371 PRO A N 1
ATOM 3007 C CA . PRO A 1 371 ? 14.900 9.686 -32.317 1.00 59.78 371 PRO A CA 1
ATOM 3008 C C . PRO A 1 371 ? 14.899 8.166 -32.563 1.00 59.78 371 PRO A C 1
ATOM 3010 O O . PRO A 1 371 ? 14.441 7.729 -33.612 1.00 59.78 371 PRO A O 1
ATOM 3013 N N . GLU A 1 372 ? 15.365 7.344 -31.619 1.00 66.06 372 GLU A N 1
ATOM 3014 C CA . GLU A 1 372 ? 15.417 5.881 -31.780 1.00 66.06 372 GLU A CA 1
ATOM 3015 C C . GLU A 1 372 ? 14.235 5.146 -31.129 1.00 66.06 372 GLU A C 1
ATOM 3017 O O . GLU A 1 372 ? 14.048 3.955 -31.372 1.00 66.06 372 GLU A O 1
ATOM 3022 N N . ALA A 1 373 ? 13.397 5.824 -30.336 1.00 66.44 373 ALA A N 1
ATOM 3023 C CA . ALA A 1 373 ? 12.326 5.168 -29.576 1.00 66.44 373 ALA A CA 1
ATOM 3024 C C . ALA A 1 373 ? 11.325 4.402 -30.468 1.00 66.44 373 ALA A C 1
ATOM 3026 O O . ALA A 1 373 ? 10.909 3.295 -30.121 1.00 66.44 373 ALA A O 1
ATOM 3027 N N . ASP A 1 374 ? 10.988 4.950 -31.638 1.00 69.88 374 ASP A N 1
ATOM 3028 C CA . ASP A 1 374 ? 10.065 4.312 -32.586 1.00 69.88 374 ASP A CA 1
ATOM 3029 C C . ASP A 1 374 ? 10.724 3.123 -33.310 1.00 69.88 374 ASP A C 1
ATOM 3031 O O . ASP A 1 374 ? 10.072 2.119 -33.610 1.00 69.88 374 ASP A O 1
ATOM 3035 N N . MET A 1 375 ? 12.041 3.185 -33.547 1.00 74.19 375 MET A N 1
ATOM 3036 C CA . MET A 1 375 ? 12.802 2.045 -34.071 1.00 74.19 375 MET A CA 1
ATOM 3037 C C . MET A 1 375 ? 12.837 0.893 -33.065 1.00 74.19 375 MET A C 1
ATOM 3039 O O . MET A 1 375 ? 12.670 -0.263 -33.459 1.00 74.19 375 MET A O 1
ATOM 3043 N N . PHE A 1 376 ? 12.988 1.205 -31.774 1.00 71.19 376 PHE A N 1
ATOM 3044 C CA . PHE A 1 376 ? 12.906 0.214 -30.706 1.00 71.19 376 PHE A CA 1
ATOM 3045 C C . PHE A 1 376 ? 11.545 -0.479 -30.689 1.00 71.19 376 PHE A C 1
ATOM 3047 O O . PHE A 1 376 ? 11.494 -1.704 -30.627 1.00 71.19 376 PHE A O 1
ATOM 3054 N N . GLN A 1 377 ? 10.440 0.258 -30.814 1.00 72.31 377 GLN A N 1
ATOM 3055 C CA . GLN A 1 377 ? 9.109 -0.355 -30.827 1.00 72.31 377 GLN A CA 1
ATOM 3056 C C . GLN A 1 377 ? 8.988 -1.457 -31.894 1.00 72.31 377 GLN A C 1
ATOM 3058 O O . GLN A 1 377 ? 8.491 -2.548 -31.605 1.00 72.31 377 GLN A O 1
ATOM 3063 N N . ASN A 1 378 ? 9.473 -1.194 -33.109 1.00 76.69 378 ASN A N 1
ATOM 3064 C CA . ASN A 1 378 ? 9.386 -2.149 -34.212 1.00 76.69 378 ASN A CA 1
ATOM 3065 C C . ASN A 1 378 ? 10.284 -3.376 -34.005 1.00 76.69 378 ASN A C 1
ATOM 3067 O O . ASN A 1 378 ? 9.844 -4.491 -34.290 1.00 76.69 378 ASN A O 1
ATOM 3071 N N . SER A 1 379 ? 11.508 -3.200 -33.492 1.00 76.75 379 SER A N 1
ATOM 3072 C CA . SER A 1 379 ? 12.409 -4.330 -33.230 1.00 76.75 379 SER A CA 1
ATOM 3073 C C . SER A 1 379 ? 11.860 -5.225 -32.120 1.00 76.75 379 SER A C 1
ATOM 3075 O O . SER A 1 379 ? 11.734 -6.431 -32.311 1.00 76.75 379 SER A O 1
ATOM 3077 N N . TYR A 1 380 ? 11.413 -4.633 -31.010 1.00 76.25 380 TYR A N 1
ATOM 3078 C CA . TYR A 1 380 ? 10.782 -5.343 -29.901 1.00 76.25 380 TYR A CA 1
ATOM 3079 C C . TYR A 1 380 ? 9.540 -6.127 -30.342 1.00 76.25 380 TYR A C 1
ATOM 3081 O O . TYR A 1 380 ? 9.378 -7.292 -29.980 1.00 76.25 380 TYR A O 1
ATOM 3089 N N . PHE A 1 381 ? 8.687 -5.525 -31.172 1.00 77.38 381 PHE A N 1
ATOM 3090 C CA . PHE A 1 381 ? 7.476 -6.179 -31.663 1.00 77.38 381 PHE A CA 1
ATOM 3091 C C . PHE A 1 381 ? 7.765 -7.409 -32.539 1.00 77.38 381 PHE A C 1
ATOM 3093 O O . PHE A 1 381 ? 7.087 -8.429 -32.407 1.00 77.38 381 PHE A O 1
ATOM 3100 N N . GLN A 1 382 ? 8.782 -7.346 -33.406 1.00 79.62 382 GLN A N 1
ATOM 3101 C CA . GLN A 1 382 ? 9.130 -8.463 -34.292 1.00 79.62 382 GLN A CA 1
ATOM 3102 C C . GLN A 1 382 ? 9.584 -9.706 -33.518 1.00 79.62 382 GLN A C 1
ATOM 3104 O O . GLN A 1 382 ? 9.173 -10.815 -33.861 1.00 79.62 382 GLN A O 1
ATOM 3109 N N . VAL A 1 383 ? 10.357 -9.528 -32.443 1.00 77.31 383 VAL A N 1
ATOM 3110 C CA . VAL A 1 383 ? 10.816 -10.637 -31.588 1.00 77.31 383 VAL A CA 1
ATOM 3111 C C . VAL A 1 383 ? 9.643 -11.306 -30.864 1.00 77.31 383 VAL A C 1
ATOM 3113 O O . VAL A 1 383 ? 9.535 -12.535 -30.801 1.00 77.31 383 VAL A O 1
ATOM 3116 N N . LEU A 1 384 ? 8.713 -10.491 -30.365 1.00 74.50 384 LEU A N 1
ATOM 3117 C CA . LEU A 1 384 ? 7.568 -10.926 -29.562 1.00 74.50 384 LEU A CA 1
ATOM 3118 C C . LEU A 1 384 ? 6.493 -11.668 -30.356 1.00 74.50 384 LEU A C 1
ATOM 3120 O O . LEU A 1 384 ? 5.742 -12.458 -29.785 1.00 74.50 384 LEU A O 1
ATOM 3124 N N . ALA A 1 385 ? 6.435 -11.487 -31.676 1.00 66.69 385 ALA A N 1
ATOM 3125 C CA . ALA A 1 385 ? 5.515 -12.230 -32.535 1.00 66.69 385 ALA A CA 1
ATOM 3126 C C . ALA A 1 385 ? 5.741 -13.763 -32.492 1.00 66.69 385 ALA A C 1
ATOM 3128 O O . ALA A 1 385 ? 4.917 -14.530 -33.000 1.00 66.69 385 ALA A O 1
ATOM 3129 N N . SER A 1 386 ? 6.826 -14.234 -31.864 1.00 65.12 386 SER A N 1
ATOM 3130 C CA . SER A 1 386 ? 7.163 -15.649 -31.732 1.00 65.12 386 SER A CA 1
ATOM 3131 C C . SER A 1 386 ? 6.633 -16.302 -30.430 1.00 65.12 386 SER A C 1
ATOM 3133 O O . SER A 1 386 ? 7.110 -16.081 -29.326 1.00 65.12 386 SER A O 1
ATOM 3135 N N . ARG A 1 387 ? 5.614 -17.161 -30.593 1.00 61.88 387 ARG A N 1
ATOM 3136 C CA . ARG A 1 387 ? 5.215 -18.364 -29.808 1.00 61.88 387 ARG A CA 1
ATOM 3137 C C . ARG A 1 387 ? 5.131 -18.364 -28.258 1.00 61.88 387 ARG A C 1
ATOM 3139 O O . ARG A 1 387 ? 4.760 -19.412 -27.730 1.00 61.88 387 ARG A O 1
ATOM 3146 N N . HIS A 1 388 ? 5.381 -17.290 -27.507 1.00 71.94 388 HIS A N 1
ATOM 3147 C CA . HIS A 1 388 ? 5.281 -17.348 -26.034 1.00 71.94 388 HIS A CA 1
ATOM 3148 C C . HIS A 1 388 ? 3.820 -17.326 -25.508 1.00 71.94 388 HIS A C 1
ATOM 3150 O O . HIS A 1 388 ? 2.962 -16.654 -26.088 1.00 71.94 388 HIS A O 1
ATOM 3156 N N . PRO A 1 389 ? 3.488 -18.009 -24.388 1.00 81.62 389 PRO A N 1
ATOM 3157 C CA . PRO A 1 389 ? 2.164 -17.970 -23.751 1.00 81.62 389 PRO A CA 1
ATOM 3158 C C . PRO A 1 389 ? 1.760 -16.645 -23.074 1.00 81.62 389 PRO A C 1
ATOM 3160 O O . PRO A 1 389 ? 0.720 -16.638 -22.417 1.00 81.62 389 PRO A O 1
ATOM 3163 N N . LEU A 1 390 ? 2.497 -15.537 -23.246 1.00 89.19 390 LEU A N 1
ATOM 3164 C CA . LEU A 1 390 ? 2.186 -14.262 -22.578 1.00 89.19 390 LEU A CA 1
ATOM 3165 C C . LEU A 1 390 ? 0.733 -13.842 -22.823 1.00 89.19 390 LEU A C 1
ATOM 3167 O O . LEU A 1 390 ? 0.294 -13.793 -23.967 1.00 89.19 390 LEU A O 1
ATOM 3171 N N . LYS A 1 391 ? 0.001 -13.504 -21.763 1.00 90.75 391 LYS A N 1
ATOM 3172 C CA . LYS A 1 391 ? -1.319 -12.869 -21.848 1.00 90.75 391 LYS A CA 1
ATOM 3173 C C . LYS A 1 391 ? -1.166 -11.381 -22.109 1.00 90.75 391 LYS A C 1
ATOM 3175 O O . LYS A 1 391 ? -1.838 -10.842 -22.987 1.00 90.75 391 LYS A O 1
ATOM 3180 N N . THR A 1 392 ? -0.263 -10.735 -21.375 1.00 90.62 392 THR A N 1
ATOM 3181 C CA . THR A 1 392 ? -0.015 -9.301 -21.507 1.00 90.62 392 THR A CA 1
ATOM 3182 C C . THR A 1 392 ? 1.453 -8.959 -21.371 1.00 90.62 392 THR A C 1
ATOM 3184 O O . THR A 1 392 ? 2.188 -9.604 -20.621 1.00 90.62 392 THR A O 1
ATOM 3187 N N . MET A 1 393 ? 1.857 -7.883 -22.031 1.00 90.44 393 MET A N 1
ATOM 3188 C CA . MET A 1 393 ? 3.200 -7.353 -21.929 1.00 90.44 393 MET A CA 1
ATOM 3189 C C . MET A 1 393 ? 3.200 -5.829 -21.930 1.00 90.44 393 MET A C 1
ATOM 3191 O O . MET A 1 393 ? 2.461 -5.204 -22.687 1.00 90.44 393 MET A O 1
ATOM 3195 N N . GLN A 1 394 ? 4.052 -5.241 -21.100 1.00 90.88 394 GLN A N 1
ATOM 3196 C CA . GLN A 1 394 ? 4.272 -3.805 -21.038 1.00 90.88 394 GLN A CA 1
ATOM 3197 C C . GLN A 1 394 ? 5.762 -3.504 -21.194 1.00 90.88 394 GLN A C 1
ATOM 3199 O O . GLN A 1 394 ? 6.602 -4.096 -20.518 1.00 90.88 394 GLN A O 1
ATOM 3204 N N . ILE A 1 395 ? 6.086 -2.569 -22.079 1.00 89.06 395 ILE A N 1
ATOM 3205 C CA . ILE A 1 395 ? 7.430 -2.016 -22.220 1.00 89.06 395 ILE A CA 1
ATOM 3206 C C . ILE A 1 395 ? 7.355 -0.542 -21.851 1.00 89.06 395 ILE A C 1
ATOM 3208 O O . ILE A 1 395 ? 6.677 0.230 -22.526 1.00 89.06 395 ILE A O 1
ATOM 3212 N N . ASP A 1 396 ? 8.066 -0.149 -20.805 1.00 88.38 396 ASP A N 1
ATOM 3213 C CA . ASP A 1 396 ? 8.228 1.248 -20.429 1.00 88.38 396 ASP A CA 1
ATOM 3214 C C . ASP A 1 396 ? 9.620 1.713 -20.850 1.00 88.38 396 ASP A C 1
ATOM 3216 O O . ASP A 1 396 ? 10.620 1.119 -20.464 1.00 88.38 396 ASP A O 1
ATOM 3220 N N . ILE A 1 397 ? 9.706 2.787 -21.624 1.00 85.50 397 ILE A N 1
ATOM 3221 C CA . ILE A 1 397 ? 10.972 3.395 -22.032 1.00 85.50 397 ILE A CA 1
ATOM 3222 C C . ILE A 1 397 ? 11.036 4.796 -21.433 1.00 85.50 397 ILE A C 1
ATOM 3224 O O . ILE A 1 397 ? 10.269 5.676 -21.822 1.00 85.50 397 ILE A O 1
ATOM 3228 N N . LEU A 1 398 ? 11.949 5.019 -20.491 1.00 85.62 398 LEU A N 1
ATOM 3229 C CA . LEU A 1 398 ? 12.269 6.346 -19.981 1.00 85.62 398 LEU A CA 1
ATOM 3230 C C . LEU A 1 398 ? 13.218 7.031 -20.958 1.00 85.62 398 LEU A C 1
ATOM 3232 O O . LEU A 1 398 ? 14.405 6.716 -20.990 1.00 85.62 398 LEU A O 1
ATOM 3236 N N . VAL A 1 399 ? 12.708 7.976 -21.738 1.00 82.44 399 VAL A N 1
ATOM 3237 C CA . VAL A 1 399 ? 13.515 8.822 -22.617 1.00 82.44 399 VAL A CA 1
ATOM 3238 C C . VAL A 1 399 ? 13.998 10.021 -21.807 1.00 82.44 399 VAL A C 1
ATOM 3240 O O . VAL A 1 399 ? 13.199 10.858 -21.384 1.00 82.44 399 VAL A O 1
ATOM 3243 N N . ILE A 1 400 ? 15.305 10.091 -21.561 1.00 80.25 400 ILE A N 1
ATOM 3244 C CA . ILE A 1 400 ? 15.952 11.214 -20.878 1.00 80.25 400 ILE A CA 1
ATOM 3245 C C . ILE A 1 400 ? 16.514 12.150 -21.947 1.00 80.25 400 ILE A C 1
ATOM 3247 O O . ILE A 1 400 ? 17.546 11.863 -22.544 1.00 80.25 400 ILE A O 1
ATOM 3251 N N . CYS A 1 401 ? 15.841 13.272 -22.182 1.00 79.88 401 CYS A N 1
ATOM 3252 C CA . CYS A 1 401 ? 16.329 14.353 -23.035 1.00 79.88 401 CYS A CA 1
ATOM 3253 C C . CYS A 1 401 ? 16.944 15.463 -22.174 1.00 79.88 401 CYS A C 1
ATOM 3255 O O . CYS A 1 401 ? 16.620 15.591 -20.995 1.00 79.88 401 CYS A O 1
ATOM 3257 N N . ALA A 1 402 ? 17.770 16.327 -22.777 1.00 82.31 402 ALA A N 1
ATOM 3258 C CA . ALA A 1 402 ? 18.476 17.412 -22.079 1.00 82.31 402 ALA A CA 1
ATOM 3259 C C . ALA A 1 402 ? 17.576 18.333 -21.227 1.00 82.31 402 ALA A C 1
ATOM 3261 O O . ALA A 1 402 ? 18.068 19.008 -20.332 1.00 82.31 402 ALA A O 1
ATOM 3262 N N . GLN A 1 403 ? 16.270 18.379 -21.508 1.00 83.38 403 GLN A N 1
ATOM 3263 C CA . GLN A 1 403 ? 15.322 19.266 -20.832 1.00 83.38 403 GLN A CA 1
ATOM 3264 C C . GLN A 1 403 ? 14.244 18.529 -20.028 1.00 83.38 403 GLN A C 1
ATOM 3266 O O . GLN A 1 403 ? 13.627 19.147 -19.164 1.00 83.38 403 GLN A O 1
ATOM 3271 N N . ARG A 1 404 ? 13.960 17.248 -20.319 1.00 84.69 404 ARG A N 1
ATOM 3272 C CA . ARG A 1 404 ? 12.849 16.491 -19.712 1.00 84.69 404 ARG A CA 1
ATOM 3273 C C . ARG A 1 404 ? 13.107 14.987 -19.749 1.00 84.69 404 ARG A C 1
ATOM 3275 O O . ARG A 1 404 ? 13.616 14.470 -20.741 1.00 84.69 404 ARG A O 1
ATOM 3282 N N . ALA A 1 405 ? 12.673 14.296 -18.700 1.00 85.38 405 ALA A N 1
ATOM 3283 C CA . ALA A 1 405 ? 12.523 12.848 -18.689 1.00 85.38 405 ALA A CA 1
ATOM 3284 C C . ALA A 1 405 ? 11.053 12.499 -18.973 1.00 85.38 405 ALA A C 1
ATOM 3286 O O . ALA A 1 405 ? 10.154 13.038 -18.327 1.00 85.38 405 ALA A O 1
ATOM 3287 N N . GLN A 1 406 ? 10.800 11.629 -19.948 1.00 87.50 406 GLN A N 1
ATOM 3288 C CA . GLN A 1 406 ? 9.451 11.209 -20.323 1.00 87.50 406 GLN A CA 1
ATOM 3289 C C . GLN A 1 406 ? 9.380 9.691 -20.460 1.00 87.50 406 GLN A C 1
ATOM 3291 O O . GLN A 1 406 ? 10.178 9.083 -21.169 1.00 87.50 406 GLN A O 1
ATOM 3296 N N . TRP A 1 407 ? 8.378 9.082 -19.830 1.00 86.19 407 TRP A N 1
ATOM 3297 C CA . TRP A 1 407 ? 8.051 7.678 -20.050 1.00 86.19 407 TRP A CA 1
ATOM 3298 C C . TRP A 1 407 ? 7.207 7.513 -21.320 1.00 86.19 407 TRP A C 1
ATOM 3300 O O . TRP A 1 407 ? 6.137 8.114 -21.452 1.00 86.19 407 TRP A O 1
ATOM 3310 N N . LYS A 1 408 ? 7.680 6.676 -22.246 1.00 87.94 408 LYS A N 1
ATOM 3311 C CA . LYS A 1 408 ? 6.903 6.118 -23.358 1.00 87.94 408 LYS A CA 1
ATOM 3312 C C . LYS A 1 408 ? 6.513 4.688 -22.974 1.00 87.94 408 LYS A C 1
ATOM 3314 O O . LYS A 1 408 ? 7.384 3.853 -22.759 1.00 87.94 408 LYS A O 1
ATOM 3319 N N . CYS A 1 409 ? 5.216 4.419 -22.852 1.00 88.31 409 CYS A N 1
ATOM 3320 C CA . CYS A 1 409 ? 4.693 3.109 -22.455 1.00 88.31 409 CYS A CA 1
ATOM 3321 C C . CYS A 1 409 ? 4.045 2.429 -23.659 1.00 88.31 409 CYS A C 1
ATOM 3323 O O . CYS A 1 409 ? 3.141 2.999 -24.275 1.00 88.31 409 CYS A O 1
ATOM 3325 N N . PHE A 1 410 ? 4.468 1.206 -23.952 1.00 88.19 410 PHE A N 1
ATOM 3326 C CA . PHE A 1 410 ? 3.925 0.364 -25.008 1.00 88.19 410 PHE A CA 1
ATOM 3327 C C . PHE A 1 410 ? 3.241 -0.842 -24.378 1.00 88.19 410 PHE A C 1
ATOM 3329 O O . PHE A 1 410 ? 3.845 -1.566 -23.584 1.00 88.19 410 PHE A O 1
ATOM 3336 N N . TYR A 1 411 ? 1.981 -1.054 -24.740 1.00 89.12 411 TYR A N 1
ATOM 3337 C CA . TYR A 1 411 ? 1.164 -2.138 -24.214 1.00 89.12 411 TYR A CA 1
ATOM 3338 C C . TYR A 1 411 ? 0.914 -3.150 -25.313 1.00 89.12 411 TYR A C 1
ATOM 3340 O O . TYR A 1 411 ? 0.599 -2.790 -26.448 1.00 89.12 411 TYR A O 1
ATOM 3348 N N . PHE A 1 412 ? 1.020 -4.420 -24.959 1.00 87.81 412 PHE A N 1
ATOM 3349 C CA . PHE A 1 412 ? 0.722 -5.523 -25.845 1.00 87.81 412 PHE A CA 1
ATOM 3350 C C . PHE A 1 412 ? -0.152 -6.539 -25.122 1.00 87.81 412 PHE A C 1
ATOM 3352 O O . PHE A 1 412 ? 0.014 -6.804 -23.928 1.00 87.81 412 PHE A O 1
ATOM 3359 N N . MET A 1 413 ? -1.081 -7.132 -25.856 1.00 88.81 413 MET A N 1
ATOM 3360 C CA . MET A 1 413 ? -1.953 -8.186 -25.356 1.00 88.81 413 MET A CA 1
ATOM 3361 C C . MET A 1 413 ? -2.006 -9.336 -26.347 1.00 88.81 413 MET A C 1
ATOM 3363 O O . MET A 1 413 ? -1.785 -9.156 -27.544 1.00 88.81 413 MET A O 1
ATOM 3367 N N . LYS A 1 414 ? -2.299 -10.531 -25.847 1.00 86.00 414 LYS A N 1
ATOM 3368 C CA . LYS A 1 414 ? -2.504 -11.695 -26.697 1.00 86.00 414 LYS A CA 1
ATOM 3369 C C . LYS A 1 414 ? -3.944 -11.742 -27.186 1.00 86.00 414 LYS A C 1
ATOM 3371 O O . LYS A 1 414 ? -4.869 -11.852 -26.389 1.00 86.00 414 LYS A O 1
ATOM 3376 N N . ASP A 1 415 ? -4.101 -11.731 -28.501 1.00 86.94 415 ASP A N 1
ATOM 3377 C CA . ASP A 1 415 ? -5.357 -11.979 -29.195 1.00 86.94 415 ASP A CA 1
ATOM 3378 C C . ASP A 1 415 ? -5.154 -13.099 -30.222 1.00 86.94 415 ASP A C 1
ATOM 3380 O O . ASP A 1 415 ? -4.223 -13.061 -31.024 1.00 86.94 415 ASP A O 1
ATOM 3384 N N . ASN A 1 416 ? -5.987 -14.141 -30.176 1.00 86.38 416 ASN A N 1
ATOM 3385 C CA . ASN A 1 416 ? -5.925 -15.277 -31.107 1.00 86.38 416 ASN A CA 1
ATOM 3386 C C . ASN A 1 416 ? -4.511 -15.875 -31.301 1.00 86.38 416 ASN A C 1
ATOM 3388 O O . ASN A 1 416 ? -4.076 -16.163 -32.416 1.00 86.38 416 ASN A O 1
ATOM 3392 N N . ASN A 1 417 ? -3.774 -16.066 -30.200 1.00 84.00 417 ASN A N 1
ATOM 3393 C CA . ASN A 1 417 ? -2.379 -16.534 -30.187 1.00 84.00 417 ASN A CA 1
ATOM 3394 C C . ASN A 1 417 ? -1.347 -15.614 -30.858 1.00 84.00 417 ASN A C 1
ATOM 3396 O O . ASN A 1 417 ? -0.221 -16.043 -31.109 1.00 84.00 417 ASN A O 1
ATOM 3400 N N . ARG A 1 418 ? -1.696 -14.351 -31.100 1.00 83.25 418 ARG A N 1
ATOM 3401 C CA . ARG A 1 418 ? -0.793 -13.317 -31.602 1.00 83.25 418 ARG A CA 1
ATOM 3402 C C . ARG A 1 418 ? -0.680 -12.197 -30.579 1.00 83.25 418 ARG A C 1
ATOM 3404 O O . ARG A 1 418 ? -1.665 -11.831 -29.949 1.00 83.25 418 ARG A O 1
ATOM 3411 N N . ILE A 1 419 ? 0.523 -11.661 -30.411 1.00 84.81 419 ILE A N 1
ATOM 3412 C CA . ILE A 1 419 ? 0.735 -10.461 -29.604 1.00 84.81 419 ILE A CA 1
ATOM 3413 C C . ILE A 1 419 ? 0.379 -9.256 -30.478 1.00 84.81 419 ILE A C 1
ATOM 3415 O O . ILE A 1 419 ? 0.955 -9.081 -31.551 1.00 84.81 419 ILE A O 1
ATOM 3419 N N . ILE A 1 420 ? -0.592 -8.457 -30.040 1.00 87.56 420 ILE A N 1
ATOM 3420 C CA . ILE A 1 420 ? -1.047 -7.242 -30.720 1.00 87.56 420 ILE A CA 1
ATOM 3421 C C . ILE A 1 420 ? -0.821 -6.019 -29.822 1.00 87.56 420 ILE A C 1
ATOM 3423 O O . ILE A 1 420 ? -0.890 -6.149 -28.596 1.00 87.56 420 ILE A O 1
ATOM 3427 N N . PRO A 1 421 ? -0.558 -4.829 -30.388 1.00 87.81 421 PRO A N 1
ATOM 3428 C CA . PRO A 1 421 ? -0.546 -3.593 -29.614 1.00 87.81 421 PRO A CA 1
ATOM 3429 C C . PRO A 1 421 ? -1.917 -3.343 -28.969 1.00 87.81 421 PRO A C 1
ATOM 3431 O O . PRO A 1 421 ? -2.944 -3.466 -29.634 1.00 87.81 421 PRO A O 1
ATOM 3434 N N . ALA A 1 422 ? -1.929 -2.980 -27.689 1.00 86.50 422 ALA A N 1
ATOM 3435 C CA . ALA A 1 422 ? -3.128 -2.602 -26.949 1.00 86.50 422 ALA A CA 1
ATOM 3436 C C . ALA A 1 422 ? -3.201 -1.070 -26.795 1.00 86.50 422 ALA A C 1
ATOM 3438 O O . ALA A 1 422 ? -2.168 -0.420 -26.590 1.00 86.50 422 ALA A O 1
ATOM 3439 N N . PRO A 1 423 ? -4.395 -0.459 -26.883 1.00 83.75 423 PRO A N 1
ATOM 3440 C CA . PRO A 1 423 ? -4.548 0.972 -26.666 1.00 83.75 423 PRO A CA 1
ATOM 3441 C C . PRO A 1 423 ? -4.303 1.329 -25.195 1.00 83.75 423 PRO A C 1
ATOM 3443 O O . PRO A 1 423 ? -4.616 0.566 -24.285 1.00 83.75 423 PRO A O 1
ATOM 3446 N N . LYS A 1 424 ? -3.807 2.547 -24.941 1.00 77.62 424 LYS A N 1
ATOM 3447 C CA . LYS A 1 424 ? -3.517 3.038 -23.580 1.00 77.62 424 LYS A CA 1
ATOM 3448 C C . LYS A 1 424 ? -4.736 3.005 -22.644 1.00 77.62 424 LYS A C 1
ATOM 3450 O O . LYS A 1 424 ? -4.563 2.879 -21.441 1.00 77.62 424 LYS A O 1
ATOM 3455 N N . LEU A 1 425 ? -5.957 3.111 -23.171 1.00 65.94 425 LEU A N 1
ATOM 3456 C CA . LEU A 1 425 ? -7.187 3.039 -22.369 1.00 65.94 425 LEU A CA 1
ATOM 3457 C C . LEU A 1 425 ? -7.380 1.668 -21.700 1.00 65.94 425 LEU A C 1
ATOM 3459 O O . LEU A 1 425 ? -7.992 1.595 -20.638 1.00 65.94 425 LEU A O 1
ATOM 3463 N N . ASP A 1 426 ? -6.794 0.609 -22.261 1.00 69.06 426 ASP A N 1
ATOM 3464 C CA . ASP A 1 426 ? -6.795 -0.723 -21.657 1.00 69.06 426 ASP A CA 1
ATOM 3465 C C . ASP A 1 426 ? -5.667 -0.911 -20.630 1.00 69.06 426 ASP A C 1
ATOM 3467 O O . ASP A 1 426 ? -5.595 -1.968 -20.007 1.00 69.06 426 ASP A O 1
ATOM 3471 N N . ALA A 1 427 ? -4.816 0.098 -20.395 1.00 62.09 427 ALA A N 1
ATOM 3472 C CA . ALA A 1 427 ? -3.701 0.026 -19.445 1.00 62.09 427 ALA A CA 1
ATOM 3473 C C . ALA A 1 427 ? -4.153 -0.253 -18.004 1.00 62.09 427 ALA A C 1
ATOM 3475 O O . ALA A 1 427 ? -3.414 -0.882 -17.259 1.00 62.09 427 ALA A O 1
ATOM 3476 N N . ASN A 1 428 ? -5.383 0.112 -17.626 1.00 63.62 428 ASN A N 1
ATOM 3477 C CA . ASN A 1 428 ? -5.943 -0.226 -16.310 1.00 63.62 428 ASN A CA 1
ATOM 3478 C C . ASN A 1 428 ? -6.077 -1.743 -16.106 1.00 63.62 428 ASN A C 1
ATOM 3480 O O . ASN A 1 428 ? -6.123 -2.220 -14.978 1.00 63.62 428 ASN A O 1
ATOM 3484 N N . ARG A 1 429 ? -6.125 -2.528 -17.193 1.00 65.25 429 ARG A N 1
ATOM 3485 C CA . ARG A 1 429 ? -6.065 -3.990 -17.104 1.00 65.25 429 ARG A CA 1
ATOM 3486 C C . ARG A 1 429 ? -4.677 -4.483 -16.707 1.00 65.25 429 ARG A C 1
ATOM 3488 O O . ARG A 1 429 ? -4.568 -5.655 -16.396 1.00 65.25 429 ARG A O 1
ATOM 3495 N N . PHE A 1 430 ? -3.653 -3.628 -16.734 1.00 64.44 430 PHE A N 1
ATOM 3496 C CA . PHE A 1 430 ? -2.258 -3.969 -16.471 1.00 64.44 430 PHE A CA 1
ATOM 3497 C C . PHE A 1 430 ? -1.781 -3.626 -15.045 1.00 64.44 430 PHE A C 1
ATOM 3499 O O . PHE A 1 430 ? -0.606 -3.832 -14.730 1.00 64.44 430 PHE A O 1
ATOM 3506 N N . ASP A 1 431 ? -2.673 -3.156 -14.167 1.00 60.84 431 ASP A N 1
ATOM 3507 C CA . ASP A 1 431 ? -2.401 -2.992 -12.732 1.00 60.84 431 ASP A CA 1
ATOM 3508 C C . ASP A 1 431 ? -2.504 -4.354 -12.024 1.00 60.84 431 ASP A C 1
ATOM 3510 O O . ASP A 1 431 ? -3.501 -4.701 -11.395 1.00 60.84 431 ASP A O 1
ATOM 3514 N N . TRP A 1 432 ? -1.474 -5.182 -12.206 1.00 61.38 432 TRP A N 1
ATOM 3515 C CA . TRP A 1 432 ? -1.451 -6.584 -11.764 1.00 61.38 432 TRP A CA 1
ATOM 3516 C C . TRP A 1 432 ? -1.034 -6.808 -10.297 1.00 61.38 432 TRP A C 1
ATOM 3518 O O . TRP A 1 432 ? -0.974 -7.963 -9.861 1.00 61.38 432 TRP A O 1
ATOM 3528 N N . PHE A 1 433 ? -0.711 -5.743 -9.555 1.00 51.59 433 PHE A N 1
ATOM 3529 C CA . PHE A 1 433 ? -0.017 -5.816 -8.263 1.00 51.59 433 PHE A CA 1
ATOM 3530 C C . PHE A 1 433 ? -0.824 -5.234 -7.108 1.00 51.59 433 PHE A C 1
ATOM 3532 O O . PHE A 1 433 ? -1.242 -4.059 -7.212 1.00 51.59 433 PHE A O 1
#

Organism: NCBI:txid1447944

Solvent-accessible surface area (backbone atoms only — not comparable to full-atom values): 22703 Å² total; per-residue (Å²): 131,73,68,72,70,69,53,56,68,70,58,51,43,55,53,48,70,73,56,81,52,61,68,58,32,53,59,48,22,70,73,35,76,65,33,27,61,49,25,40,33,65,51,30,27,59,42,44,49,90,41,79,60,39,61,63,29,29,49,53,76,90,72,43,85,68,65,89,52,81,62,64,26,45,39,22,32,31,43,34,45,58,55,77,82,78,77,84,56,93,87,52,57,68,68,60,51,52,51,53,50,53,52,51,52,55,51,48,30,55,34,50,37,36,23,50,53,37,26,48,73,53,24,66,39,32,34,43,35,41,35,23,57,90,38,41,44,38,71,52,40,56,86,53,80,79,61,54,45,57,50,23,29,34,44,34,44,30,39,38,53,74,47,70,64,20,42,53,42,53,44,40,54,37,56,37,12,81,50,29,25,32,42,34,41,49,39,64,74,47,97,66,58,40,61,38,53,20,56,52,58,70,42,43,48,78,32,40,67,55,24,27,33,42,33,44,34,47,64,78,60,85,93,51,43,64,50,37,39,53,46,52,62,36,88,80,67,52,51,94,54,31,30,33,41,35,34,26,40,46,71,83,33,79,49,33,59,44,32,59,72,34,50,58,28,28,32,42,35,42,27,38,57,80,66,74,68,62,68,64,56,52,50,44,51,33,55,19,40,47,52,27,80,48,32,28,33,41,34,42,47,53,44,76,81,73,36,48,47,71,67,54,51,49,45,45,34,57,33,36,44,60,21,32,30,43,31,36,34,41,37,76,50,69,72,45,55,81,72,31,90,61,41,62,53,52,55,49,53,45,48,51,71,31,23,77,55,35,30,35,43,35,45,32,37,57,38,76,58,70,90,51,56,69,58,49,54,55,56,54,49,62,61,56,62,57,88,66,77,44,49,36,37,38,42,36,35,36,30,39,46,102,88,49,76,44,78,51,76,47,42,33,32,50,52,96,93,36,66,40,84,44,62,76,87,57,48,77,78,66,73,84,124

Nearest PDB structures (foldseek):
  4kxf-assembly2_B  TM=4.240E-01  e=6.300E-07  Mus musculus
  1k5d-assembly1_C  TM=5.436E-01  e=4.688E-03  Schizosaccharomyces pombe
  8glv-assembly1_Ez  TM=4.600E-01  e=1.632E-03  Chlamydomonas reinhardtii
  8tid-assembly1_F  TM=4.310E-01  e=4.447E-03  Tetrahymena thermophila
  5tgc-assembly3_A  TM=4.821E-01  e=7.418E-01  Saccharomyces cerevisiae